Protein AF-A0A7J8JRJ3-F1 (afdb_monomer_lite)

pLDDT: mean 82.9, std 15.39, range [31.38, 98.25]

InterPro domains:
  IPR051235 Centrosomal Protein 152/SHC-Transforming Protein [PTHR10337] (21-459)

Secondary structure (DSSP, 8-state):
-HHHHHHHHHHHHHHHHHHHHHHHHHHHHHHHHHHHHHHHHHHHHHHHHHHHHHHHHHHHHHHHHHHHHHHHHHHHHHHHHHHHHHHHHHHHHHHHHHHHHHHHHHHHHHHHHHHHHHHHHHHHHHHHHHHHHHHTTS----------TTHHHHHHHHHHHHHHHHHHHHHHHHHHHHHHHHHHHHHHHHHHHHHHHHHHHHHHHHHHHHHHHHHHHTTT-HHHHHHHHHHHHHHHHHHHHHHHHHHHHHHHHHHHHHHHHHHHHTT----THHHHHHHHHHHHHHHHHHHHHHHHHHHHHHHHHHHHHHHHHHHHHHHHHHHHHHHHHHHHHHHHHHHHHHHHHHHHHHHHHHHHHHHHHHHHHHHHHHHHHHHHHHHHHHHHHHHHHHHHHHHHHHHHHHHHHTTTTS---HHHHHHHHHTT-SSTT--HHHHHHHHHHHHHHHHHHHHHHHHTS---------

Structure (mmCIF, N/CA/C/O backbone):
data_AF-A0A7J8JRJ3-F1
#
_entry.id   AF-A0A7J8JRJ3-F1
#
loop_
_atom_site.group_PDB
_atom_site.id
_atom_site.type_symbol
_atom_site.label_atom_id
_atom_site.label_alt_id
_atom_site.label_comp_id
_atom_site.label_asym_id
_atom_site.label_entity_id
_atom_site.label_seq_id
_atom_site.pdbx_PDB_ins_code
_atom_site.Cartn_x
_atom_site.Cartn_y
_atom_site.Cartn_z
_atom_site.occupancy
_atom_site.B_iso_or_equiv
_atom_site.auth_seq_id
_atom_site.auth_comp_id
_atom_site.auth_asym_id
_atom_site.auth_atom_id
_atom_site.pdbx_PDB_model_num
ATOM 1 N N . MET A 1 1 ? 6.588 14.542 -112.846 1.00 56.72 1 MET A N 1
ATOM 2 C CA . MET A 1 1 ? 7.350 14.899 -111.625 1.00 56.72 1 MET A CA 1
ATOM 3 C C . MET A 1 1 ? 6.435 15.334 -110.484 1.00 56.72 1 MET A C 1
ATOM 5 O O . MET A 1 1 ? 6.395 14.594 -109.514 1.00 56.72 1 MET A O 1
ATOM 9 N N . SER A 1 2 ? 5.680 16.439 -110.609 1.00 61.03 2 SER A N 1
ATOM 10 C CA . SER A 1 2 ? 4.815 17.036 -109.558 1.00 61.03 2 SER A CA 1
ATOM 11 C C . SER A 1 2 ? 4.214 16.058 -108.521 1.00 61.03 2 SER A C 1
ATOM 13 O O . SER A 1 2 ? 4.574 16.144 -107.351 1.00 61.03 2 SER A O 1
ATOM 15 N N . SER A 1 3 ? 3.410 15.069 -108.938 1.00 62.06 3 SER A N 1
ATOM 16 C CA . SER A 1 3 ? 2.745 14.119 -108.021 1.00 62.06 3 SER A CA 1
ATOM 17 C C . SER A 1 3 ? 3.678 13.383 -107.036 1.00 62.06 3 SER A C 1
ATOM 19 O O . SER A 1 3 ? 3.271 13.166 -105.898 1.00 62.06 3 SER A O 1
ATOM 21 N N . LY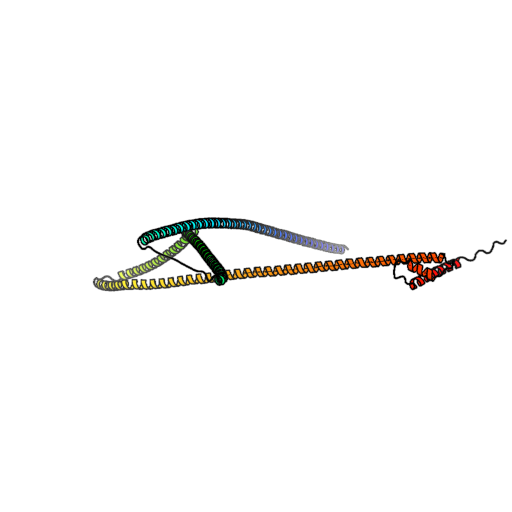S A 1 4 ? 4.933 13.056 -107.395 1.00 67.94 4 LYS A N 1
ATOM 22 C CA . LYS A 1 4 ? 5.864 12.408 -106.445 1.00 67.94 4 LYS A CA 1
ATOM 23 C C . LYS A 1 4 ? 6.300 13.345 -105.315 1.00 67.94 4 LYS A C 1
ATOM 25 O O . LYS A 1 4 ? 6.363 12.911 -104.173 1.00 67.94 4 LYS A O 1
ATOM 30 N N . TYR A 1 5 ? 6.556 14.619 -105.617 1.00 69.50 5 TYR A N 1
ATOM 31 C CA . TYR A 1 5 ? 6.859 15.622 -104.588 1.00 69.50 5 TYR A CA 1
ATOM 32 C C . TYR A 1 5 ? 5.651 15.868 -103.680 1.00 69.50 5 TYR A C 1
ATOM 34 O O . TYR A 1 5 ? 5.804 16.034 -102.477 1.00 69.50 5 TYR A O 1
ATOM 42 N N . GLN A 1 6 ? 4.442 15.830 -104.245 1.00 71.62 6 GLN A N 1
ATOM 43 C CA . GLN A 1 6 ? 3.209 16.018 -103.486 1.00 71.62 6 GLN A CA 1
ATOM 44 C C . GLN A 1 6 ? 2.948 14.871 -102.492 1.00 71.62 6 GLN A C 1
ATOM 46 O O . GLN A 1 6 ? 2.513 15.138 -101.378 1.00 71.62 6 GLN A O 1
ATOM 51 N N . ILE A 1 7 ? 3.278 13.623 -102.852 1.00 74.19 7 ILE A N 1
ATOM 52 C CA . ILE A 1 7 ? 3.220 12.470 -101.933 1.00 74.19 7 ILE A CA 1
ATOM 53 C C . ILE A 1 7 ? 4.260 12.607 -100.809 1.00 74.19 7 ILE A C 1
ATOM 55 O O . ILE A 1 7 ? 3.899 12.498 -99.644 1.00 74.19 7 ILE A O 1
ATOM 59 N N . ILE A 1 8 ? 5.520 12.922 -101.138 1.00 76.31 8 ILE A N 1
ATOM 60 C CA . ILE A 1 8 ? 6.601 13.066 -100.142 1.00 76.31 8 ILE A CA 1
ATOM 61 C C . ILE A 1 8 ? 6.292 14.184 -99.133 1.00 76.31 8 ILE A C 1
ATOM 63 O O . ILE A 1 8 ? 6.537 14.020 -97.937 1.00 76.31 8 ILE A O 1
ATOM 67 N N . ASN A 1 9 ? 5.711 15.300 -99.584 1.00 76.56 9 ASN A N 1
ATOM 68 C CA . ASN A 1 9 ? 5.263 16.362 -98.682 1.00 76.56 9 ASN A CA 1
ATOM 69 C C . ASN A 1 9 ? 4.148 15.866 -97.745 1.00 76.56 9 ASN A C 1
ATOM 71 O O . ASN A 1 9 ? 4.259 16.055 -96.541 1.00 76.56 9 ASN A O 1
ATOM 75 N N . LEU A 1 10 ? 3.130 15.165 -98.264 1.00 79.69 10 LEU A N 1
ATOM 76 C CA . LEU A 1 10 ? 2.037 14.618 -97.446 1.00 79.69 10 LEU A CA 1
ATOM 77 C C . LEU A 1 10 ? 2.517 13.578 -96.418 1.00 79.69 10 LEU A C 1
ATOM 79 O O . LEU A 1 10 ? 2.027 13.569 -95.292 1.00 79.69 10 LEU A O 1
ATOM 83 N N . GLU A 1 11 ? 3.489 12.732 -96.769 1.00 81.12 11 GLU A N 1
ATOM 84 C CA . GLU A 1 11 ? 4.135 11.809 -95.823 1.00 81.12 11 GLU A CA 1
ATOM 85 C C . GLU A 1 11 ? 4.915 12.573 -94.740 1.00 81.12 11 GLU A C 1
ATOM 87 O O . GLU A 1 11 ? 4.824 12.243 -93.558 1.00 81.12 11 GLU A O 1
ATOM 92 N N . THR A 1 12 ? 5.636 13.632 -95.122 1.00 83.06 12 THR A N 1
ATOM 93 C CA . THR A 1 12 ? 6.385 14.493 -94.190 1.00 83.06 12 THR A CA 1
ATOM 94 C C . THR A 1 12 ? 5.446 15.221 -93.223 1.00 83.06 12 THR A C 1
ATOM 96 O O . THR A 1 12 ? 5.677 15.221 -92.014 1.00 83.06 12 THR A O 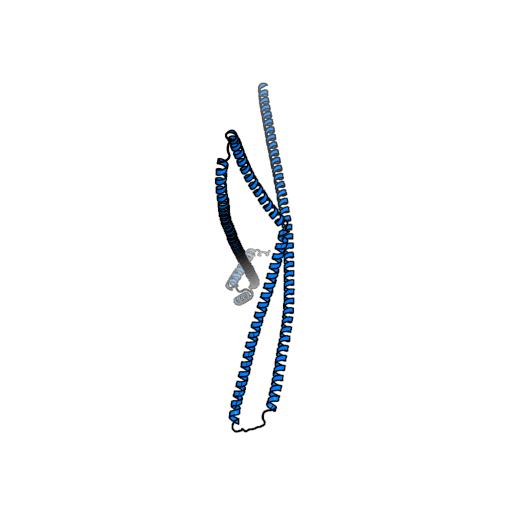1
ATOM 99 N N . ASP A 1 13 ? 4.351 15.787 -93.732 1.00 83.81 13 ASP A N 1
ATOM 100 C CA . ASP A 1 13 ? 3.326 16.466 -92.937 1.00 83.81 13 ASP A CA 1
ATOM 101 C C . ASP A 1 13 ? 2.603 15.490 -91.993 1.00 83.81 13 ASP A C 1
ATOM 103 O O . ASP A 1 13 ? 2.382 15.815 -90.826 1.00 83.81 13 ASP A O 1
ATOM 107 N N . PHE A 1 14 ? 2.311 14.264 -92.444 1.00 87.62 14 PHE A N 1
ATOM 108 C CA . PHE A 1 14 ? 1.741 13.206 -91.604 1.00 87.62 14 PHE A CA 1
ATOM 109 C C . PHE A 1 14 ? 2.662 12.831 -90.431 1.00 87.62 14 PHE A C 1
ATOM 111 O O . PHE A 1 14 ? 2.208 12.785 -89.282 1.00 87.62 14 PHE A O 1
ATOM 118 N N . TRP A 1 15 ? 3.957 12.607 -90.685 1.00 91.62 15 TRP A N 1
ATOM 119 C CA . TRP A 1 15 ? 4.929 12.319 -89.624 1.00 91.62 15 TRP A CA 1
ATOM 120 C C . TRP A 1 15 ? 5.100 13.498 -88.659 1.00 91.62 15 TRP A C 1
ATOM 122 O O . TRP A 1 15 ? 5.133 13.286 -87.447 1.00 91.62 15 TRP A O 1
ATOM 132 N N . ASN A 1 16 ? 5.123 14.737 -89.163 1.00 88.31 16 ASN A N 1
ATOM 133 C CA . ASN A 1 16 ? 5.172 15.944 -88.333 1.00 88.31 16 ASN A CA 1
ATOM 134 C C . ASN A 1 16 ? 3.942 16.065 -87.415 1.00 88.31 16 ASN A C 1
ATOM 136 O O . ASN A 1 16 ? 4.094 16.316 -86.220 1.00 88.31 16 ASN A O 1
ATOM 140 N N . ILE A 1 17 ? 2.731 15.851 -87.941 1.00 88.19 17 ILE A N 1
ATOM 141 C CA . ILE A 1 17 ? 1.483 15.889 -87.159 1.00 88.19 17 ILE A CA 1
ATOM 142 C C . ILE A 1 17 ? 1.467 14.774 -86.104 1.00 88.19 17 ILE A C 1
ATOM 144 O O . ILE A 1 17 ? 1.126 15.032 -84.949 1.00 88.19 17 ILE A O 1
ATOM 148 N N . THR A 1 18 ? 1.887 13.560 -86.470 1.00 89.75 18 THR A N 1
ATOM 149 C CA . THR A 1 18 ? 1.961 12.415 -85.547 1.00 89.75 18 THR A CA 1
ATOM 150 C C . THR A 1 18 ? 2.938 12.690 -84.402 1.00 89.75 18 THR A C 1
ATOM 152 O O . THR A 1 18 ? 2.565 12.561 -83.238 1.00 89.75 18 THR A O 1
ATOM 155 N N . TYR A 1 19 ? 4.148 13.168 -84.710 1.00 91.62 19 TYR A N 1
ATOM 156 C CA . TYR A 1 19 ? 5.162 13.528 -83.714 1.00 91.62 19 TYR A CA 1
ATOM 157 C C . TYR A 1 19 ? 4.714 14.677 -82.794 1.00 91.62 19 TYR A C 1
ATOM 159 O O . TYR A 1 19 ? 4.959 14.641 -81.588 1.00 91.62 19 TYR A O 1
ATOM 167 N N . LEU A 1 20 ? 4.017 15.687 -83.328 1.00 92.31 20 LEU A N 1
ATOM 168 C CA . LEU A 1 20 ? 3.440 16.764 -82.517 1.00 92.31 20 LEU A CA 1
ATOM 169 C C . LEU A 1 20 ? 2.338 16.249 -81.580 1.00 92.31 20 LEU A C 1
ATOM 171 O O . LEU A 1 20 ? 2.287 16.680 -80.429 1.00 92.31 20 LEU A O 1
ATOM 175 N N . CYS A 1 21 ? 1.497 15.318 -82.038 1.00 89.88 21 CYS A N 1
ATOM 176 C CA . CYS A 1 21 ? 0.449 14.693 -81.228 1.00 89.88 21 CYS A CA 1
ATOM 177 C C . CYS A 1 21 ? 1.026 13.797 -80.118 1.00 89.88 21 CYS A C 1
ATOM 179 O O . CYS A 1 21 ? 0.579 13.859 -78.974 1.00 89.88 21 CYS A O 1
ATOM 181 N N . GLU A 1 22 ? 2.039 12.987 -80.429 1.00 93.31 22 GLU A N 1
ATOM 182 C CA . GLU A 1 22 ? 2.737 12.145 -79.452 1.00 93.31 22 GLU A CA 1
ATOM 183 C C . GLU A 1 22 ? 3.460 13.000 -78.401 1.00 93.31 22 GLU A C 1
ATOM 185 O O . GLU A 1 22 ? 3.337 12.761 -77.198 1.00 93.31 22 GLU A O 1
ATOM 190 N N . ARG A 1 23 ? 4.149 14.064 -78.835 1.00 94.75 23 ARG A N 1
ATOM 191 C CA . ARG A 1 23 ? 4.847 14.989 -77.938 1.00 94.75 23 ARG A CA 1
ATOM 192 C C . ARG A 1 23 ? 3.895 15.725 -76.996 1.00 94.75 23 ARG A C 1
ATOM 194 O O . ARG A 1 23 ? 4.204 15.820 -75.809 1.00 94.75 23 ARG A O 1
ATOM 201 N N . THR A 1 24 ? 2.764 16.240 -77.483 1.00 92.12 24 THR A N 1
ATOM 202 C CA . THR A 1 24 ? 1.786 16.917 -76.613 1.00 92.12 24 THR A CA 1
ATOM 203 C C . THR A 1 24 ? 1.110 15.930 -75.666 1.00 92.12 24 THR A C 1
ATOM 205 O O . THR A 1 24 ? 0.996 16.232 -74.479 1.00 92.12 24 THR A O 1
ATOM 208 N N . TYR A 1 25 ? 0.763 14.721 -76.124 1.00 92.38 25 TYR A N 1
ATOM 209 C CA . TYR A 1 25 ? 0.266 13.653 -75.251 1.00 92.38 25 TYR A CA 1
ATOM 210 C C . TYR A 1 25 ? 1.260 13.323 -74.125 1.00 92.38 25 TYR A C 1
ATOM 212 O O . TYR A 1 25 ? 0.879 13.318 -72.954 1.00 92.38 25 TYR A O 1
ATOM 220 N N . GLN A 1 26 ? 2.543 13.128 -74.445 1.00 94.69 26 GLN A N 1
ATOM 221 C CA . GLN A 1 26 ? 3.572 12.822 -73.448 1.00 94.69 26 GLN A CA 1
ATOM 222 C C . GLN A 1 26 ? 3.801 13.987 -72.468 1.00 94.69 26 GLN A C 1
ATOM 224 O O . GLN A 1 26 ? 3.994 13.760 -71.272 1.00 94.69 26 GLN A O 1
ATOM 229 N N . GLN A 1 27 ? 3.730 15.237 -72.942 1.00 93.75 27 GLN A N 1
ATOM 230 C CA . GLN A 1 27 ? 3.784 16.425 -72.083 1.00 93.75 27 GLN A CA 1
ATOM 231 C C . GLN A 1 27 ? 2.581 16.500 -71.130 1.00 93.75 27 GLN A C 1
ATOM 233 O O . GLN A 1 27 ? 2.772 16.751 -69.941 1.00 93.75 27 GLN A O 1
ATOM 238 N N . HIS A 1 28 ? 1.362 16.227 -71.607 1.00 93.75 28 HIS A N 1
ATOM 239 C CA . HIS A 1 28 ? 0.176 16.148 -70.750 1.00 93.75 28 HIS A CA 1
ATOM 240 C C . HIS A 1 28 ? 0.268 14.993 -69.740 1.00 93.75 28 HIS A C 1
ATOM 242 O O . HIS A 1 28 ? -0.074 15.185 -68.573 1.00 93.75 28 HIS A O 1
ATOM 248 N N . HIS A 1 29 ? 0.777 13.825 -70.147 1.00 94.19 29 HIS A N 1
ATOM 249 C CA . HIS A 1 29 ? 0.962 12.678 -69.258 1.00 94.19 29 HIS A CA 1
ATOM 250 C C . HIS A 1 29 ? 1.927 12.992 -68.105 1.00 94.19 29 HIS A C 1
ATOM 252 O O . HIS A 1 29 ? 1.568 12.803 -66.942 1.00 94.19 29 HIS A O 1
ATOM 258 N N . GLU A 1 30 ? 3.126 13.514 -68.394 1.00 96.31 30 GLU A N 1
ATOM 259 C CA . GLU A 1 30 ? 4.084 13.873 -67.339 1.00 96.31 30 GLU A CA 1
ATOM 260 C C . GLU A 1 30 ? 3.598 15.053 -66.479 1.00 96.31 30 GLU A C 1
ATOM 262 O O . GLU A 1 30 ? 3.845 15.048 -65.275 1.00 96.31 30 GLU A O 1
ATOM 267 N N . ALA A 1 31 ? 2.851 16.015 -67.036 1.00 96.06 31 ALA A N 1
ATOM 268 C CA . ALA A 1 31 ? 2.263 17.113 -66.262 1.00 96.06 31 ALA A CA 1
ATOM 269 C C . ALA A 1 31 ? 1.206 16.622 -65.253 1.00 96.06 31 ALA A C 1
ATOM 271 O O . ALA A 1 31 ? 1.280 16.957 -64.072 1.00 96.06 31 ALA A O 1
ATOM 272 N N . VAL A 1 32 ? 0.267 15.767 -65.679 1.00 94.69 32 VAL A N 1
ATOM 273 C CA . VAL A 1 32 ? -0.737 15.155 -64.784 1.00 94.69 32 VAL A CA 1
ATOM 274 C C . VAL A 1 32 ? -0.060 14.283 -63.721 1.00 94.69 32 VAL A C 1
ATOM 276 O O . VAL A 1 32 ? -0.414 14.324 -62.545 1.00 94.69 32 VAL A O 1
ATOM 279 N N . LYS A 1 33 ? 0.968 13.526 -64.108 1.00 95.75 33 LYS A N 1
ATOM 280 C CA . LYS A 1 33 ? 1.775 12.682 -63.216 1.00 95.75 33 LYS A CA 1
ATOM 281 C C . LYS A 1 33 ? 2.590 13.492 -62.200 1.00 95.75 33 LYS A C 1
ATOM 283 O O . LYS A 1 33 ? 2.733 13.044 -61.063 1.00 95.75 33 LYS A O 1
ATOM 288 N N . ALA A 1 34 ? 3.087 14.675 -62.565 1.00 95.50 34 ALA A N 1
ATOM 289 C CA . ALA A 1 34 ? 3.698 15.624 -61.633 1.00 95.50 34 ALA A CA 1
ATOM 290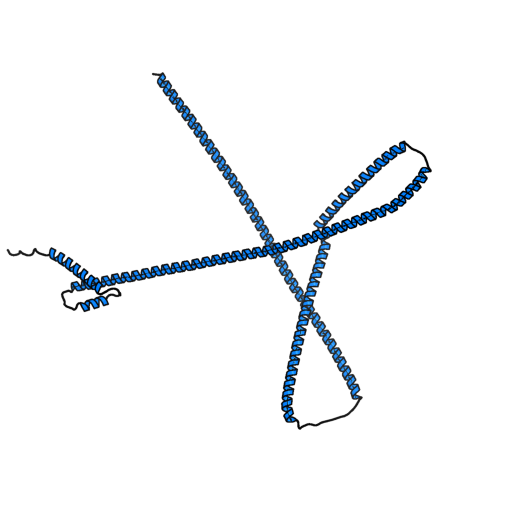 C C . ALA A 1 34 ? 2.656 16.181 -60.649 1.00 95.50 34 ALA A C 1
ATOM 292 O O . ALA A 1 34 ? 2.834 16.038 -59.442 1.00 95.50 34 ALA A O 1
ATOM 293 N N . GLN A 1 35 ? 1.518 16.674 -61.149 1.00 95.56 35 GLN A N 1
ATOM 294 C CA . GLN A 1 35 ? 0.423 17.201 -60.326 1.00 95.56 35 GLN A CA 1
ATOM 295 C C . GLN A 1 35 ? -0.103 16.171 -59.307 1.00 95.56 35 GLN A C 1
ATOM 297 O O . GLN A 1 35 ? -0.344 16.508 -58.147 1.00 95.56 35 GLN A O 1
ATO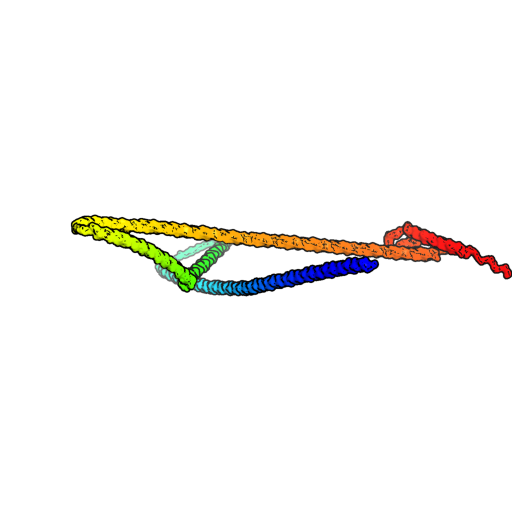M 302 N N . ILE A 1 36 ? -0.243 14.900 -59.703 1.00 94.50 36 ILE A N 1
ATOM 303 C CA . ILE A 1 36 ? -0.640 13.807 -58.798 1.00 94.50 36 ILE A CA 1
ATOM 304 C C . ILE A 1 36 ? 0.423 13.576 -57.713 1.00 94.50 36 ILE A C 1
ATOM 306 O O . ILE A 1 36 ? 0.074 13.420 -56.544 1.00 94.50 36 ILE A O 1
ATOM 310 N N . ARG A 1 37 ? 1.717 13.579 -58.066 1.00 95.69 37 ARG A N 1
ATOM 311 C CA . ARG A 1 37 ? 2.819 13.429 -57.096 1.00 95.69 37 ARG A CA 1
ATOM 312 C C . ARG A 1 37 ? 2.865 14.585 -56.099 1.00 95.69 37 ARG A C 1
ATOM 314 O O . ARG A 1 37 ? 3.005 14.335 -54.908 1.00 95.69 37 ARG A O 1
ATOM 321 N N . GLU A 1 38 ? 2.716 15.818 -56.571 1.00 96.06 38 GLU A N 1
ATOM 322 C CA . GLU A 1 38 ? 2.676 17.022 -55.733 1.00 96.06 38 GLU A CA 1
ATOM 323 C C . GLU A 1 38 ? 1.465 17.009 -54.794 1.00 96.06 38 GLU A C 1
ATOM 325 O O . GLU A 1 38 ? 1.618 17.231 -53.596 1.00 96.06 38 GLU A O 1
ATOM 330 N N . SER A 1 39 ? 0.279 16.656 -55.302 1.00 93.69 39 SER A N 1
ATOM 331 C CA . SER A 1 39 ? -0.944 16.536 -54.499 1.00 93.69 39 SER A CA 1
ATOM 332 C C . SER A 1 39 ? -0.833 15.452 -53.418 1.00 93.69 39 SER A C 1
ATOM 334 O O . SER A 1 39 ? -1.184 15.701 -52.263 1.00 93.69 39 SER A O 1
ATOM 336 N N . LEU A 1 40 ? -0.292 14.275 -53.756 1.00 93.25 40 LEU A N 1
ATOM 337 C CA . LEU A 1 40 ? -0.052 13.195 -52.793 1.00 93.25 40 LEU A CA 1
ATOM 338 C C . LEU A 1 40 ? 1.004 13.574 -51.748 1.00 93.25 40 LEU A C 1
ATOM 340 O O . LEU A 1 40 ? 0.814 13.286 -50.568 1.00 93.25 40 LEU A O 1
ATOM 344 N N . LEU A 1 41 ? 2.089 14.242 -52.155 1.00 95.56 41 LEU A N 1
ATOM 345 C CA . LEU A 1 41 ? 3.131 14.701 -51.237 1.00 95.56 41 LEU A CA 1
ATOM 346 C C . LEU A 1 41 ? 2.589 15.761 -50.271 1.00 95.56 41 LEU A C 1
ATOM 348 O O . LEU A 1 41 ? 2.780 15.619 -49.066 1.00 95.56 41 LEU A O 1
ATOM 352 N N . ALA A 1 42 ? 1.867 16.764 -50.782 1.00 95.94 42 ALA A N 1
ATOM 353 C CA . ALA A 1 42 ? 1.242 17.819 -49.986 1.00 95.94 42 ALA A CA 1
ATOM 354 C C . ALA A 1 42 ? 0.232 17.250 -48.977 1.00 95.94 42 ALA A C 1
ATOM 356 O O . ALA A 1 42 ? 0.250 17.618 -47.798 1.00 95.94 42 ALA A O 1
ATOM 357 N N . LYS A 1 43 ? -0.602 16.296 -49.416 1.00 93.81 43 LYS A N 1
ATOM 358 C CA . LYS A 1 43 ? -1.525 15.571 -48.538 1.00 93.81 43 LYS A CA 1
ATOM 359 C C . LYS A 1 43 ? -0.769 14.815 -47.439 1.00 93.81 43 LYS A C 1
ATOM 361 O O . LYS A 1 43 ? -1.075 15.004 -46.267 1.00 93.81 43 LYS A O 1
ATOM 366 N N . HIS A 1 44 ? 0.245 14.026 -47.795 1.00 92.25 44 HIS A N 1
ATOM 367 C CA . HIS A 1 44 ? 1.042 13.268 -46.827 1.00 92.25 44 HIS A CA 1
ATOM 368 C C . HIS A 1 44 ? 1.782 14.180 -45.831 1.00 92.25 44 HIS A C 1
ATOM 370 O O . HIS A 1 44 ? 1.875 13.848 -44.651 1.00 92.25 44 HIS A O 1
ATOM 376 N N . THR A 1 45 ? 2.281 15.349 -46.255 1.00 94.88 45 THR A N 1
ATOM 377 C CA . THR A 1 45 ? 2.873 16.325 -45.322 1.00 94.88 45 THR A CA 1
ATOM 378 C C . THR A 1 45 ? 1.848 16.916 -44.357 1.00 94.88 45 THR A C 1
ATOM 380 O O . THR A 1 45 ? 2.177 17.078 -43.184 1.00 94.88 45 THR A O 1
ATOM 383 N N . LEU A 1 46 ? 0.613 17.172 -44.806 1.00 96.56 46 LEU A N 1
ATOM 384 C CA . LEU A 1 46 ? -0.465 17.669 -43.948 1.00 96.56 46 LEU A CA 1
ATOM 385 C C . LEU A 1 46 ? -0.934 16.603 -42.948 1.00 96.56 46 LEU A C 1
ATOM 387 O O . LEU A 1 46 ? -1.004 16.885 -41.756 1.00 96.56 46 LEU A O 1
ATOM 391 N N . GLU A 1 47 ? -1.189 15.373 -43.406 1.00 90.31 47 GLU A N 1
ATOM 392 C CA . GLU A 1 47 ? -1.569 14.246 -42.538 1.00 90.31 47 GLU A CA 1
ATOM 393 C C . GLU A 1 47 ? -0.474 13.956 -41.500 1.00 90.31 47 GLU A C 1
ATOM 395 O O . GLU A 1 47 ? -0.766 13.774 -40.318 1.00 90.31 47 GLU A O 1
ATOM 400 N N . LYS A 1 48 ? 0.804 13.999 -41.909 1.00 91.19 48 LYS A N 1
ATOM 401 C CA . LYS A 1 48 ? 1.943 13.898 -40.990 1.00 91.19 48 LYS A CA 1
ATOM 402 C C . LYS A 1 48 ? 1.930 15.027 -39.955 1.00 91.19 48 LYS A C 1
ATOM 404 O O . LYS A 1 48 ? 2.060 14.737 -38.771 1.00 91.19 48 LYS A O 1
ATOM 409 N N . GLN A 1 49 ? 1.783 16.285 -40.372 1.00 94.75 49 GLN A N 1
ATOM 410 C CA . GLN A 1 49 ? 1.778 17.430 -39.455 1.00 94.75 49 GLN A CA 1
ATOM 411 C C . GLN A 1 49 ? 0.630 17.339 -38.437 1.00 94.75 49 GLN A C 1
ATOM 413 O O . GLN A 1 49 ? 0.879 17.454 -37.242 1.00 94.75 49 GLN A O 1
ATOM 418 N N . GLN A 1 50 ? -0.590 17.035 -38.888 1.00 93.19 50 GLN A N 1
ATOM 419 C CA . GLN A 1 50 ? -1.759 16.866 -38.017 1.00 93.19 50 GLN A CA 1
ATOM 420 C C . GLN A 1 50 ? -1.566 15.741 -36.989 1.00 93.19 50 GLN A C 1
ATOM 422 O O . GLN A 1 50 ? -1.965 15.882 -35.834 1.00 93.19 50 GLN A O 1
ATOM 427 N N . LEU A 1 51 ? -0.918 14.635 -37.376 1.00 90.25 51 LEU A N 1
ATOM 428 C CA . LEU A 1 51 ? -0.554 13.574 -36.435 1.00 90.25 51 LEU A CA 1
ATOM 429 C C . LEU A 1 51 ? 0.451 14.065 -35.384 1.00 90.25 51 LEU A C 1
ATOM 431 O O . LEU A 1 51 ? 0.239 13.802 -34.203 1.00 90.25 51 LEU A O 1
ATOM 435 N N . PHE A 1 52 ? 1.502 14.799 -35.771 1.00 90.06 52 PHE A N 1
ATOM 436 C CA . PHE A 1 52 ? 2.453 15.374 -34.807 1.00 90.06 52 PHE A CA 1
ATOM 437 C C . PHE A 1 52 ? 1.773 16.355 -33.843 1.00 90.06 52 PHE A C 1
ATOM 439 O O . PHE A 1 52 ? 1.950 16.218 -32.637 1.00 90.06 52 PHE A O 1
ATOM 446 N N . GLU A 1 53 ? 0.934 17.265 -34.339 1.00 94.44 53 GLU A N 1
ATOM 447 C CA . GLU A 1 53 ? 0.200 18.232 -33.509 1.00 94.44 53 GLU A CA 1
ATOM 448 C C . GLU A 1 53 ? -0.725 17.538 -32.487 1.00 94.44 53 GLU A C 1
ATOM 450 O O . GLU A 1 53 ? -0.758 17.924 -31.315 1.00 94.44 53 GLU A O 1
ATOM 455 N N . MET A 1 54 ? -1.420 16.459 -32.877 1.00 92.00 54 MET A N 1
ATOM 456 C CA . MET A 1 54 ? -2.229 15.661 -31.942 1.00 92.00 54 MET A CA 1
ATOM 457 C C . MET A 1 54 ? -1.382 14.865 -30.936 1.00 92.00 54 MET A C 1
ATOM 459 O O . MET A 1 54 ? -1.751 14.786 -29.760 1.00 92.00 54 MET A O 1
ATOM 463 N N . TYR A 1 55 ? -0.255 14.281 -31.356 1.00 90.50 55 TYR A N 1
ATOM 464 C CA . TYR A 1 55 ? 0.645 13.549 -30.454 1.00 90.50 55 TYR A CA 1
ATOM 465 C C . TYR A 1 55 ? 1.327 14.477 -29.439 1.00 90.50 55 TYR A C 1
ATOM 467 O O . TYR A 1 55 ? 1.381 14.148 -28.255 1.00 90.50 55 TYR A O 1
ATOM 475 N N . GLU A 1 56 ? 1.798 15.652 -29.858 1.00 93.75 56 GLU A N 1
ATOM 476 C CA . GLU A 1 56 ? 2.404 16.639 -28.957 1.00 93.75 56 GLU A CA 1
ATOM 477 C C . GLU A 1 56 ? 1.368 17.257 -28.010 1.00 93.75 56 GLU A C 1
ATOM 479 O O . GLU A 1 56 ? 1.654 17.427 -26.821 1.00 93.75 56 GLU A O 1
ATOM 484 N N . GLY A 1 57 ? 0.146 17.519 -28.488 1.00 92.81 57 GLY A N 1
ATOM 485 C CA . GLY A 1 57 ? -0.967 17.987 -27.659 1.00 92.81 57 GLY A CA 1
ATOM 486 C C . GLY A 1 57 ? -1.365 16.983 -26.573 1.00 92.81 57 GLY A C 1
ATOM 487 O O . GLY A 1 57 ? -1.387 17.328 -25.390 1.00 92.81 57 GLY A O 1
ATOM 488 N N . THR A 1 58 ? -1.607 15.722 -26.945 1.00 90.69 58 THR A N 1
ATOM 489 C CA . THR A 1 58 ? -1.972 14.655 -25.990 1.00 90.69 58 THR A CA 1
ATOM 490 C C . THR A 1 58 ? -0.843 14.336 -25.008 1.00 90.69 58 THR A C 1
ATOM 492 O O . THR A 1 58 ? -1.094 14.213 -23.810 1.00 90.69 58 THR A O 1
ATOM 495 N N . HIS A 1 59 ? 0.413 14.292 -25.463 1.00 89.50 59 HIS A N 1
ATOM 496 C CA . HIS A 1 59 ? 1.576 14.140 -24.583 1.00 89.50 59 HIS A CA 1
ATOM 497 C C . HIS A 1 59 ? 1.713 15.308 -23.588 1.00 89.50 59 HIS A C 1
ATOM 499 O O . HIS A 1 59 ? 2.001 15.093 -22.409 1.00 89.50 59 HIS A O 1
ATOM 505 N N . SER A 1 60 ? 1.463 16.545 -24.029 1.00 93.69 60 SER A N 1
ATOM 506 C CA . SER A 1 60 ? 1.503 17.732 -23.162 1.00 93.69 60 SER A CA 1
ATOM 507 C C . SER A 1 60 ? 0.371 17.741 -22.130 1.00 93.69 60 SER A C 1
ATOM 509 O O . SER A 1 60 ? 0.609 18.095 -20.973 1.00 93.69 60 SER A O 1
ATOM 511 N N . GLN A 1 61 ? -0.832 17.294 -22.508 1.00 95.31 61 GLN A N 1
ATOM 512 C CA . GLN A 1 61 ? -1.950 17.106 -21.581 1.00 95.31 61 GLN A CA 1
ATOM 513 C C . GLN A 1 61 ? -1.609 16.062 -20.508 1.00 95.31 61 GLN A C 1
ATOM 515 O O . GLN A 1 61 ? -1.649 16.384 -19.321 1.00 95.31 61 GLN A O 1
ATOM 520 N N . LEU A 1 62 ? -1.197 14.853 -20.909 1.00 93.06 62 LEU A N 1
ATOM 521 C CA . LEU A 1 62 ? -0.835 13.772 -19.981 1.00 93.06 62 LEU A CA 1
ATOM 522 C C . LEU A 1 62 ? 0.285 14.189 -19.016 1.00 93.06 62 LEU A C 1
ATOM 524 O O . LEU A 1 62 ? 0.252 13.849 -17.834 1.00 93.06 62 LEU A O 1
ATOM 528 N N . ARG A 1 63 ? 1.256 14.983 -19.489 1.00 94.19 63 ARG A N 1
ATOM 529 C CA . ARG A 1 63 ? 2.312 15.548 -18.639 1.00 94.19 63 ARG A CA 1
ATOM 530 C C . ARG A 1 63 ? 1.761 16.535 -17.608 1.00 94.19 63 ARG A C 1
ATOM 532 O O . ARG A 1 63 ? 2.154 16.471 -16.448 1.00 94.19 63 ARG A O 1
ATOM 539 N N . SER A 1 64 ? 0.831 17.406 -18.001 1.00 95.88 64 SER A N 1
ATOM 540 C CA . SER A 1 64 ? 0.174 18.341 -17.080 1.00 95.88 64 SER A CA 1
ATOM 541 C C . SER A 1 64 ? -0.720 17.633 -16.052 1.00 95.88 64 SER A C 1
ATOM 543 O O . SER A 1 64 ? -0.801 18.072 -14.905 1.00 95.88 64 SER A O 1
ATOM 545 N N . GLU A 1 65 ? -1.389 16.545 -16.436 1.00 95.31 65 GLU A N 1
ATOM 546 C CA . GLU A 1 65 ? -2.187 15.703 -15.535 1.00 95.31 65 GLU A CA 1
ATOM 547 C C . GLU A 1 65 ? -1.296 14.960 -14.528 1.00 95.31 65 GLU A C 1
ATOM 549 O O . GLU A 1 65 ? -1.583 14.970 -13.329 1.00 95.31 65 GLU A O 1
ATOM 554 N N . LEU A 1 66 ? -0.159 14.419 -14.978 1.00 93.62 66 LEU A N 1
ATOM 555 C CA . LEU A 1 66 ? 0.860 13.821 -14.112 1.00 93.62 66 LEU A CA 1
ATOM 556 C C . LEU A 1 66 ? 1.461 14.852 -13.137 1.00 93.62 66 LEU A C 1
ATOM 558 O O . LEU A 1 66 ? 1.541 14.593 -11.938 1.00 93.62 66 LEU A O 1
ATOM 562 N N . ASP A 1 67 ? 1.811 16.052 -13.613 1.00 94.69 67 ASP A N 1
ATOM 563 C CA . ASP A 1 67 ? 2.322 17.145 -12.773 1.00 94.69 67 ASP A CA 1
ATOM 564 C C . ASP A 1 67 ? 1.277 17.680 -11.777 1.00 94.69 67 ASP A C 1
ATOM 566 O O . ASP A 1 67 ? 1.649 18.229 -10.735 1.00 94.69 67 ASP A O 1
ATOM 570 N N . LYS A 1 68 ? -0.025 17.536 -12.062 1.00 97.44 68 LYS A N 1
ATOM 571 C CA . LYS A 1 68 ? -1.114 17.811 -11.110 1.00 97.44 68 LYS A CA 1
ATOM 572 C C . LYS A 1 68 ? -1.203 16.707 -10.054 1.00 97.44 68 LYS A C 1
ATOM 574 O O . LYS A 1 68 ? -1.133 17.014 -8.866 1.00 97.44 68 LYS A O 1
ATOM 579 N N . MET A 1 69 ? -1.269 15.442 -10.474 1.00 94.19 69 MET A N 1
ATOM 580 C CA . MET A 1 69 ? -1.351 14.292 -9.567 1.00 94.19 69 MET A CA 1
ATOM 581 C C . MET A 1 69 ? -0.141 14.217 -8.621 1.00 94.19 69 MET A C 1
ATOM 583 O O . MET A 1 69 ? -0.306 13.933 -7.438 1.00 94.19 69 MET A O 1
ATOM 587 N N . ASN A 1 70 ? 1.062 14.552 -9.096 1.00 92.06 70 ASN A N 1
ATOM 588 C CA . ASN A 1 70 ? 2.271 14.619 -8.268 1.00 92.06 70 ASN A CA 1
ATOM 589 C C . ASN A 1 70 ? 2.180 15.692 -7.164 1.00 92.06 70 ASN A C 1
ATOM 591 O O . ASN A 1 70 ? 2.641 15.462 -6.047 1.00 92.06 70 ASN A O 1
ATOM 595 N N . LYS A 1 71 ? 1.560 16.850 -7.439 1.00 97.19 71 LYS A N 1
ATOM 596 C CA . LYS A 1 71 ? 1.333 17.909 -6.433 1.00 97.19 71 LYS A CA 1
ATOM 597 C C . LYS A 1 71 ? 0.271 17.499 -5.416 1.00 97.19 71 LYS A C 1
ATOM 599 O O . LYS A 1 71 ? 0.443 17.736 -4.224 1.00 97.19 71 LYS A O 1
ATOM 604 N N . GLU A 1 72 ? -0.796 16.852 -5.878 1.00 95.62 72 GLU A N 1
ATOM 605 C CA . GLU A 1 72 ? -1.853 16.316 -5.015 1.00 95.62 72 GLU A CA 1
ATOM 606 C C . GLU A 1 72 ? -1.286 15.226 -4.089 1.00 95.62 72 GLU A C 1
ATOM 608 O O . GLU A 1 72 ? -1.433 15.324 -2.871 1.00 95.62 72 GLU A O 1
ATOM 613 N N . MET A 1 73 ? -0.509 14.281 -4.628 1.00 96.12 73 MET A N 1
ATOM 614 C CA . MET A 1 73 ? 0.223 13.265 -3.862 1.00 96.12 73 MET A CA 1
ATOM 615 C C . MET A 1 73 ? 1.162 13.881 -2.811 1.00 96.12 73 MET A C 1
ATOM 617 O O . MET A 1 73 ? 1.127 13.472 -1.653 1.00 96.12 73 MET A O 1
ATOM 621 N N . ALA A 1 74 ? 1.953 14.898 -3.171 1.00 93.50 74 ALA A N 1
ATOM 622 C CA . ALA A 1 74 ? 2.827 15.593 -2.223 1.00 93.50 74 ALA A CA 1
ATOM 623 C C . ALA A 1 74 ? 2.040 16.284 -1.088 1.00 93.50 74 ALA A C 1
ATOM 625 O O . ALA A 1 74 ? 2.460 16.246 0.067 1.00 93.50 74 ALA A O 1
ATOM 626 N N . SER A 1 75 ? 0.869 16.861 -1.387 1.00 94.31 75 SER A N 1
ATOM 627 C CA . SER A 1 75 ? 0.002 17.469 -0.365 1.00 94.31 75 SER A CA 1
ATOM 628 C C . SER A 1 75 ? -0.603 16.437 0.600 1.00 94.31 75 SER A C 1
ATOM 630 O O . SER A 1 75 ? -0.680 16.689 1.802 1.00 94.31 75 SER A O 1
ATOM 632 N N . VAL A 1 76 ? -0.951 15.243 0.103 1.00 97.00 76 VAL A N 1
ATOM 633 C CA . VAL A 1 76 ? -1.414 14.114 0.930 1.00 97.00 76 VAL A CA 1
ATOM 634 C C . VAL A 1 76 ? -0.278 13.569 1.801 1.00 97.00 76 VAL A C 1
ATOM 636 O O . VAL A 1 76 ? -0.505 13.258 2.968 1.00 97.00 76 VAL A O 1
ATOM 639 N N . GLN A 1 77 ? 0.948 13.499 1.275 1.00 94.50 77 GLN A N 1
ATOM 640 C CA . GLN A 1 77 ? 2.127 13.073 2.037 1.00 94.50 77 GLN A CA 1
ATOM 641 C C . GLN A 1 77 ? 2.435 14.023 3.202 1.00 94.50 77 GLN A C 1
ATOM 643 O O . GLN A 1 77 ? 2.618 13.551 4.322 1.00 94.50 77 GLN A O 1
ATOM 648 N N . GLU A 1 78 ? 2.428 15.343 2.986 1.00 94.81 78 GLU A N 1
ATOM 649 C CA . GLU A 1 78 ? 2.661 16.293 4.084 1.00 94.81 78 GLU A CA 1
ATOM 650 C C . GLU A 1 78 ? 1.513 16.272 5.107 1.00 94.81 78 GLU A C 1
ATOM 652 O O . GLU A 1 78 ? 1.770 16.266 6.307 1.00 94.81 78 GLU A O 1
ATOM 657 N N . CYS A 1 79 ? 0.255 16.145 4.664 1.00 95.56 79 CYS A N 1
ATOM 658 C CA . CYS A 1 79 ? -0.891 15.973 5.564 1.00 95.56 79 CYS A CA 1
ATOM 659 C C . CYS A 1 79 ? -0.769 14.704 6.433 1.00 95.56 79 CYS A C 1
ATOM 661 O O . CYS A 1 79 ? -1.021 14.749 7.637 1.00 95.56 79 CYS A O 1
ATOM 663 N N . TYR A 1 80 ? -0.314 13.586 5.859 1.00 94.25 80 TYR A N 1
ATOM 664 C CA . TYR A 1 80 ? -0.046 12.358 6.611 1.00 94.25 80 TYR A CA 1
ATOM 665 C C . TYR A 1 80 ? 1.088 12.536 7.637 1.00 94.25 80 TYR A C 1
ATOM 667 O O . TYR A 1 80 ? 0.980 12.053 8.767 1.00 94.25 80 TYR A O 1
ATOM 675 N N . LEU A 1 81 ? 2.157 13.260 7.279 1.00 96.94 81 LEU A N 1
ATOM 676 C CA . LEU A 1 81 ? 3.236 13.601 8.211 1.00 96.94 81 LEU A CA 1
ATOM 677 C C . LEU A 1 81 ? 2.740 14.506 9.350 1.00 96.94 81 LEU A C 1
ATOM 679 O O . LEU A 1 81 ? 3.106 14.267 10.499 1.00 96.94 81 LEU A O 1
ATOM 683 N N . GLU A 1 82 ? 1.879 15.484 9.062 1.00 96.12 82 GLU A N 1
ATOM 684 C CA . GLU A 1 82 ? 1.235 16.344 10.062 1.00 96.12 82 GLU A CA 1
ATOM 685 C C . GLU A 1 82 ? 0.426 15.514 11.073 1.00 96.12 82 GLU A C 1
ATOM 687 O O . GLU A 1 82 ? 0.665 15.592 12.278 1.00 96.12 82 GLU A O 1
ATOM 692 N N . VAL A 1 83 ? -0.447 14.623 10.587 1.00 96.38 83 VAL A N 1
ATOM 693 C CA . VAL A 1 83 ? -1.249 13.717 11.429 1.00 96.38 83 VAL A CA 1
ATOM 694 C C . VAL A 1 83 ? -0.363 12.799 12.282 1.00 96.38 83 VAL A C 1
ATOM 696 O O . VAL A 1 83 ? -0.677 12.550 13.448 1.00 96.38 83 VAL A O 1
ATOM 699 N N . CYS A 1 84 ? 0.777 12.333 11.759 1.00 94.00 84 CYS A N 1
ATOM 700 C CA . CYS A 1 84 ? 1.747 11.575 12.556 1.00 94.00 84 CYS A CA 1
ATOM 701 C C . CYS A 1 84 ? 2.357 12.424 13.687 1.00 94.00 84 CYS A C 1
ATOM 703 O O . CYS A 1 84 ? 2.390 11.965 14.832 1.00 94.00 84 CYS A O 1
ATOM 705 N N . ARG A 1 85 ? 2.774 13.670 13.400 1.00 96.88 85 ARG A N 1
ATOM 706 C CA . ARG A 1 85 ? 3.319 14.618 14.398 1.00 96.88 85 ARG A CA 1
ATOM 707 C C . ARG A 1 85 ? 2.298 14.940 15.492 1.00 96.88 85 ARG A C 1
ATOM 709 O O . ARG A 1 85 ? 2.655 14.966 16.672 1.00 96.88 85 ARG A O 1
ATOM 716 N N . GLU A 1 86 ? 1.034 15.163 15.126 1.00 96.12 86 GLU A N 1
ATOM 717 C CA . GLU A 1 86 ? -0.057 15.386 16.083 1.00 96.12 86 GLU A CA 1
ATOM 718 C C . GLU A 1 86 ? -0.295 14.154 16.960 1.00 96.12 86 GLU A C 1
ATOM 720 O O . GLU A 1 86 ? -0.338 14.268 18.187 1.00 96.12 86 GLU A O 1
ATOM 725 N N . LYS A 1 87 ? -0.380 12.963 16.356 1.00 94.50 87 LYS A N 1
ATOM 726 C CA . LYS A 1 87 ? -0.579 11.699 17.075 1.00 94.50 87 LYS A CA 1
ATOM 727 C C . LYS A 1 87 ? 0.558 11.429 18.069 1.00 94.50 87 LYS A C 1
ATOM 729 O O . LYS A 1 87 ? 0.284 11.096 19.220 1.00 94.50 87 LYS A O 1
ATOM 734 N N . ASP A 1 88 ? 1.819 11.622 17.673 1.00 94.25 88 ASP A N 1
ATOM 735 C CA . ASP A 1 88 ? 2.977 11.479 18.572 1.00 94.25 88 ASP A CA 1
ATOM 736 C C . ASP A 1 88 ? 2.948 12.511 19.716 1.00 94.25 88 ASP A C 1
ATOM 738 O O . ASP A 1 88 ? 3.247 12.189 20.870 1.00 94.25 88 ASP A O 1
ATOM 742 N N . SER A 1 89 ? 2.522 13.744 19.423 1.00 95.38 89 SER A N 1
ATOM 743 C CA . SER A 1 89 ? 2.375 14.812 20.422 1.00 95.38 89 SER A CA 1
ATOM 744 C C . SER A 1 89 ? 1.274 14.507 21.445 1.00 95.38 89 SER A C 1
ATOM 746 O O . SER A 1 89 ? 1.454 14.743 22.645 1.00 95.38 89 SER A O 1
ATOM 748 N N . LEU A 1 90 ? 0.149 13.939 20.996 1.00 95.88 90 LEU A N 1
ATOM 749 C CA . LEU A 1 90 ? -0.949 13.490 21.855 1.00 95.88 90 LEU A CA 1
ATOM 750 C C . LEU A 1 90 ? -0.547 12.279 22.708 1.00 95.88 90 LEU A C 1
ATOM 752 O O . LEU A 1 90 ? -0.816 12.276 23.909 1.00 95.88 90 LEU A O 1
ATOM 756 N N . GLU A 1 91 ? 0.160 11.294 22.145 1.00 93.56 91 GLU A N 1
ATOM 757 C CA . GLU A 1 91 ? 0.735 10.185 22.918 1.00 93.56 91 GLU A CA 1
ATOM 758 C C . GLU A 1 91 ? 1.688 10.685 24.015 1.00 93.56 91 GLU A C 1
ATOM 760 O O . GLU A 1 91 ? 1.592 10.253 25.166 1.00 93.56 91 GLU A O 1
ATOM 765 N N . ALA A 1 92 ? 2.589 11.617 23.693 1.00 95.44 92 ALA A N 1
ATOM 766 C CA . ALA A 1 92 ? 3.515 12.197 24.663 1.00 95.44 92 ALA A CA 1
ATOM 767 C C . ALA A 1 92 ? 2.781 12.970 25.777 1.00 95.44 92 ALA A C 1
ATOM 769 O O . ALA A 1 92 ? 3.148 12.871 26.953 1.00 95.44 92 ALA A O 1
ATOM 770 N N . ALA A 1 93 ? 1.713 13.699 25.434 1.00 95.88 93 ALA A N 1
ATOM 771 C CA . ALA A 1 93 ? 0.861 14.378 26.406 1.00 95.88 93 ALA A CA 1
ATOM 772 C C . ALA A 1 93 ? 0.128 13.385 27.329 1.00 95.88 93 ALA A C 1
ATOM 774 O O . ALA A 1 93 ? 0.137 13.578 28.546 1.00 95.88 93 ALA A O 1
ATOM 775 N N . LEU A 1 94 ? -0.441 12.306 26.777 1.00 92.25 94 LEU A N 1
ATOM 776 C CA . LEU A 1 94 ? -1.141 11.259 27.532 1.00 92.25 94 LEU A CA 1
ATOM 777 C C . LEU A 1 94 ? -0.203 10.493 28.477 1.00 92.25 94 LEU A C 1
ATOM 779 O O . LEU A 1 94 ? -0.523 10.319 29.652 1.00 92.25 94 LEU A O 1
ATOM 783 N N . ARG A 1 95 ? 0.992 10.098 28.018 1.00 94.50 95 ARG A N 1
ATOM 784 C CA . ARG A 1 95 ? 2.009 9.466 28.884 1.00 94.50 95 ARG A CA 1
ATOM 785 C C . ARG A 1 95 ? 2.363 10.377 30.068 1.00 94.50 95 ARG A C 1
ATOM 787 O O . ARG A 1 95 ? 2.392 9.928 31.212 1.00 94.50 95 ARG A O 1
ATOM 794 N N . LYS A 1 96 ? 2.534 11.680 29.812 1.00 95.69 96 LYS A N 1
ATOM 795 C CA . LYS A 1 96 ? 2.854 12.704 30.823 1.00 95.69 96 LYS A CA 1
ATOM 796 C C . LYS A 1 96 ? 1.704 13.012 31.792 1.00 95.69 96 LYS A C 1
ATOM 798 O O . LYS A 1 96 ? 1.971 13.456 32.910 1.00 95.69 96 LYS A O 1
ATOM 803 N N . THR A 1 97 ? 0.438 12.813 31.414 1.00 92.31 97 THR A N 1
ATOM 804 C CA . THR A 1 97 ? -0.689 12.900 32.364 1.00 92.31 97 THR A CA 1
ATOM 805 C C . THR A 1 97 ? -0.821 11.626 33.193 1.00 92.31 97 THR A C 1
ATOM 807 O O . THR A 1 97 ? -0.979 11.730 34.409 1.00 92.31 97 THR A O 1
ATOM 810 N N . PHE A 1 98 ? -0.664 10.448 32.581 1.00 87.94 98 PHE A N 1
ATOM 811 C CA . PHE A 1 98 ? -0.688 9.160 33.280 1.00 87.94 98 PHE A CA 1
ATOM 812 C C . PHE A 1 98 ? 0.417 9.053 34.341 1.00 87.94 98 PHE A C 1
ATOM 814 O O . PHE A 1 98 ? 0.132 8.711 35.486 1.00 87.94 98 PHE A O 1
ATOM 821 N N . GLU A 1 99 ? 1.656 9.430 34.007 1.00 93.38 99 GLU A N 1
ATOM 822 C CA . GLU A 1 99 ? 2.781 9.432 34.953 1.00 93.38 99 GLU A CA 1
ATOM 823 C C . GLU A 1 99 ? 2.500 10.327 36.175 1.00 93.38 99 GLU A C 1
ATOM 825 O O . GLU A 1 99 ? 2.687 9.912 37.320 1.00 93.38 99 GLU A O 1
ATOM 830 N N . LYS A 1 100 ? 1.979 11.542 35.951 1.00 93.12 100 LYS A N 1
ATOM 831 C CA . LYS A 1 100 ? 1.585 12.459 37.033 1.00 93.12 100 LYS A CA 1
ATOM 832 C C . LYS A 1 100 ? 0.488 11.875 37.919 1.00 93.12 100 LYS A C 1
ATOM 834 O O . LYS A 1 100 ? 0.546 12.039 39.137 1.00 93.12 100 LYS A O 1
ATOM 839 N N . GLU A 1 101 ? -0.514 11.224 37.329 1.00 91.00 101 GLU A N 1
ATOM 840 C CA . GLU A 1 101 ? -1.602 10.621 38.096 1.00 91.00 101 GLU A CA 1
ATOM 841 C C . GLU A 1 101 ? -1.109 9.416 38.911 1.00 91.00 101 GLU A C 1
ATOM 843 O O . GLU A 1 101 ? -1.433 9.302 40.093 1.00 91.00 101 GLU A O 1
ATOM 848 N N . GLN A 1 102 ? -0.259 8.569 38.327 1.00 89.75 102 GLN A N 1
ATOM 849 C CA . GLN A 1 102 ? 0.385 7.452 39.015 1.00 89.75 102 GLN A CA 1
ATOM 850 C C . GLN A 1 102 ? 1.229 7.939 40.206 1.00 89.75 102 GLN A C 1
ATOM 852 O O . GLN A 1 102 ? 1.026 7.478 41.330 1.00 89.75 102 GLN A O 1
ATOM 857 N N . GLN A 1 103 ? 2.084 8.950 40.009 1.00 92.31 103 GLN A N 1
ATOM 858 C CA . GLN A 1 103 ? 2.852 9.571 41.096 1.00 92.31 103 GLN A CA 1
ATOM 859 C C . GLN A 1 103 ? 1.951 10.170 42.195 1.00 92.31 103 GLN A C 1
ATOM 861 O O . GLN A 1 103 ? 2.318 10.147 43.372 1.00 92.31 103 GLN A O 1
ATOM 866 N N . ALA A 1 104 ? 0.775 10.706 41.848 1.00 93.00 104 ALA A N 1
ATOM 867 C CA . ALA A 1 104 ? -0.186 11.231 42.821 1.00 93.00 104 ALA A CA 1
ATOM 868 C C . ALA A 1 104 ? -0.904 10.116 43.608 1.00 93.00 104 ALA A C 1
ATOM 870 O O . ALA A 1 104 ? -1.065 10.236 44.824 1.00 93.00 104 ALA A O 1
ATOM 871 N N . ARG A 1 105 ? -1.291 9.018 42.943 1.00 90.81 105 ARG A N 1
ATOM 872 C CA . ARG A 1 105 ? -1.878 7.823 43.578 1.00 90.81 105 ARG A CA 1
ATOM 873 C C . ARG A 1 105 ? -0.887 7.159 44.537 1.00 90.81 105 ARG A C 1
ATOM 875 O O . ARG A 1 105 ? -1.250 6.836 45.663 1.00 90.81 105 ARG A O 1
ATOM 882 N N . GLU A 1 106 ? 0.376 7.031 44.136 1.00 89.88 106 GLU A N 1
ATOM 883 C CA . GLU A 1 106 ? 1.434 6.493 44.995 1.00 89.88 106 GLU A CA 1
ATOM 884 C C . GLU A 1 106 ? 1.705 7.340 46.239 1.00 89.88 106 GLU A C 1
ATOM 886 O O . GLU A 1 106 ? 1.942 6.780 47.307 1.00 89.88 106 GLU A O 1
ATOM 891 N N . LYS A 1 107 ? 1.686 8.675 46.122 1.00 92.56 107 LYS A N 1
ATOM 892 C CA . LYS A 1 107 ? 1.852 9.569 47.279 1.00 92.56 107 LYS A CA 1
ATOM 893 C C . LYS A 1 107 ? 0.725 9.368 48.290 1.00 92.56 107 LYS A C 1
ATOM 895 O O . LYS A 1 107 ? 1.021 9.106 49.451 1.00 92.56 107 LYS A O 1
ATOM 900 N N . LYS A 1 108 ? -0.532 9.345 47.830 1.00 94.19 108 LYS A N 1
ATOM 901 C CA . LYS A 1 108 ? -1.696 9.051 48.683 1.00 94.19 108 LYS A CA 1
ATOM 902 C C . LYS A 1 108 ? -1.592 7.688 49.368 1.00 94.19 108 LYS A C 1
ATOM 904 O O . LYS A 1 108 ? -1.747 7.613 50.578 1.00 94.19 108 LYS A O 1
ATOM 909 N N . MET A 1 109 ? -1.247 6.628 48.632 1.00 89.88 109 MET A N 1
ATOM 910 C CA . MET A 1 109 ? -1.065 5.290 49.216 1.00 89.88 109 MET A CA 1
ATOM 911 C C . MET A 1 109 ? 0.032 5.279 50.296 1.00 89.88 109 MET A C 1
ATOM 913 O O . MET A 1 109 ? -0.143 4.675 51.352 1.00 89.88 109 MET A O 1
ATOM 917 N N . LYS A 1 110 ? 1.159 5.967 50.061 1.00 91.12 110 LYS A N 1
ATOM 918 C CA . LYS A 1 110 ? 2.257 6.085 51.036 1.00 91.12 110 LYS A CA 1
ATOM 919 C C . LYS A 1 110 ? 1.808 6.857 52.288 1.00 91.12 110 LYS A C 1
ATOM 921 O O . LYS A 1 110 ? 2.127 6.437 53.396 1.00 91.12 110 LYS A O 1
ATOM 926 N N . GLU A 1 111 ? 1.021 7.921 52.134 1.00 92.38 111 GLU A N 1
ATOM 927 C CA . GLU A 1 111 ? 0.428 8.687 53.243 1.00 92.38 111 GLU A CA 1
ATOM 928 C C . GLU A 1 111 ? -0.608 7.868 54.042 1.00 92.38 111 GLU A C 1
ATOM 930 O O . GLU A 1 111 ? -0.578 7.867 55.273 1.00 92.38 111 GLU A O 1
ATOM 935 N N . GLU A 1 112 ? -1.481 7.116 53.368 1.00 92.50 112 GLU A N 1
ATOM 936 C CA . GLU A 1 112 ? -2.476 6.231 53.990 1.00 92.50 112 GLU A CA 1
ATOM 937 C C . GLU A 1 112 ? -1.819 5.092 54.790 1.00 92.50 112 GLU A C 1
ATOM 939 O O . GLU A 1 112 ? -2.210 4.833 55.931 1.00 92.50 112 GLU A O 1
ATOM 944 N N . LEU A 1 113 ? -0.780 4.454 54.238 1.00 91.12 113 LEU A N 1
ATOM 945 C CA . LEU A 1 113 ? -0.011 3.406 54.920 1.00 91.12 113 LEU A CA 1
ATOM 946 C C . LEU A 1 113 ? 0.739 3.940 56.149 1.00 91.12 113 LEU A C 1
ATOM 948 O O . LEU A 1 113 ? 0.749 3.280 57.188 1.00 91.12 113 LEU A O 1
ATOM 952 N N . LEU A 1 114 ? 1.317 5.145 56.073 1.00 90.25 114 LEU A N 1
ATOM 953 C CA . LEU A 1 114 ? 1.946 5.795 57.229 1.00 90.25 114 LEU A CA 1
ATOM 954 C C . LEU A 1 114 ? 0.924 6.066 58.344 1.00 90.25 114 LEU A C 1
ATOM 956 O O . LEU A 1 114 ? 1.188 5.745 59.502 1.00 90.25 114 LEU A O 1
ATOM 960 N N . GLN A 1 115 ? -0.273 6.560 58.006 1.00 91.88 115 GLN A N 1
ATOM 961 C CA . GLN A 1 115 ? -1.347 6.768 58.986 1.00 91.88 115 GLN A CA 1
ATOM 962 C C . GLN A 1 115 ? -1.863 5.462 59.609 1.00 91.88 115 GLN A C 1
ATOM 964 O O . GLN A 1 115 ? -2.266 5.463 60.774 1.00 91.88 115 GLN A O 1
ATOM 969 N N . GLN A 1 116 ? -1.902 4.356 58.860 1.00 90.94 116 GLN A N 1
ATOM 970 C CA . GLN A 1 116 ? -2.256 3.041 59.410 1.00 90.94 116 GLN A CA 1
ATOM 971 C C . GLN A 1 116 ? -1.178 2.542 60.379 1.00 90.94 116 GLN A C 1
ATOM 973 O O . GLN A 1 116 ? -1.499 2.156 61.505 1.00 90.94 116 GLN A O 1
ATOM 978 N N . LEU A 1 117 ? 0.095 2.620 59.976 1.00 89.81 117 LEU A N 1
ATOM 979 C CA . LEU A 1 117 ? 1.231 2.204 60.794 1.00 89.81 117 LEU A CA 1
ATOM 980 C C . LEU A 1 117 ? 1.312 3.001 62.103 1.00 89.81 117 LEU A C 1
ATOM 982 O O . LEU A 1 117 ? 1.524 2.412 63.161 1.00 89.81 117 LEU A O 1
ATOM 986 N N . GLU A 1 118 ? 1.088 4.316 62.058 1.00 88.00 118 GLU A N 1
ATOM 987 C CA . GLU A 1 118 ? 1.085 5.167 63.250 1.00 88.00 118 GLU A CA 1
ATOM 988 C C . GLU A 1 118 ? -0.062 4.813 64.215 1.00 88.00 118 GLU A C 1
ATOM 990 O O . GLU A 1 118 ? 0.172 4.678 65.418 1.00 88.00 118 GLU A O 1
ATOM 995 N N . LYS A 1 119 ? -1.278 4.559 63.708 1.00 91.25 119 LYS A N 1
ATOM 996 C CA . LYS A 1 119 ? -2.421 4.098 64.525 1.00 91.25 119 LYS A CA 1
ATOM 997 C C . LYS A 1 119 ? -2.152 2.737 65.175 1.00 91.25 119 LYS A C 1
ATOM 999 O O . LYS A 1 119 ? -2.486 2.536 66.345 1.00 91.25 119 LYS A O 1
ATOM 1004 N N . GLU A 1 120 ? -1.519 1.809 64.456 1.00 90.31 120 GLU A N 1
ATOM 1005 C CA . GLU A 1 120 ? -1.056 0.545 65.039 1.00 90.31 120 GLU A CA 1
ATOM 1006 C C . GLU A 1 120 ? -0.018 0.762 66.144 1.00 90.31 120 GLU A C 1
ATOM 1008 O O . GLU A 1 120 ? -0.096 0.118 67.191 1.00 90.31 120 GLU A O 1
ATOM 1013 N N . TRP A 1 121 ? 0.950 1.655 65.922 1.00 89.12 121 TRP A N 1
ATOM 1014 C CA . TRP A 1 121 ? 2.016 1.954 66.879 1.00 89.12 121 TRP A CA 1
ATOM 1015 C C . TRP A 1 121 ? 1.458 2.566 68.166 1.00 89.12 121 TRP A C 1
ATOM 1017 O O . TRP A 1 121 ? 1.781 2.103 69.260 1.00 89.12 121 TRP A O 1
ATOM 1027 N N . GLN A 1 122 ? 0.545 3.532 68.032 1.00 85.38 122 GLN A N 1
ATOM 1028 C CA . GLN A 1 122 ? -0.198 4.120 69.145 1.00 85.38 122 GLN A CA 1
ATOM 1029 C C . GLN A 1 122 ? -0.987 3.044 69.907 1.00 85.38 122 GLN A C 1
ATOM 1031 O O . GLN A 1 122 ? -0.851 2.948 71.122 1.00 85.38 122 GLN A O 1
ATOM 1036 N N . SER A 1 123 ? -1.726 2.164 69.217 1.00 88.56 123 SER A N 1
ATOM 1037 C CA . SER A 1 123 ? -2.475 1.070 69.860 1.00 88.56 123 SER A CA 1
ATOM 1038 C C . SER A 1 123 ? -1.569 0.074 70.597 1.00 88.56 123 SER A C 1
ATOM 1040 O O . SER A 1 123 ? -1.877 -0.328 71.720 1.00 88.56 123 SER A O 1
ATOM 1042 N N . LYS A 1 124 ? -0.421 -0.294 70.011 1.00 89.88 124 LYS A N 1
ATOM 1043 C CA . LYS A 1 124 ? 0.587 -1.165 70.642 1.00 89.88 124 LYS A CA 1
ATOM 1044 C C . LYS A 1 124 ? 1.179 -0.511 71.895 1.00 89.88 124 LYS A C 1
ATOM 1046 O O . LYS A 1 124 ? 1.245 -1.168 72.931 1.00 89.88 124 LYS A O 1
ATOM 1051 N N . LEU A 1 125 ? 1.511 0.780 71.843 1.00 81.12 125 LEU A N 1
ATOM 1052 C CA . LEU A 1 125 ? 1.992 1.551 72.994 1.00 81.12 125 LEU A CA 1
ATOM 1053 C C . LEU A 1 125 ? 0.949 1.593 74.125 1.00 81.12 125 LEU A C 1
ATOM 1055 O O . LEU A 1 125 ? 1.263 1.303 75.279 1.00 81.12 125 LEU A O 1
ATOM 1059 N N . ASP A 1 126 ? -0.309 1.873 73.787 1.00 82.25 126 ASP A N 1
ATOM 1060 C CA . ASP A 1 126 ? -1.432 1.952 74.724 1.00 82.25 126 ASP A CA 1
ATOM 1061 C C . ASP A 1 126 ? -1.716 0.600 75.409 1.00 82.25 126 ASP A C 1
ATOM 1063 O O . ASP A 1 126 ? -1.970 0.530 76.617 1.00 82.25 126 ASP A O 1
ATOM 1067 N N . GLN A 1 127 ? -1.624 -0.498 74.651 1.00 84.81 127 GLN A N 1
ATOM 1068 C CA . GLN A 1 127 ? -1.697 -1.868 75.167 1.00 84.81 127 GLN A CA 1
ATOM 1069 C C . GLN A 1 127 ? -0.520 -2.186 76.096 1.00 84.81 127 GLN A C 1
ATOM 1071 O O . GLN A 1 127 ? -0.738 -2.737 77.177 1.00 84.81 127 GLN A O 1
ATOM 1076 N N . THR A 1 128 ? 0.710 -1.801 75.736 1.00 80.88 128 THR A N 1
ATOM 1077 C CA . THR A 1 128 ? 1.890 -1.971 76.597 1.00 80.88 128 THR A CA 1
ATOM 1078 C C . THR A 1 128 ? 1.752 -1.187 77.902 1.00 80.88 128 THR A C 1
ATOM 1080 O O . THR A 1 128 ? 1.995 -1.752 78.965 1.00 80.88 128 THR A O 1
ATOM 1083 N N . ILE A 1 129 ? 1.281 0.064 77.866 1.00 79.31 129 ILE A N 1
ATOM 1084 C CA . ILE A 1 129 ? 1.048 0.886 79.067 1.00 79.31 129 ILE A CA 1
ATOM 1085 C C . ILE A 1 129 ? -0.022 0.252 79.973 1.00 79.31 129 ILE A C 1
ATOM 1087 O O . ILE A 1 129 ? 0.168 0.180 81.189 1.00 79.31 129 ILE A O 1
ATOM 1091 N N . LYS A 1 130 ? -1.124 -0.261 79.406 1.00 78.31 130 LYS A N 1
ATOM 1092 C CA . LYS A 1 130 ? -2.171 -0.980 80.161 1.00 78.31 130 LYS A CA 1
ATOM 1093 C C . LYS A 1 130 ? -1.636 -2.282 80.775 1.00 78.31 130 LYS A C 1
ATOM 1095 O O . LYS A 1 130 ? -1.868 -2.540 81.955 1.00 78.31 130 LYS A O 1
ATOM 1100 N N . ALA A 1 131 ? -0.873 -3.068 80.015 1.00 76.06 131 ALA A N 1
ATOM 1101 C CA . ALA A 1 131 ? -0.261 -4.309 80.490 1.00 76.06 131 ALA A CA 1
ATOM 1102 C C . ALA A 1 131 ? 0.802 -4.067 81.576 1.00 76.06 131 ALA A C 1
ATOM 1104 O O . ALA A 1 131 ? 0.875 -4.827 82.539 1.00 76.06 131 ALA A O 1
ATOM 1105 N N . MET A 1 132 ? 1.592 -2.995 81.458 1.00 71.62 132 MET A N 1
ATOM 1106 C CA . MET A 1 132 ? 2.592 -2.605 82.452 1.00 71.62 132 MET A CA 1
ATOM 1107 C C . MET A 1 132 ? 1.920 -2.151 83.752 1.00 71.62 132 MET A C 1
ATOM 1109 O O . MET A 1 132 ? 2.253 -2.677 84.808 1.00 71.62 132 MET A O 1
ATOM 1113 N N . LYS A 1 133 ? 0.889 -1.292 83.675 1.00 66.44 133 LYS A N 1
ATOM 1114 C CA . LYS A 1 133 ? 0.066 -0.910 84.839 1.00 66.44 133 LYS A CA 1
ATOM 1115 C C . LYS A 1 133 ? -0.560 -2.117 85.544 1.00 66.44 133 LYS A C 1
ATOM 1117 O O . LYS A 1 133 ? -0.623 -2.116 86.768 1.00 66.44 133 LYS A O 1
ATOM 1122 N N . LYS A 1 134 ? -0.981 -3.152 84.802 1.00 63.44 134 LYS A N 1
ATOM 1123 C CA . LYS A 1 134 ? -1.461 -4.403 85.407 1.00 63.44 134 LYS A CA 1
ATOM 1124 C C . LYS A 1 134 ? -0.326 -5.190 86.078 1.00 63.44 134 LYS A C 1
ATOM 1126 O O . LYS A 1 134 ? -0.462 -5.556 87.237 1.00 63.44 134 LYS A O 1
ATOM 1131 N N . LYS A 1 135 ? 0.811 -5.395 85.402 1.00 56.78 135 LYS A N 1
ATOM 1132 C CA . LYS A 1 135 ? 1.949 -6.154 85.960 1.00 56.78 135 LYS A CA 1
ATOM 1133 C C . LYS A 1 135 ? 2.580 -5.498 87.191 1.00 56.78 135 LYS A C 1
ATOM 1135 O O . LYS A 1 135 ? 2.948 -6.208 88.114 1.00 56.78 135 LYS A O 1
ATOM 1140 N N . THR A 1 136 ? 2.643 -4.169 87.272 1.00 48.81 136 THR A N 1
ATOM 1141 C CA . THR A 1 136 ? 3.106 -3.472 88.492 1.00 48.81 136 THR A CA 1
ATOM 1142 C C . THR A 1 136 ? 2.129 -3.622 89.673 1.00 48.81 136 THR A C 1
ATOM 1144 O O . THR A 1 136 ? 2.496 -3.328 90.805 1.00 48.81 136 THR A O 1
ATOM 1147 N N . SER A 1 137 ? 0.909 -4.124 89.441 1.00 42.97 137 SER A N 1
ATOM 1148 C CA . SER A 1 137 ? -0.038 -4.516 90.493 1.00 42.97 137 SER A CA 1
ATOM 1149 C C . SER A 1 137 ? 0.070 -5.996 90.905 1.00 42.97 137 SER A C 1
ATOM 1151 O O . SER A 1 137 ? -0.614 -6.397 91.845 1.00 42.97 137 SER A O 1
ATOM 1153 N N . GLU A 1 138 ? 0.874 -6.818 90.216 1.00 37.31 138 GLU A N 1
ATOM 1154 C CA . GLU A 1 138 ? 0.891 -8.283 90.360 1.00 37.31 138 GLU A CA 1
ATOM 1155 C C . GLU A 1 138 ? 2.340 -8.850 90.353 1.00 37.31 138 GLU A C 1
ATOM 1157 O O . GLU A 1 138 ? 2.866 -9.236 89.310 1.00 37.31 138 GLU A O 1
ATOM 1162 N N . SER A 1 139 ? 2.921 -8.996 91.560 1.00 35.66 139 SER A N 1
ATOM 1163 C CA . SER A 1 139 ? 4.122 -9.796 91.937 1.00 35.66 139 SER A CA 1
ATOM 1164 C C . SER A 1 139 ? 5.517 -9.123 92.050 1.00 35.66 139 SER A C 1
ATOM 1166 O O . SER A 1 139 ? 5.840 -8.150 91.377 1.00 35.66 139 SER A O 1
ATOM 1168 N N . TYR A 1 140 ? 6.349 -9.704 92.933 1.00 31.38 140 TYR A N 1
ATOM 1169 C CA . TYR A 1 140 ? 7.751 -9.383 93.302 1.00 31.38 140 TYR A CA 1
ATOM 1170 C C . TYR A 1 140 ? 8.656 -10.655 93.135 1.00 31.38 140 TYR A C 1
ATOM 1172 O O . TYR A 1 140 ? 8.100 -11.750 93.058 1.00 31.38 140 TYR A O 1
ATOM 1180 N N . SER A 1 141 ? 10.008 -10.528 93.168 1.00 39.22 141 SER A N 1
ATOM 1181 C CA . SER A 1 141 ? 11.060 -11.611 93.239 1.00 39.22 141 SER A CA 1
ATOM 1182 C C . SER A 1 141 ? 11.349 -12.471 91.963 1.00 39.22 141 SER A C 1
ATOM 1184 O O . SER A 1 141 ? 10.519 -12.466 91.062 1.00 39.22 141 SER A O 1
ATOM 1186 N N . GLN A 1 142 ? 12.418 -13.299 91.782 1.00 38.16 142 GLN A N 1
ATOM 1187 C CA . GLN A 1 142 ? 13.900 -13.369 92.088 1.00 38.16 142 GLN A CA 1
ATOM 1188 C C . GLN A 1 142 ? 14.431 -14.822 91.763 1.00 38.16 142 GLN A C 1
ATOM 1190 O O . GLN A 1 142 ? 13.590 -15.714 91.753 1.00 38.16 142 GLN A O 1
ATOM 1195 N N . THR A 1 143 ? 15.709 -15.251 91.572 1.00 33.97 143 THR A N 1
ATOM 1196 C CA . THR A 1 143 ? 17.045 -14.726 91.114 1.00 33.97 143 THR A CA 1
ATOM 1197 C C . THR A 1 143 ? 18.049 -15.909 90.887 1.00 33.97 143 THR A C 1
ATOM 1199 O O . THR A 1 143 ? 18.056 -16.795 91.733 1.00 33.97 143 THR A O 1
ATOM 1202 N N . ASP A 1 144 ? 18.933 -15.841 89.862 1.00 37.75 144 ASP A N 1
ATOM 1203 C CA . ASP A 1 144 ? 20.367 -16.308 89.798 1.00 37.75 144 ASP A CA 1
ATOM 1204 C C . ASP A 1 144 ? 20.768 -17.823 89.976 1.00 37.75 144 ASP A C 1
ATOM 1206 O O . ASP A 1 144 ? 20.023 -18.574 90.590 1.00 37.75 144 ASP A O 1
ATOM 1210 N N . GLN A 1 145 ? 21.916 -18.410 89.526 1.00 41.69 145 GLN A N 1
ATOM 1211 C CA . GLN A 1 145 ? 23.028 -18.105 88.562 1.00 41.69 145 GLN A CA 1
ATOM 1212 C C . GLN A 1 145 ? 23.918 -19.383 88.256 1.00 41.69 145 GLN A C 1
ATOM 1214 O O . GLN A 1 145 ? 23.561 -20.475 88.688 1.00 41.69 145 GLN A O 1
ATOM 1219 N N . VAL A 1 146 ? 25.119 -19.222 87.632 1.00 39.41 146 VAL A N 1
ATOM 1220 C CA . VAL A 1 146 ? 26.384 -20.052 87.711 1.00 39.41 146 VAL A CA 1
ATOM 1221 C C . VAL A 1 146 ? 26.800 -20.954 86.500 1.00 39.41 146 VAL A C 1
ATOM 1223 O O . VAL A 1 146 ? 25.974 -21.466 85.753 1.00 39.41 146 VAL A O 1
ATOM 1226 N N . THR A 1 147 ? 28.126 -21.095 86.253 1.00 42.50 147 THR A N 1
ATOM 1227 C CA . THR A 1 147 ? 28.813 -21.706 85.064 1.00 42.50 147 THR A CA 1
ATOM 1228 C C . THR A 1 147 ? 30.264 -22.156 85.413 1.00 42.50 147 THR A C 1
ATOM 1230 O O . THR A 1 147 ? 30.732 -21.729 86.465 1.00 42.50 147 THR A O 1
ATOM 1233 N N . THR A 1 148 ? 30.994 -22.947 84.575 1.00 44.03 148 THR A N 1
ATOM 1234 C CA . THR A 1 148 ? 32.436 -22.720 84.149 1.00 44.03 148 THR A CA 1
ATOM 1235 C C . THR A 1 148 ? 33.259 -23.874 83.494 1.00 44.03 148 THR A C 1
ATOM 1237 O O . THR A 1 148 ? 34.321 -23.574 82.956 1.00 44.03 148 THR A O 1
ATOM 1240 N N . VAL A 1 149 ? 32.859 -25.157 83.446 1.00 47.56 149 VAL A N 1
ATOM 1241 C CA . VAL A 1 149 ? 33.763 -26.253 82.945 1.00 47.56 149 VAL A CA 1
ATOM 1242 C C . VAL A 1 149 ? 33.849 -26.386 81.403 1.00 47.56 149 VAL A C 1
ATOM 1244 O O . VAL A 1 149 ? 34.729 -27.043 80.856 1.00 47.56 149 VAL A O 1
ATOM 1247 N N . GLU A 1 150 ? 32.962 -25.725 80.669 1.00 52.56 150 GLU A N 1
ATOM 1248 C CA . GLU A 1 150 ? 32.611 -26.034 79.269 1.00 52.56 150 GLU A CA 1
ATOM 1249 C C . GLU A 1 150 ? 33.571 -25.447 78.194 1.00 52.56 150 GLU A C 1
ATOM 1251 O O . GLU A 1 150 ? 33.413 -25.675 76.994 1.00 52.56 150 GLU A O 1
ATOM 1256 N N . VAL A 1 151 ? 34.580 -24.676 78.614 1.00 51.78 151 VAL A N 1
ATOM 1257 C CA . VAL A 1 151 ? 35.185 -23.563 77.844 1.00 51.78 151 VAL A CA 1
ATOM 1258 C C . VAL A 1 151 ? 35.953 -23.952 76.567 1.00 51.78 151 VAL A C 1
ATOM 1260 O O . VAL A 1 151 ? 36.033 -23.146 75.639 1.00 51.78 151 VAL A O 1
ATOM 1263 N N . ILE A 1 152 ? 36.531 -25.155 76.478 1.00 46.84 152 ILE A N 1
ATOM 1264 C CA . ILE A 1 152 ? 37.281 -25.572 75.272 1.00 46.84 152 ILE A CA 1
ATOM 1265 C C . ILE A 1 152 ? 36.316 -26.062 74.186 1.00 46.84 152 ILE A C 1
ATOM 1267 O O . ILE A 1 152 ? 36.356 -25.547 73.070 1.00 46.84 152 ILE A O 1
ATOM 1271 N N . SER A 1 153 ? 35.370 -26.942 74.539 1.00 57.22 153 SER A N 1
ATOM 1272 C CA . SER A 1 153 ? 34.277 -27.346 73.641 1.00 57.22 153 SER A CA 1
ATOM 1273 C C . SER A 1 153 ? 33.441 -26.137 73.207 1.00 57.22 153 SER A C 1
ATOM 1275 O O . SER A 1 153 ? 33.097 -26.017 72.034 1.00 57.22 153 SER A O 1
ATOM 1277 N N . GLN A 1 154 ? 33.175 -25.194 74.122 1.00 59.38 154 GLN A N 1
ATOM 1278 C CA . GLN A 1 154 ? 32.502 -23.931 73.804 1.00 59.38 154 GLN A CA 1
ATOM 1279 C C . GLN A 1 154 ? 33.198 -23.134 72.697 1.00 59.38 154 GLN A C 1
ATOM 1281 O O . GLN A 1 154 ? 32.500 -22.448 71.964 1.00 59.38 154 GLN A O 1
ATOM 1286 N N . LYS A 1 155 ? 34.530 -23.179 72.539 1.00 62.66 155 LYS A N 1
ATOM 1287 C CA . LYS A 1 155 ? 35.208 -22.391 71.492 1.00 62.66 155 LYS A CA 1
ATOM 1288 C C . LYS A 1 155 ? 34.947 -22.937 70.094 1.00 62.66 155 LYS A C 1
ATOM 1290 O O . LYS A 1 155 ? 34.568 -22.170 69.215 1.00 62.66 155 LYS A O 1
ATOM 1295 N N . GLU A 1 156 ? 35.107 -24.239 69.897 1.00 59.66 156 GLU A N 1
ATOM 1296 C CA . GLU A 1 156 ? 34.849 -24.889 68.605 1.00 59.66 156 GLU A CA 1
ATOM 1297 C C . GLU A 1 156 ? 33.348 -24.868 68.283 1.00 59.66 156 GLU A C 1
ATOM 1299 O O . GLU A 1 156 ? 32.942 -24.512 67.175 1.00 59.66 156 GLU A O 1
ATOM 1304 N N . MET A 1 157 ? 32.505 -25.110 69.292 1.00 63.34 157 MET A N 1
ATOM 1305 C CA . MET A 1 157 ? 31.053 -25.007 69.162 1.00 63.34 157 MET A CA 1
ATOM 1306 C C . MET A 1 157 ? 30.595 -23.565 68.885 1.00 63.34 157 MET A C 1
ATOM 1308 O O . MET A 1 157 ? 29.700 -23.368 68.070 1.00 63.34 157 MET A O 1
ATOM 1312 N N . ALA A 1 158 ? 31.225 -22.541 69.474 1.00 69.94 158 ALA A N 1
ATOM 1313 C CA . ALA A 1 158 ? 30.935 -21.136 69.172 1.00 69.94 158 ALA A CA 1
ATOM 1314 C C . ALA A 1 158 ? 31.405 -20.712 67.773 1.00 69.94 158 ALA A C 1
ATOM 1316 O O . ALA A 1 158 ? 30.777 -19.835 67.180 1.00 69.94 158 ALA A O 1
ATOM 1317 N N . ILE A 1 159 ? 32.462 -21.324 67.226 1.00 71.81 159 ILE A N 1
ATOM 1318 C CA . ILE A 1 159 ? 32.861 -21.125 65.824 1.00 71.81 159 ILE A CA 1
ATOM 1319 C C . ILE A 1 159 ? 31.781 -21.705 64.903 1.00 71.81 159 ILE A C 1
ATOM 1321 O O . ILE A 1 159 ? 31.219 -20.943 64.118 1.00 71.81 159 ILE A O 1
ATOM 1325 N N . MET A 1 160 ? 31.376 -22.970 65.085 1.00 71.19 160 MET A N 1
ATOM 1326 C CA . MET A 1 160 ? 30.272 -23.548 64.300 1.00 71.19 160 MET A CA 1
ATOM 1327 C C . MET A 1 160 ? 28.958 -22.771 64.460 1.00 71.19 160 MET A C 1
ATOM 1329 O O . MET A 1 160 ? 28.296 -22.492 63.468 1.00 71.19 160 MET A O 1
ATOM 1333 N N . ILE A 1 161 ? 28.581 -22.358 65.675 1.00 75.62 161 ILE A N 1
ATOM 1334 C CA . ILE A 1 161 ? 27.371 -21.548 65.910 1.00 75.62 161 ILE A CA 1
ATOM 1335 C C . ILE A 1 161 ? 27.473 -20.188 65.203 1.00 75.62 161 ILE A C 1
ATOM 1337 O O . ILE A 1 161 ? 26.476 -19.695 64.676 1.00 75.62 161 ILE A O 1
ATOM 1341 N N . LYS A 1 162 ? 28.661 -19.571 65.153 1.00 75.69 162 LYS A N 1
ATOM 1342 C CA . LYS A 1 162 ? 28.886 -18.307 64.438 1.00 75.69 162 LYS A CA 1
ATOM 1343 C C . LYS A 1 162 ? 28.790 -18.490 62.922 1.00 75.69 162 LYS A C 1
ATOM 1345 O O . LYS A 1 162 ? 28.137 -17.678 62.272 1.00 75.69 162 LYS A O 1
ATOM 1350 N N . GLU A 1 163 ? 29.385 -19.545 62.376 1.00 75.19 163 GLU A N 1
ATOM 1351 C CA . GLU A 1 163 ? 29.325 -19.891 60.950 1.00 75.19 163 GLU A CA 1
ATOM 1352 C C . GLU A 1 163 ? 27.899 -20.265 60.525 1.00 75.19 163 GLU A C 1
ATOM 1354 O O . GLU A 1 163 ? 27.380 -19.725 59.549 1.00 75.19 163 GLU A O 1
ATOM 1359 N N . GLN A 1 164 ? 27.208 -21.094 61.311 1.00 76.56 164 GLN A N 1
ATOM 1360 C CA . GLN A 1 164 ? 25.809 -21.462 61.098 1.00 76.56 164 GLN A CA 1
ATOM 1361 C C . GLN A 1 164 ? 24.883 -20.242 61.198 1.00 76.56 164 GLN A C 1
ATOM 1363 O O . GLN A 1 164 ? 24.003 -20.073 60.357 1.00 76.56 164 GLN A O 1
ATOM 1368 N N . LYS A 1 165 ? 25.103 -19.340 62.166 1.00 78.44 165 LYS A N 1
ATOM 1369 C CA . LYS A 1 165 ? 24.372 -18.067 62.264 1.00 78.44 165 LYS A CA 1
ATOM 1370 C C . LYS A 1 165 ? 24.631 -17.166 61.055 1.00 78.44 165 LYS A C 1
ATOM 1372 O O . LYS A 1 165 ? 23.689 -16.572 60.540 1.00 78.44 165 LYS A O 1
ATOM 1377 N N . GLN A 1 166 ? 25.878 -17.072 60.593 1.00 79.94 166 GLN A N 1
ATOM 1378 C CA . GLN A 1 166 ? 26.238 -16.304 59.401 1.00 79.94 166 GLN A CA 1
ATOM 1379 C C . GLN A 1 166 ? 25.584 -16.890 58.140 1.00 79.94 166 GLN A C 1
ATOM 1381 O O . GLN A 1 166 ? 25.068 -16.131 57.323 1.00 79.94 166 GLN A O 1
ATOM 1386 N N . LYS A 1 167 ? 25.524 -18.222 58.021 1.00 82.12 167 LYS A N 1
ATOM 1387 C CA . LYS A 1 167 ? 24.841 -18.926 56.930 1.00 82.12 167 LYS A CA 1
ATOM 1388 C C . LYS A 1 167 ? 23.326 -18.694 56.954 1.00 82.12 167 LYS A C 1
ATOM 1390 O O . LYS A 1 167 ? 22.785 -18.233 55.958 1.00 82.12 167 LYS A O 1
ATOM 1395 N N . ILE A 1 168 ? 22.666 -18.883 58.101 1.00 83.38 168 ILE A N 1
ATOM 1396 C CA . ILE A 1 168 ? 21.231 -18.583 58.278 1.00 83.38 168 ILE A CA 1
ATOM 1397 C C . ILE A 1 168 ? 20.926 -17.117 57.935 1.00 83.38 168 ILE A C 1
ATOM 1399 O O . ILE A 1 168 ? 19.929 -16.830 57.278 1.00 83.38 168 ILE A O 1
ATOM 1403 N N . GLN A 1 169 ? 21.787 -16.181 58.345 1.00 80.25 169 GLN A N 1
ATOM 1404 C CA . GLN A 1 169 ? 21.605 -14.761 58.042 1.00 80.25 169 GLN A CA 1
ATOM 1405 C C . GLN A 1 169 ? 21.821 -14.438 56.552 1.00 80.25 169 GLN A C 1
ATOM 1407 O O . GLN A 1 169 ? 21.131 -13.570 56.027 1.00 80.25 169 GLN A O 1
ATOM 1412 N N . GLN A 1 170 ? 22.726 -15.141 55.863 1.00 84.62 170 GLN A N 1
ATOM 1413 C CA . GLN A 1 170 ? 22.906 -15.026 54.413 1.00 84.62 170 GLN A CA 1
ATOM 1414 C C . GLN A 1 170 ? 21.704 -15.594 53.644 1.00 84.62 170 GLN A C 1
ATOM 1416 O O . GLN A 1 170 ? 21.216 -14.949 52.719 1.00 84.62 170 GLN A O 1
ATOM 1421 N N . ASP A 1 171 ? 21.208 -16.764 54.046 1.00 79.75 171 ASP A N 1
ATOM 1422 C CA . ASP A 1 171 ? 20.093 -17.449 53.382 1.00 79.75 171 ASP A CA 1
ATOM 1423 C C . ASP A 1 171 ? 18.779 -16.674 53.553 1.00 79.75 171 ASP A C 1
ATOM 1425 O O . ASP A 1 171 ? 18.042 -16.483 52.587 1.00 79.75 171 ASP A O 1
ATOM 1429 N N . LEU A 1 172 ? 18.540 -16.115 54.745 1.00 85.12 172 LEU A N 1
ATOM 1430 C CA . LEU A 1 172 ? 17.421 -15.207 55.008 1.00 85.12 172 LEU A CA 1
ATOM 1431 C C . LEU A 1 172 ? 17.485 -13.932 54.148 1.00 85.12 172 LEU A C 1
ATOM 1433 O O . LEU A 1 172 ? 16.448 -13.429 53.718 1.00 85.12 172 LEU A O 1
ATOM 1437 N N . GLU A 1 173 ? 18.676 -13.384 53.892 1.00 80.75 173 GLU A N 1
ATOM 1438 C CA . GLU A 1 173 ? 18.813 -12.193 53.044 1.00 80.75 173 GLU A CA 1
ATOM 1439 C C . GLU A 1 173 ? 18.604 -12.524 51.558 1.00 80.75 173 GLU A C 1
ATOM 1441 O O . GLU A 1 173 ? 17.963 -11.752 50.847 1.00 80.75 173 GLU A O 1
ATOM 1446 N N . GLN A 1 174 ? 19.043 -13.704 51.102 1.00 84.12 174 GLN A N 1
ATOM 1447 C CA . GLN A 1 174 ? 18.735 -14.210 49.760 1.00 84.12 174 GLN A CA 1
ATOM 1448 C C . GLN A 1 174 ? 17.232 -14.465 49.574 1.00 84.12 174 GLN A C 1
ATOM 1450 O O . GLN A 1 174 ? 16.674 -14.094 48.542 1.00 84.12 174 GLN A O 1
ATOM 1455 N N . GLU A 1 175 ? 16.549 -15.034 50.572 1.00 83.44 175 GLU A N 1
ATOM 1456 C CA . GLU A 1 175 ? 15.098 -15.247 50.525 1.00 83.44 175 GLU A CA 1
ATOM 1457 C C . GLU A 1 175 ? 14.330 -13.916 50.455 1.00 83.44 175 GLU A C 1
ATOM 1459 O O . GLU A 1 175 ? 13.437 -13.768 49.615 1.00 83.44 175 GLU A O 1
ATOM 1464 N N . LYS A 1 176 ? 14.728 -12.901 51.240 1.00 84.88 176 LYS A N 1
ATOM 1465 C CA . LYS A 1 176 ? 14.199 -11.530 51.098 1.00 84.88 176 LYS A CA 1
ATOM 1466 C C . LYS A 1 176 ? 14.455 -10.960 49.707 1.00 84.88 176 LYS A C 1
ATOM 1468 O O . LYS A 1 176 ? 13.546 -10.376 49.124 1.00 84.88 176 LYS A O 1
ATOM 1473 N N . GLU A 1 177 ? 15.666 -11.099 49.168 1.00 85.44 177 GLU A N 1
ATOM 1474 C CA . GLU A 1 177 ? 16.017 -10.557 47.852 1.00 85.44 177 GLU A CA 1
ATOM 1475 C C . GLU A 1 177 ? 15.166 -11.200 46.742 1.00 85.44 177 GLU A C 1
ATOM 1477 O O . GLU A 1 177 ? 14.660 -10.504 45.858 1.00 85.44 177 GLU A O 1
ATOM 1482 N N . ILE A 1 178 ? 14.934 -12.515 46.822 1.00 89.06 178 ILE A N 1
ATOM 1483 C CA . ILE A 1 178 ? 14.037 -13.259 45.928 1.00 89.06 178 ILE A CA 1
ATOM 1484 C C . ILE A 1 178 ? 12.585 -12.788 46.099 1.00 89.06 178 ILE A C 1
ATOM 1486 O O . ILE A 1 178 ? 11.914 -12.521 45.099 1.00 89.06 178 ILE A O 1
ATOM 1490 N N . ALA A 1 179 ? 12.103 -12.623 47.334 1.00 89.19 179 ALA A N 1
ATOM 1491 C CA . ALA A 1 179 ? 10.752 -12.141 47.617 1.00 89.19 179 ALA A CA 1
ATOM 1492 C C . ALA A 1 179 ? 10.520 -10.709 47.099 1.00 89.19 179 ALA A C 1
ATOM 1494 O O . ALA A 1 179 ? 9.496 -10.443 46.469 1.00 89.19 179 ALA A O 1
ATOM 1495 N N . ILE A 1 180 ? 11.489 -9.805 47.284 1.00 88.19 180 ILE A N 1
ATOM 1496 C CA . ILE A 1 180 ? 11.453 -8.424 46.781 1.00 88.19 180 ILE A CA 1
ATOM 1497 C C . ILE A 1 180 ? 11.462 -8.414 45.248 1.00 88.19 180 ILE A C 1
ATOM 1499 O O . ILE A 1 180 ? 10.604 -7.774 44.641 1.00 88.19 180 ILE A O 1
ATOM 1503 N N . LYS A 1 181 ? 12.356 -9.172 44.597 1.00 88.88 181 LYS A N 1
ATOM 1504 C CA . LYS A 1 181 ? 12.376 -9.311 43.127 1.00 88.88 181 LYS A CA 1
ATOM 1505 C C . LYS A 1 181 ? 11.067 -9.898 42.585 1.00 88.88 181 LYS A C 1
ATOM 1507 O O . LYS A 1 181 ? 10.595 -9.468 41.535 1.00 88.88 181 LYS A O 1
ATOM 1512 N N . GLY A 1 182 ? 10.461 -10.847 43.299 1.00 90.69 182 GLY A N 1
ATOM 1513 C CA . GLY A 1 182 ? 9.154 -11.414 42.965 1.00 90.69 182 GLY A CA 1
ATOM 1514 C C . GLY A 1 182 ? 7.998 -10.421 43.128 1.00 90.69 182 GLY A C 1
ATOM 1515 O O . GLY A 1 182 ? 7.095 -10.397 42.295 1.00 90.69 182 GLY A O 1
ATOM 1516 N N . ALA A 1 183 ? 8.028 -9.579 44.164 1.00 89.31 183 ALA A N 1
ATOM 1517 C CA . ALA A 1 183 ? 7.032 -8.533 44.390 1.00 89.31 183 ALA A CA 1
ATOM 1518 C C . ALA A 1 183 ? 7.130 -7.404 43.349 1.00 89.31 183 ALA A C 1
ATOM 1520 O O . ALA A 1 183 ? 6.108 -6.995 42.803 1.00 89.31 183 ALA A O 1
ATOM 1521 N N . LEU A 1 184 ? 8.348 -6.958 43.018 1.00 89.12 184 LEU A N 1
ATOM 1522 C CA . LEU A 1 184 ? 8.587 -5.933 41.996 1.00 89.12 184 LEU A CA 1
ATOM 1523 C C . LEU A 1 184 ? 8.055 -6.367 40.623 1.00 89.12 184 LEU A C 1
ATOM 1525 O O . LEU A 1 184 ? 7.281 -5.629 40.025 1.00 89.12 184 LEU A O 1
ATOM 1529 N N . LYS A 1 185 ? 8.362 -7.594 40.177 1.00 92.88 185 LYS A N 1
ATOM 1530 C CA . LYS A 1 185 ? 7.847 -8.139 38.905 1.00 92.88 185 LYS A CA 1
ATOM 1531 C C . LYS A 1 185 ? 6.321 -8.269 38.862 1.00 92.88 185 LYS A C 1
ATOM 1533 O O . LYS A 1 185 ? 5.723 -8.128 37.802 1.00 92.88 185 LYS A O 1
ATOM 1538 N N . LYS A 1 186 ? 5.671 -8.546 39.999 1.00 92.44 186 LYS A N 1
ATOM 1539 C CA . LYS A 1 186 ? 4.199 -8.561 40.077 1.00 92.44 186 LYS A CA 1
ATOM 1540 C C . LYS A 1 186 ? 3.615 -7.157 39.922 1.00 92.44 186 LYS A C 1
ATOM 1542 O O . LYS A 1 186 ? 2.655 -6.994 39.179 1.00 92.44 186 LYS A O 1
ATOM 1547 N N . LEU A 1 187 ? 4.208 -6.163 40.587 1.00 91.12 187 LEU A N 1
ATOM 1548 C CA . LEU A 1 187 ? 3.784 -4.764 40.489 1.00 91.12 187 LEU A CA 1
ATOM 1549 C C . LEU A 1 187 ? 4.003 -4.199 39.075 1.00 91.12 187 LEU A C 1
ATOM 1551 O O . LEU A 1 187 ? 3.144 -3.487 38.572 1.00 91.12 187 LEU A O 1
ATOM 1555 N N . GLU A 1 188 ? 5.118 -4.548 38.432 1.00 89.00 188 GLU A N 1
ATOM 1556 C CA . GLU A 1 188 ? 5.444 -4.209 37.040 1.00 89.00 188 GLU A CA 1
ATOM 1557 C C . GLU A 1 188 ? 4.327 -4.664 36.083 1.00 89.00 188 GLU A C 1
ATOM 1559 O O . GLU A 1 188 ? 3.678 -3.827 35.456 1.00 89.00 188 GLU A O 1
ATOM 1564 N N . VAL A 1 189 ? 3.988 -5.960 36.092 1.00 93.69 189 VAL A N 1
ATOM 1565 C CA . VAL A 1 189 ? 2.894 -6.528 35.279 1.00 93.69 189 VAL A CA 1
ATOM 1566 C C . VAL A 1 189 ? 1.522 -5.931 35.637 1.00 93.69 189 VAL A C 1
ATOM 1568 O O . VAL A 1 189 ? 0.690 -5.711 34.757 1.00 93.69 189 VAL A O 1
ATOM 1571 N N . GLU A 1 190 ? 1.259 -5.629 36.913 1.00 92.69 190 GLU A N 1
ATOM 1572 C CA . GLU A 1 190 ? -0.000 -4.996 37.334 1.00 92.69 190 GLU A CA 1
ATOM 1573 C C . GLU A 1 190 ? -0.134 -3.552 36.806 1.00 92.69 190 GLU A C 1
ATOM 1575 O O . GLU A 1 190 ? -1.234 -3.115 36.457 1.00 92.69 190 GLU A O 1
ATOM 1580 N N . LEU A 1 191 ? 0.975 -2.810 36.714 1.00 92.06 191 LEU A N 1
ATOM 1581 C CA . LEU A 1 191 ? 1.012 -1.462 36.142 1.00 92.06 191 LEU A CA 1
ATOM 1582 C C . LEU A 1 191 ? 0.895 -1.486 34.612 1.00 92.06 191 LEU A C 1
ATOM 1584 O O . LEU A 1 191 ? 0.145 -0.677 34.062 1.00 92.06 191 LEU A O 1
ATOM 1588 N N . GLU A 1 192 ? 1.551 -2.430 33.931 1.00 90.62 192 GLU A N 1
ATOM 1589 C CA . GLU A 1 192 ? 1.393 -2.652 32.485 1.00 90.62 192 GLU A CA 1
ATOM 1590 C C . GLU A 1 192 ? -0.056 -2.999 32.118 1.00 90.62 192 GLU A C 1
ATOM 1592 O O . GLU A 1 192 ? -0.631 -2.395 31.207 1.00 90.62 192 GLU A O 1
ATOM 1597 N N . LEU A 1 193 ? -0.686 -3.912 32.866 1.00 93.69 193 LEU A N 1
ATOM 1598 C CA . LEU A 1 193 ? -2.082 -4.301 32.660 1.00 93.69 193 LEU A CA 1
ATOM 1599 C C . LEU A 1 193 ? -3.031 -3.109 32.857 1.00 93.69 193 LEU A C 1
ATOM 1601 O O . LEU A 1 193 ? -3.883 -2.850 32.006 1.00 93.69 193 LEU A O 1
ATOM 1605 N N . LYS A 1 194 ? -2.831 -2.310 33.914 1.00 94.75 194 LYS A N 1
ATOM 1606 C CA . LYS A 1 194 ? -3.593 -1.069 34.144 1.00 94.75 194 LYS A CA 1
ATOM 1607 C C . LYS A 1 194 ? -3.372 -0.028 33.045 1.00 94.75 194 LYS A C 1
ATOM 1609 O O . LYS A 1 194 ? -4.311 0.684 32.695 1.00 94.75 194 LYS A O 1
ATOM 1614 N N . TYR A 1 195 ? -2.166 0.088 32.493 1.00 89.88 195 TYR A N 1
ATOM 1615 C CA . TYR A 1 195 ? -1.883 0.986 31.371 1.00 89.88 195 TYR A CA 1
ATOM 1616 C C . TYR A 1 195 ? -2.629 0.541 30.102 1.00 89.88 195 TYR A C 1
ATOM 1618 O O . TYR A 1 195 ? -3.336 1.349 29.496 1.00 89.88 195 TYR A O 1
ATOM 1626 N N . CYS A 1 196 ? -2.577 -0.753 29.771 1.00 89.50 196 CYS A N 1
ATOM 1627 C CA . CYS A 1 196 ? -3.311 -1.335 28.644 1.00 89.50 196 CYS A CA 1
ATOM 1628 C C . CYS A 1 196 ? -4.833 -1.176 28.798 1.00 89.50 196 CYS A C 1
ATOM 1630 O O . CYS A 1 196 ? -5.500 -0.743 27.860 1.00 89.50 196 CYS A O 1
ATOM 1632 N N . GLU A 1 197 ? -5.384 -1.437 29.989 1.00 95.31 197 GLU A N 1
ATOM 1633 C CA . GLU A 1 197 ? -6.799 -1.189 30.295 1.00 95.31 197 GLU A CA 1
ATOM 1634 C C . GLU A 1 197 ? -7.203 0.279 30.094 1.00 95.31 197 GLU A C 1
ATOM 1636 O O . GLU A 1 197 ? -8.292 0.558 29.591 1.00 95.31 197 GLU A O 1
ATOM 1641 N N . ASN A 1 198 ? -6.362 1.229 30.512 1.00 95.31 198 ASN A N 1
ATOM 1642 C CA . ASN A 1 198 ? -6.671 2.653 30.388 1.00 95.31 198 ASN A CA 1
ATOM 1643 C C . ASN A 1 198 ? -6.620 3.122 28.929 1.00 95.31 198 ASN A C 1
ATOM 1645 O O . ASN A 1 198 ? -7.486 3.898 28.527 1.00 95.31 198 ASN A O 1
ATOM 1649 N N . ILE A 1 199 ? -5.680 2.614 28.123 1.00 92.62 199 ILE A N 1
ATOM 1650 C CA . ILE A 1 199 ? -5.676 2.841 26.670 1.00 92.62 199 ILE A CA 1
ATOM 1651 C C . ILE A 1 199 ? -6.929 2.237 26.033 1.00 92.62 199 ILE A C 1
ATOM 1653 O O . ILE A 1 199 ? -7.614 2.937 25.293 1.00 92.62 199 ILE A O 1
ATOM 1657 N N . ALA A 1 200 ? -7.284 0.989 26.358 1.00 90.88 200 ALA A N 1
ATOM 1658 C CA . ALA A 1 200 ? -8.483 0.345 25.823 1.00 90.88 200 ALA A CA 1
ATOM 1659 C C . ALA A 1 200 ? -9.751 1.168 26.119 1.00 90.88 200 ALA A C 1
ATOM 1661 O O . ALA A 1 200 ? -10.513 1.466 25.203 1.00 90.88 200 ALA A O 1
ATOM 1662 N N . LYS A 1 201 ? -9.921 1.639 27.363 1.00 95.62 201 LYS A N 1
ATOM 1663 C CA . LYS A 1 201 ? -11.043 2.506 27.774 1.00 95.62 201 LYS A CA 1
ATOM 1664 C C . LYS A 1 201 ? -11.039 3.861 27.054 1.00 95.62 201 LYS A C 1
ATOM 1666 O O . LYS A 1 201 ? -12.107 4.358 26.696 1.00 95.62 201 LYS A O 1
ATOM 1671 N N . GLN A 1 202 ? -9.871 4.466 26.817 1.00 92.62 202 GLN A N 1
ATOM 1672 C CA . GLN A 1 202 ? -9.757 5.719 26.056 1.00 92.62 202 GLN A CA 1
ATOM 1673 C C . GLN A 1 202 ? -10.103 5.528 24.574 1.00 92.62 202 GLN A C 1
ATOM 1675 O O . GLN A 1 202 ? -10.882 6.313 24.034 1.00 92.62 202 GLN A O 1
ATOM 1680 N N . VAL A 1 203 ? -9.584 4.475 23.934 1.00 94.50 203 VAL A N 1
ATOM 1681 C CA . VAL A 1 203 ? -9.876 4.132 22.533 1.00 94.50 203 VAL A CA 1
ATOM 1682 C C . VAL A 1 203 ? -11.352 3.786 22.361 1.00 94.50 203 VAL A C 1
ATOM 1684 O O . VAL A 1 203 ? -11.998 4.330 21.470 1.00 94.50 203 VAL A O 1
ATOM 1687 N N . GLU A 1 204 ? -11.924 2.966 23.245 1.00 94.56 204 GLU A N 1
ATOM 1688 C CA . GLU A 1 204 ? -13.353 2.648 23.229 1.00 94.56 204 GLU A CA 1
ATOM 1689 C C . GLU A 1 204 ? -14.203 3.919 23.376 1.00 94.56 204 GLU A C 1
ATOM 1691 O O . GLU A 1 204 ? -15.099 4.158 22.568 1.00 94.56 204 GLU A O 1
ATOM 1696 N N . THR A 1 205 ? -13.881 4.790 24.338 1.00 94.56 205 THR A N 1
ATOM 1697 C CA . THR A 1 205 ? -14.579 6.074 24.526 1.00 94.56 205 THR A CA 1
ATOM 1698 C C . THR A 1 205 ? -14.460 6.973 23.289 1.00 94.56 205 THR A C 1
ATOM 1700 O O . THR A 1 205 ? -15.434 7.618 22.893 1.00 94.56 205 THR A O 1
ATOM 1703 N N . ALA A 1 206 ? -13.292 7.016 22.642 1.00 92.88 206 ALA A N 1
ATOM 1704 C CA . ALA A 1 206 ? -13.078 7.778 21.414 1.00 92.88 206 ALA A CA 1
ATOM 1705 C C . ALA A 1 206 ? -13.907 7.222 20.243 1.00 92.88 206 ALA A C 1
ATOM 1707 O O . ALA A 1 206 ? -14.583 7.995 19.566 1.00 92.88 206 ALA A O 1
ATOM 1708 N N . VAL A 1 207 ? -13.935 5.899 20.053 1.00 93.75 207 VAL A N 1
ATOM 1709 C CA . VAL A 1 207 ? -14.732 5.218 19.016 1.00 93.75 207 VAL A CA 1
ATOM 1710 C C . VAL A 1 207 ? -16.233 5.389 19.264 1.00 93.75 207 VAL A C 1
ATOM 1712 O O . VAL A 1 207 ? -16.969 5.722 18.336 1.00 93.75 207 VAL A O 1
ATOM 1715 N N . GLN A 1 208 ? -16.702 5.246 20.507 1.00 93.12 208 GLN A N 1
ATOM 1716 C CA . GLN A 1 208 ? -18.100 5.499 20.871 1.00 93.12 208 GLN A CA 1
ATOM 1717 C C . GLN A 1 208 ? -18.502 6.960 20.595 1.00 93.12 208 GLN A C 1
ATOM 1719 O O . GLN A 1 208 ? -19.589 7.210 20.072 1.00 93.12 208 GLN A O 1
ATOM 1724 N N . ASN A 1 209 ? -17.625 7.929 20.880 1.00 94.56 209 ASN A N 1
ATOM 1725 C CA . ASN A 1 209 ? -17.877 9.344 20.595 1.00 94.56 209 ASN A CA 1
ATOM 1726 C C . ASN A 1 209 ? -17.796 9.688 19.099 1.00 94.56 209 ASN A C 1
ATOM 1728 O O . ASN A 1 209 ? -18.593 10.496 18.630 1.00 94.56 209 ASN A O 1
ATOM 1732 N N . ALA A 1 210 ? -16.892 9.067 18.336 1.00 92.69 210 ALA A N 1
ATOM 1733 C CA . ALA A 1 210 ? -16.835 9.209 16.881 1.00 92.69 210 ALA A CA 1
ATOM 1734 C C . ALA A 1 210 ? -18.099 8.636 16.220 1.00 92.69 210 ALA A C 1
ATOM 1736 O O . ALA A 1 210 ? -18.737 9.315 15.419 1.00 92.69 210 ALA A O 1
ATOM 1737 N N . ARG A 1 211 ? -18.534 7.437 16.636 1.00 91.00 211 ARG A N 1
ATOM 1738 C CA . ARG A 1 211 ? -19.799 6.831 16.195 1.00 91.00 211 ARG A CA 1
ATOM 1739 C C . ARG A 1 211 ? -21.007 7.698 16.556 1.00 91.00 211 ARG A C 1
ATOM 1741 O O . ARG A 1 211 ? -21.926 7.797 15.751 1.00 91.00 211 ARG A O 1
ATOM 1748 N N . ARG A 1 212 ? -21.014 8.327 17.739 1.00 94.06 212 ARG A N 1
ATOM 1749 C CA . ARG A 1 212 ? -22.071 9.267 18.141 1.00 94.06 212 ARG A CA 1
ATOM 1750 C C . ARG A 1 212 ? -22.135 10.465 17.192 1.00 94.06 212 ARG A C 1
ATOM 1752 O O . ARG A 1 212 ? -23.192 10.686 16.617 1.00 94.06 212 ARG A O 1
ATOM 1759 N N . ARG A 1 213 ? -21.012 11.162 16.969 1.00 93.50 213 ARG A N 1
ATOM 1760 C CA . ARG A 1 213 ? -20.950 12.299 16.033 1.00 93.50 213 ARG A CA 1
ATOM 1761 C C . ARG A 1 213 ? -21.382 11.906 14.629 1.00 93.50 213 ARG A C 1
ATOM 1763 O O . ARG A 1 213 ? -22.218 12.577 14.051 1.00 93.50 213 ARG A O 1
ATOM 1770 N N . TRP A 1 214 ? -20.913 10.766 14.123 1.00 92.38 214 TRP A N 1
ATOM 1771 C CA . TRP A 1 214 ? -21.337 10.273 12.813 1.00 92.38 214 TRP A CA 1
ATOM 1772 C C . TRP A 1 214 ? -22.854 10.025 12.737 1.00 92.38 214 TRP A C 1
ATOM 1774 O O . TRP A 1 214 ? -23.466 10.355 11.731 1.00 92.38 214 TRP A O 1
ATOM 1784 N N . LEU A 1 215 ? -23.491 9.521 13.800 1.00 90.56 215 LEU A N 1
ATOM 1785 C CA . LEU A 1 215 ? -24.955 9.372 13.867 1.00 90.56 215 LEU A CA 1
ATOM 1786 C C . LEU A 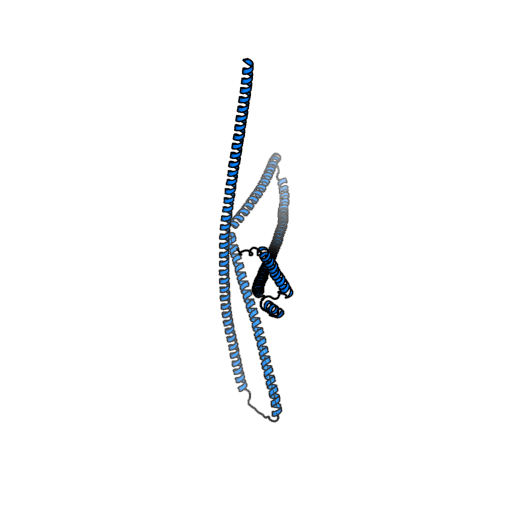1 215 ? -25.710 10.705 14.049 1.00 90.56 215 LEU A C 1
ATOM 1788 O O . LEU A 1 215 ? -26.884 10.779 13.692 1.00 90.56 215 LEU A O 1
ATOM 1792 N N . GLU A 1 216 ? -25.063 11.737 14.593 1.00 92.06 216 GLU A N 1
ATOM 1793 C CA . GLU A 1 216 ? -25.593 13.106 14.716 1.00 92.06 216 GLU A CA 1
ATOM 1794 C C . GLU A 1 216 ? -25.436 13.898 13.396 1.00 92.06 216 GLU A C 1
ATOM 1796 O O . GLU A 1 216 ? -26.309 14.686 13.041 1.00 92.06 216 GLU A O 1
ATOM 1801 N N . GLU A 1 217 ? -24.367 13.644 12.635 1.00 92.38 217 GLU A N 1
ATOM 1802 C CA . GLU A 1 217 ? -24.029 14.297 11.361 1.00 92.38 217 GLU A CA 1
ATOM 1803 C C . GLU A 1 217 ? -24.675 13.613 10.140 1.00 92.38 217 GLU A C 1
ATOM 1805 O O . GLU A 1 217 ? -25.063 14.294 9.191 1.00 92.38 217 GLU A O 1
ATOM 1810 N N . LEU A 1 218 ? -24.849 12.284 10.155 1.00 89.69 218 LEU A N 1
ATOM 1811 C CA . LEU A 1 218 ? -25.440 11.504 9.056 1.00 89.69 218 LEU A CA 1
ATOM 1812 C C . LEU A 1 218 ? -26.821 12.028 8.601 1.00 89.69 218 LEU A C 1
ATOM 1814 O O . LEU A 1 218 ? -27.008 12.165 7.391 1.00 89.69 218 LEU A O 1
ATOM 1818 N N . PRO A 1 219 ? -27.770 12.392 9.493 1.00 88.25 219 PRO A N 1
ATOM 1819 C CA . PRO A 1 219 ? -29.030 13.022 9.095 1.00 88.25 219 PRO A CA 1
ATOM 1820 C C . PRO A 1 219 ? -28.855 14.374 8.395 1.00 88.25 219 PRO A C 1
ATOM 1822 O O . PRO A 1 219 ? -29.720 14.763 7.609 1.00 88.25 219 PRO A O 1
ATOM 1825 N N . GLU A 1 220 ? -27.759 15.090 8.666 1.00 89.38 220 GLU A N 1
ATOM 1826 C CA . GLU A 1 220 ? -27.482 16.411 8.105 1.00 89.38 220 GLU A CA 1
ATOM 1827 C C . GLU A 1 220 ? -26.787 16.369 6.733 1.00 89.38 220 GLU A C 1
ATOM 1829 O O . GLU A 1 220 ? -26.939 17.322 5.958 1.00 89.38 220 GLU A O 1
ATOM 1834 N N . LEU A 1 221 ? -26.108 15.268 6.389 1.00 92.00 221 LEU A N 1
ATOM 1835 C CA . LEU A 1 221 ? -25.437 15.089 5.097 1.00 92.00 221 LEU A CA 1
ATOM 1836 C C . LEU A 1 221 ? -26.402 15.256 3.910 1.00 92.00 221 LEU A C 1
ATOM 1838 O O . LEU A 1 221 ? -27.492 14.679 3.859 1.00 92.00 221 LEU A O 1
ATOM 1842 N N . SER A 1 222 ? -25.971 16.028 2.910 1.00 86.94 222 SER A N 1
ATOM 1843 C CA . SER A 1 222 ? -26.722 16.302 1.676 1.00 86.94 222 SER A CA 1
ATOM 1844 C C . SER A 1 222 ? -27.062 15.028 0.899 1.00 86.94 222 SER A C 1
ATOM 1846 O O . SER A 1 222 ? -28.177 14.899 0.396 1.00 86.94 222 SER A O 1
ATOM 1848 N N . GLU A 1 223 ? -26.128 14.080 0.842 1.00 87.94 223 GLU A N 1
ATOM 1849 C CA . GLU A 1 223 ? -26.275 12.787 0.170 1.00 87.94 223 GLU A CA 1
ATOM 1850 C C . GLU A 1 223 ? -27.314 11.907 0.869 1.00 87.94 223 GLU A C 1
ATOM 1852 O O . GLU A 1 223 ? -28.250 11.432 0.226 1.00 87.94 223 GLU A O 1
ATOM 1857 N N . TYR A 1 224 ? -27.239 11.768 2.197 1.00 88.31 224 TYR A N 1
ATOM 1858 C CA . TYR A 1 224 ? -28.234 11.025 2.975 1.00 88.31 224 TYR A CA 1
ATOM 1859 C C . TYR A 1 224 ? -29.634 11.644 2.831 1.00 88.31 224 TYR A C 1
ATOM 1861 O O . TYR A 1 224 ? -30.600 10.945 2.513 1.00 88.31 224 TYR A O 1
ATOM 1869 N N . LYS A 1 225 ? -29.743 12.978 2.934 1.00 92.19 225 LYS A N 1
ATOM 1870 C CA . LYS A 1 225 ? -30.983 13.722 2.646 1.00 92.19 225 LYS A CA 1
ATOM 1871 C C . LYS A 1 225 ? -31.495 13.480 1.219 1.00 92.19 225 LYS A C 1
ATOM 1873 O O . LYS A 1 225 ? -32.709 13.413 1.021 1.00 92.19 225 LYS A O 1
ATOM 1878 N N . ALA A 1 226 ? -30.616 13.348 0.225 1.00 91.44 226 ALA A N 1
ATOM 1879 C CA . ALA A 1 226 ? -30.997 13.053 -1.156 1.00 91.44 226 ALA A CA 1
ATOM 1880 C C . ALA A 1 226 ? -31.492 11.606 -1.331 1.00 91.44 226 ALA A C 1
ATOM 1882 O O . ALA A 1 226 ? -32.527 11.404 -1.968 1.00 91.44 226 ALA A O 1
ATOM 1883 N N . HIS A 1 227 ? -30.823 10.624 -0.717 1.00 91.00 227 HIS A N 1
ATOM 1884 C CA . HIS A 1 227 ? -31.239 9.219 -0.722 1.00 91.00 227 HIS A CA 1
ATOM 1885 C C . HIS A 1 227 ? -32.596 9.015 -0.036 1.00 91.00 227 HIS A C 1
ATOM 1887 O O . HIS A 1 227 ? -33.491 8.420 -0.635 1.00 91.00 227 HIS A O 1
ATOM 1893 N N . VAL A 1 228 ? -32.808 9.585 1.156 1.00 92.81 228 VAL A N 1
ATOM 1894 C CA . VAL A 1 228 ? -34.105 9.516 1.857 1.00 92.81 228 VAL A CA 1
ATOM 1895 C C . VAL A 1 228 ? -35.229 10.125 1.005 1.00 92.81 228 VAL A C 1
ATOM 1897 O O . VAL A 1 228 ? -36.294 9.527 0.873 1.00 92.81 228 VAL A O 1
ATOM 1900 N N . ARG A 1 229 ? -34.983 11.259 0.332 1.00 92.88 229 ARG A N 1
ATOM 1901 C CA . ARG A 1 229 ? -35.940 11.875 -0.612 1.00 92.88 229 ARG A CA 1
ATOM 1902 C C . ARG A 1 229 ? -36.124 11.098 -1.921 1.00 92.88 229 ARG A C 1
ATOM 1904 O O . ARG A 1 229 ? -37.077 11.370 -2.650 1.00 92.88 229 ARG A O 1
ATOM 1911 N N . ALA A 1 230 ? -35.209 10.204 -2.289 1.00 93.62 230 ALA A N 1
ATOM 1912 C CA . ALA A 1 230 ? -35.365 9.327 -3.448 1.00 93.62 230 ALA A CA 1
ATOM 1913 C C . ALA A 1 230 ? -36.243 8.119 -3.094 1.00 93.62 230 ALA A C 1
ATOM 1915 O O . ALA A 1 230 ? -37.203 7.844 -3.810 1.00 93.62 230 ALA A O 1
ATOM 1916 N N . GLU A 1 231 ? -35.983 7.473 -1.955 1.00 91.75 231 GLU A N 1
ATOM 1917 C CA . GLU A 1 231 ? -36.805 6.362 -1.460 1.00 91.75 231 GLU A CA 1
ATOM 1918 C C . GLU A 1 231 ? -38.214 6.804 -1.052 1.00 91.75 231 GLU A C 1
ATOM 1920 O O . GLU A 1 231 ? -39.179 6.113 -1.371 1.00 91.75 231 GLU A O 1
ATOM 1925 N N . GLN A 1 232 ? -38.372 7.989 -0.446 1.00 92.94 232 GLN A N 1
ATOM 1926 C CA . GLN A 1 232 ? -39.699 8.542 -0.161 1.00 92.94 232 GLN A CA 1
ATOM 1927 C C . GLN A 1 232 ? -40.535 8.686 -1.444 1.00 92.94 232 GLN A C 1
ATOM 1929 O O . GLN A 1 232 ? -41.663 8.204 -1.480 1.00 92.94 232 GLN A O 1
ATOM 1934 N N . ARG A 1 233 ? -39.974 9.268 -2.515 1.00 93.25 233 ARG A N 1
ATOM 1935 C CA . ARG A 1 233 ? -40.686 9.408 -3.799 1.00 93.25 233 ARG A CA 1
ATOM 1936 C C . ARG A 1 233 ? -41.011 8.058 -4.434 1.00 93.25 233 ARG A C 1
ATOM 1938 O O . ARG A 1 233 ? -42.138 7.859 -4.864 1.00 93.25 233 ARG A O 1
ATOM 1945 N N . ARG A 1 234 ? -40.076 7.099 -4.411 1.00 95.06 234 ARG A N 1
ATOM 1946 C CA . ARG A 1 234 ? -40.325 5.717 -4.869 1.00 95.06 234 ARG A CA 1
ATOM 1947 C C . ARG A 1 234 ? -41.483 5.062 -4.113 1.00 95.06 234 ARG A C 1
ATOM 1949 O O . ARG A 1 234 ? -42.285 4.355 -4.719 1.00 95.06 234 ARG A O 1
ATOM 1956 N N . TRP A 1 235 ? -41.585 5.290 -2.804 1.00 95.19 235 TRP A N 1
ATOM 1957 C CA . TRP A 1 235 ? -42.696 4.795 -1.994 1.00 95.19 235 TRP A CA 1
ATOM 1958 C C . TRP A 1 235 ? -44.010 5.515 -2.327 1.00 95.19 235 TRP A C 1
ATOM 1960 O O . TRP A 1 235 ? -45.028 4.852 -2.511 1.00 95.19 235 TRP A O 1
ATOM 1970 N N . GLU A 1 236 ? -43.994 6.842 -2.473 1.00 92.31 236 GLU A N 1
ATOM 1971 C CA . GLU A 1 236 ? -45.158 7.651 -2.867 1.00 92.31 236 GLU A CA 1
ATOM 1972 C C . GLU A 1 236 ? -45.703 7.228 -4.246 1.00 92.31 236 GLU A C 1
ATOM 1974 O O . GLU A 1 236 ? -46.890 6.927 -4.361 1.00 92.31 236 GLU A O 1
ATOM 1979 N N . GLU A 1 237 ? -44.838 7.074 -5.254 1.00 93.69 237 GLU A N 1
ATOM 1980 C CA . GLU A 1 237 ? -45.165 6.571 -6.601 1.00 93.69 237 GLU A CA 1
ATOM 1981 C C . GLU A 1 237 ? -45.795 5.162 -6.561 1.00 93.69 237 GLU A C 1
ATOM 1983 O O . GLU A 1 237 ? -46.766 4.870 -7.273 1.00 93.69 237 GLU A O 1
ATOM 1988 N N . GLN A 1 238 ? -45.280 4.273 -5.703 1.00 91.12 238 GLN A N 1
ATOM 1989 C CA . GLN A 1 238 ? -45.832 2.928 -5.504 1.00 91.12 238 GLN A CA 1
ATOM 1990 C C . GLN A 1 238 ? -47.195 2.953 -4.798 1.00 91.12 238 GLN A C 1
ATOM 1992 O O . GLN A 1 238 ? -48.096 2.202 -5.191 1.00 91.12 238 GLN A O 1
ATOM 1997 N N . GLN A 1 239 ? -47.379 3.812 -3.789 1.00 89.19 239 GLN A N 1
ATOM 1998 C CA . GLN A 1 239 ? -48.668 3.974 -3.112 1.00 89.19 239 GLN A CA 1
ATOM 1999 C C . GLN A 1 239 ? -49.713 4.591 -4.041 1.00 89.19 239 GLN A C 1
ATOM 2001 O O . GLN A 1 239 ? -50.817 4.058 -4.123 1.00 89.19 239 GLN A O 1
ATOM 2006 N N . GLU A 1 240 ? -49.376 5.638 -4.797 1.00 89.81 240 GLU A N 1
ATOM 2007 C CA . GLU A 1 240 ? -50.272 6.232 -5.793 1.00 89.81 240 GLU A CA 1
ATOM 2008 C C . GLU A 1 240 ? -50.675 5.194 -6.848 1.00 89.81 240 GLU A C 1
ATOM 2010 O O . GLU A 1 240 ? -51.863 4.997 -7.102 1.00 89.81 240 GLU A O 1
ATOM 2015 N N . THR A 1 241 ? -49.716 4.421 -7.369 1.00 91.38 241 THR A N 1
ATOM 2016 C CA . THR A 1 241 ? -49.985 3.312 -8.300 1.00 91.38 241 THR A CA 1
ATOM 2017 C C . THR A 1 241 ? -50.908 2.244 -7.692 1.00 91.38 241 THR A C 1
ATOM 2019 O O . THR A 1 241 ? -51.783 1.706 -8.379 1.00 91.38 241 THR A O 1
ATOM 2022 N N . SER A 1 242 ? -50.736 1.913 -6.410 1.00 91.25 242 SER A N 1
ATOM 2023 C CA . SER A 1 242 ? -51.566 0.940 -5.685 1.00 91.25 242 SER A CA 1
ATOM 2024 C C . SER A 1 242 ? -52.992 1.460 -5.456 1.00 91.25 242 SER A C 1
ATOM 2026 O O . SER A 1 242 ? -53.973 0.770 -5.749 1.00 91.25 242 SER A O 1
ATOM 2028 N N . VAL A 1 243 ? -53.123 2.710 -5.008 1.00 90.88 243 VAL A N 1
ATOM 2029 C CA . VAL A 1 243 ? -54.403 3.393 -4.789 1.00 90.88 243 VAL A CA 1
ATOM 2030 C C . VAL A 1 243 ? -55.150 3.576 -6.110 1.00 90.88 243 VAL A C 1
ATOM 2032 O O . VAL A 1 243 ? -56.327 3.232 -6.177 1.00 90.88 243 VAL A O 1
ATOM 2035 N N . ALA A 1 244 ? -54.480 3.999 -7.184 1.00 88.94 244 ALA A N 1
ATOM 2036 C CA . ALA A 1 244 ? -55.070 4.126 -8.515 1.00 88.94 244 ALA A CA 1
ATOM 2037 C C . ALA A 1 244 ? -55.622 2.786 -9.034 1.00 88.94 244 ALA A C 1
ATOM 2039 O O . ALA A 1 244 ? -56.748 2.740 -9.529 1.00 88.94 244 ALA A O 1
ATOM 2040 N N . LYS A 1 245 ? -54.892 1.674 -8.851 1.00 92.19 245 LYS A N 1
ATOM 2041 C CA . LYS A 1 245 ? -55.379 0.320 -9.185 1.00 92.19 245 LYS A CA 1
ATOM 2042 C C . LYS A 1 245 ? -56.611 -0.071 -8.361 1.00 92.19 245 LYS A C 1
ATOM 2044 O O . LYS A 1 245 ? -57.573 -0.596 -8.921 1.00 92.19 245 LYS A O 1
ATOM 2049 N N . ARG A 1 246 ? -56.618 0.211 -7.052 1.00 91.25 246 ARG A N 1
ATOM 2050 C CA . ARG A 1 246 ? -57.769 -0.064 -6.169 1.00 91.25 246 ARG A CA 1
ATOM 2051 C C . ARG A 1 246 ? -58.992 0.786 -6.518 1.00 91.25 246 ARG A C 1
ATOM 2053 O O . ARG A 1 246 ? -60.097 0.255 -6.522 1.00 91.25 246 ARG A O 1
ATOM 2060 N N . ILE A 1 247 ? -58.804 2.063 -6.853 1.00 88.50 247 ILE A N 1
ATOM 2061 C CA . ILE A 1 247 ? -59.877 2.956 -7.314 1.00 88.50 247 ILE A CA 1
ATOM 2062 C C . ILE A 1 247 ? -60.417 2.479 -8.664 1.00 88.50 247 ILE A C 1
ATOM 2064 O O . ILE A 1 247 ? -61.628 2.363 -8.809 1.00 88.50 247 ILE A O 1
ATOM 2068 N N . LEU A 1 248 ? -59.555 2.132 -9.626 1.00 88.62 248 LEU A N 1
ATOM 2069 C CA . LEU A 1 248 ? -59.973 1.608 -10.930 1.00 88.62 248 LEU A CA 1
ATOM 2070 C C . LEU A 1 248 ? -60.839 0.346 -10.786 1.00 88.62 248 LEU A C 1
ATOM 2072 O O . LEU A 1 248 ? -61.875 0.239 -11.442 1.00 88.62 248 LEU A O 1
ATOM 2076 N N . PHE A 1 249 ? -60.443 -0.575 -9.903 1.00 86.69 249 PHE A N 1
ATOM 2077 C CA . PHE A 1 249 ? -61.206 -1.787 -9.600 1.00 86.69 249 PHE A CA 1
ATOM 2078 C C . PHE A 1 249 ? -62.534 -1.482 -8.884 1.00 86.69 249 PHE A C 1
ATOM 2080 O O . PHE A 1 249 ? -63.586 -1.952 -9.302 1.00 86.69 249 PHE A O 1
ATOM 2087 N N . ALA A 1 250 ? -62.528 -0.637 -7.850 1.00 89.38 250 ALA A N 1
ATOM 2088 C CA . ALA A 1 250 ? -63.753 -0.259 -7.141 1.00 89.38 250 ALA A CA 1
ATOM 2089 C C . ALA A 1 250 ? -64.747 0.505 -8.039 1.00 89.38 250 ALA A C 1
ATOM 2091 O O . ALA A 1 250 ? -65.955 0.298 -7.940 1.00 89.38 250 ALA A O 1
ATOM 2092 N N . VAL A 1 251 ? -64.254 1.352 -8.949 1.00 83.00 251 VAL A N 1
ATOM 2093 C CA . VAL A 1 251 ? -65.072 2.062 -9.944 1.00 83.00 251 VAL A CA 1
ATOM 2094 C C . VAL A 1 251 ? -65.612 1.104 -11.006 1.00 83.00 251 VAL A C 1
ATOM 2096 O O . VAL A 1 251 ? -66.756 1.276 -11.429 1.00 83.00 251 VAL A O 1
ATOM 2099 N N . SER A 1 252 ? -64.856 0.082 -11.429 1.00 77.12 252 SER A N 1
ATOM 2100 C CA . SER A 1 252 ? -65.383 -0.930 -12.354 1.00 77.12 252 SER A CA 1
ATOM 2101 C C . SER A 1 252 ? -66.452 -1.798 -11.685 1.00 77.12 252 SER A C 1
ATOM 2103 O O . SER A 1 252 ? -67.529 -1.956 -12.258 1.00 77.12 252 SER A O 1
ATOM 2105 N N . GLU A 1 253 ? -66.241 -2.251 -10.444 1.00 85.38 253 GLU A N 1
ATOM 2106 C CA . GLU A 1 253 ? -67.282 -2.934 -9.671 1.00 85.38 253 GLU A CA 1
ATOM 2107 C C . GLU A 1 253 ? -68.527 -2.064 -9.483 1.00 85.38 253 GLU A C 1
ATOM 2109 O O . GLU A 1 253 ? -69.632 -2.528 -9.747 1.00 85.38 253 GLU A O 1
ATOM 2114 N N . ALA A 1 254 ? -68.375 -0.809 -9.049 1.00 81.75 254 ALA A N 1
ATOM 2115 C CA . ALA A 1 254 ? -69.498 0.104 -8.847 1.00 81.75 254 ALA A CA 1
ATOM 2116 C C . ALA A 1 254 ? -70.270 0.360 -10.152 1.00 81.75 254 ALA A C 1
ATOM 2118 O O . ALA A 1 254 ? -71.494 0.463 -10.134 1.00 81.75 254 ALA A O 1
ATOM 2119 N N . LYS A 1 255 ? -69.579 0.399 -11.297 1.00 75.06 255 LYS A N 1
ATOM 2120 C CA . LYS A 1 255 ? -70.185 0.554 -12.625 1.00 75.06 255 LYS A CA 1
ATOM 2121 C C . LYS A 1 255 ? -70.979 -0.679 -13.061 1.00 75.06 255 LYS A C 1
ATOM 2123 O O . LYS A 1 255 ? -72.071 -0.517 -13.602 1.00 75.06 255 LYS A O 1
ATOM 2128 N N . GLU A 1 256 ? -70.480 -1.892 -12.822 1.00 77.50 256 GLU A N 1
ATOM 2129 C CA . GLU A 1 256 ? -71.221 -3.123 -13.144 1.00 77.50 256 GLU A CA 1
ATOM 2130 C C . GLU A 1 256 ? -72.338 -3.425 -12.122 1.00 77.50 256 GLU A C 1
ATOM 2132 O O . GLU A 1 256 ? -73.407 -3.909 -12.505 1.00 77.50 256 GLU A O 1
ATOM 2137 N N . LYS A 1 257 ? -72.159 -3.044 -10.848 1.00 83.81 257 LYS A N 1
ATOM 2138 C CA . LYS A 1 257 ? -73.220 -3.033 -9.824 1.00 83.81 257 LYS A CA 1
ATOM 2139 C C . LYS A 1 257 ? -74.333 -2.061 -10.220 1.00 83.81 257 LYS A C 1
ATOM 2141 O O . LYS A 1 257 ? -75.462 -2.495 -10.402 1.00 83.81 257 LYS A O 1
ATOM 2146 N N . TRP A 1 258 ? -74.015 -0.802 -10.532 1.00 75.00 258 TRP A N 1
ATOM 2147 C CA . TRP A 1 258 ? -75.010 0.179 -10.985 1.00 75.00 258 TRP A CA 1
ATOM 2148 C C . TRP A 1 258 ? -75.722 -0.231 -12.285 1.00 75.00 258 TRP A C 1
ATOM 2150 O O . TRP A 1 258 ? -76.933 -0.065 -12.399 1.00 75.00 258 TRP A O 1
ATOM 2160 N N . LYS A 1 259 ? -75.017 -0.831 -13.258 1.00 71.81 259 LYS A N 1
ATOM 2161 C CA . LYS A 1 259 ? -75.649 -1.428 -14.453 1.00 71.81 259 LYS A CA 1
ATOM 2162 C C . LYS A 1 259 ? -76.649 -2.530 -14.094 1.00 71.81 259 LYS A C 1
ATOM 2164 O O . LYS A 1 259 ? -77.759 -2.526 -14.614 1.00 71.81 259 LYS A O 1
ATOM 2169 N N . SER A 1 260 ? -76.258 -3.484 -13.249 1.00 70.50 260 SER A N 1
ATOM 2170 C CA . SER A 1 260 ? -77.121 -4.615 -12.880 1.00 70.50 260 SER A CA 1
ATOM 2171 C C . SER A 1 260 ? -78.275 -4.193 -11.965 1.00 70.50 260 SER A C 1
ATOM 2173 O O . SER A 1 260 ? -79.381 -4.705 -12.113 1.00 70.50 260 SER A O 1
ATOM 2175 N N . GLU A 1 261 ? -78.087 -3.185 -11.116 1.00 74.19 261 GLU A N 1
ATOM 2176 C CA . GLU A 1 261 ? -79.158 -2.514 -10.372 1.00 74.19 261 GLU A CA 1
ATOM 2177 C C . GLU A 1 261 ? -80.120 -1.762 -11.302 1.00 74.19 261 GLU A C 1
ATOM 2179 O O . GLU A 1 261 ? -81.330 -1.914 -11.160 1.00 74.19 261 GLU A O 1
ATOM 2184 N N . LEU A 1 262 ? -79.625 -1.037 -12.312 1.00 59.38 262 LEU A N 1
ATOM 2185 C CA . LEU A 1 262 ? -80.453 -0.378 -13.333 1.00 59.38 262 LEU A CA 1
ATOM 2186 C C . LEU A 1 262 ? -81.259 -1.395 -14.167 1.00 59.38 262 LEU A C 1
ATOM 2188 O O . LEU A 1 262 ? -82.409 -1.142 -14.530 1.00 59.38 262 LEU A O 1
ATOM 2192 N N . GLU A 1 263 ? -80.676 -2.563 -14.439 1.00 58.19 263 GLU A N 1
ATOM 2193 C CA . GLU A 1 263 ? -81.299 -3.686 -15.147 1.00 58.19 263 GLU A CA 1
ATOM 2194 C C . GLU A 1 263 ? -82.339 -4.434 -14.277 1.00 58.19 263 GLU A C 1
ATOM 2196 O O . GLU A 1 263 ? -83.317 -4.965 -14.813 1.00 58.19 263 GLU A O 1
ATOM 2201 N N . ASN A 1 264 ? -82.162 -4.437 -12.947 1.00 55.44 264 ASN A N 1
ATOM 2202 C CA . ASN A 1 264 ? -83.046 -5.073 -11.959 1.00 55.44 264 ASN A CA 1
ATOM 2203 C C . ASN A 1 264 ? -84.187 -4.156 -11.475 1.00 55.44 264 ASN A C 1
ATOM 2205 O O . ASN A 1 264 ? -85.330 -4.608 -11.383 1.00 55.44 264 ASN A O 1
ATOM 2209 N N . MET A 1 265 ? -83.935 -2.859 -11.249 1.00 49.03 265 MET A N 1
ATOM 2210 C CA . MET A 1 265 ? -84.982 -1.850 -10.994 1.00 49.03 265 MET A CA 1
ATOM 2211 C C . MET A 1 265 ? -85.993 -1.777 -12.144 1.00 49.03 265 MET A C 1
ATOM 2213 O O . MET A 1 265 ? -87.159 -1.452 -11.938 1.00 49.03 265 MET A O 1
ATOM 2217 N N . LYS A 1 266 ? -85.562 -2.134 -13.358 1.00 50.22 266 LYS A N 1
ATOM 2218 C CA . LYS A 1 266 ? -86.409 -2.272 -14.548 1.00 50.22 266 LYS A CA 1
ATOM 2219 C C . LYS A 1 266 ? -87.400 -3.444 -14.497 1.00 50.22 266 LYS A C 1
ATOM 2221 O O . LYS A 1 266 ? -88.237 -3.534 -15.392 1.00 50.22 266 LYS A O 1
ATOM 2226 N N . LYS A 1 267 ? -87.264 -4.373 -13.539 1.00 55.84 267 LYS A N 1
ATOM 2227 C CA . LYS A 1 267 ? -87.933 -5.690 -13.560 1.00 55.84 267 LYS A CA 1
ATOM 2228 C C . LYS A 1 267 ? -88.777 -6.017 -12.329 1.00 55.84 267 LYS A C 1
ATOM 2230 O O . LYS A 1 267 ? -89.735 -6.768 -12.486 1.00 55.84 267 LYS A O 1
ATOM 2235 N N . THR A 1 268 ? -88.490 -5.467 -11.145 1.00 42.69 268 THR A N 1
ATOM 2236 C CA . THR A 1 268 ? -89.235 -5.835 -9.921 1.00 42.69 268 THR A CA 1
ATOM 2237 C C . THR A 1 268 ? -89.398 -4.705 -8.906 1.00 42.69 268 THR A C 1
ATOM 2239 O O . THR A 1 268 ? -88.445 -4.024 -8.540 1.00 42.69 268 THR A O 1
ATOM 2242 N N . VAL A 1 269 ? -90.625 -4.597 -8.395 1.00 48.94 269 VAL A N 1
ATOM 2243 C CA . VAL A 1 269 ? -91.047 -3.875 -7.183 1.00 48.94 269 VAL A CA 1
ATOM 2244 C C . VAL A 1 269 ? -91.749 -4.911 -6.279 1.00 48.94 269 VAL A C 1
ATOM 2246 O O . VAL A 1 269 ? -92.158 -5.952 -6.792 1.00 48.94 269 VAL A O 1
ATOM 2249 N N . MET A 1 270 ? -91.961 -4.601 -4.989 1.00 48.03 270 MET A N 1
ATOM 2250 C CA . MET A 1 270 ? -92.640 -5.422 -3.953 1.00 48.03 270 MET A CA 1
ATOM 2251 C C . MET A 1 270 ? -91.718 -6.437 -3.212 1.00 48.03 270 MET A C 1
ATOM 2253 O O . MET A 1 270 ? -90.614 -6.700 -3.677 1.00 48.03 270 MET A O 1
ATOM 2257 N N . PRO A 1 271 ? -92.114 -6.977 -2.031 1.00 53.78 271 PRO A N 1
ATOM 2258 C CA . PRO A 1 271 ? -92.473 -6.177 -0.850 1.00 53.78 271 PRO A CA 1
ATOM 2259 C C . PRO A 1 271 ? -91.976 -6.739 0.511 1.00 53.78 271 PRO A C 1
ATOM 2261 O O . PRO A 1 271 ? -92.115 -7.923 0.810 1.00 53.78 271 PRO A O 1
ATOM 2264 N N . GLY A 1 272 ? -91.585 -5.851 1.433 1.00 52.97 272 GLY A N 1
ATOM 2265 C CA . GLY A 1 272 ? -91.710 -6.069 2.887 1.00 52.97 272 GLY A CA 1
ATOM 2266 C C . GLY A 1 272 ? -91.023 -7.311 3.479 1.00 52.97 272 GLY A C 1
ATOM 2267 O O . GLY A 1 272 ? -89.847 -7.263 3.816 1.00 52.97 272 GLY A O 1
ATOM 2268 N N . LYS A 1 273 ? -91.766 -8.406 3.678 1.00 56.28 273 LYS A N 1
ATOM 2269 C CA . LYS A 1 273 ? -91.362 -9.520 4.562 1.00 56.28 273 LYS A CA 1
ATOM 2270 C C . LYS A 1 273 ? -90.219 -10.385 4.031 1.00 56.28 273 LYS A C 1
ATOM 2272 O O . LYS A 1 273 ? -89.384 -10.828 4.811 1.00 56.28 273 LYS A O 1
ATOM 2277 N N . GLU A 1 274 ? -90.113 -10.560 2.714 1.00 56.22 274 GLU A N 1
ATOM 2278 C CA . GLU A 1 274 ? -88.934 -11.217 2.124 1.00 56.22 274 GLU A CA 1
ATOM 2279 C C . GLU A 1 274 ? -87.649 -10.401 2.340 1.00 56.22 274 GLU A C 1
ATOM 2281 O O . GLU A 1 274 ? -86.552 -10.960 2.327 1.00 56.22 274 GLU A O 1
ATOM 2286 N N . LEU A 1 275 ? -87.769 -9.082 2.549 1.00 60.09 275 LEU A N 1
ATOM 2287 C CA . LEU A 1 275 ? -86.639 -8.234 2.928 1.00 60.09 275 LEU A CA 1
ATOM 2288 C C . LEU A 1 275 ? -86.261 -8.475 4.391 1.00 60.09 275 LEU A C 1
ATOM 2290 O O . LEU A 1 275 ? -85.075 -8.554 4.680 1.00 60.09 275 LEU A O 1
ATOM 2294 N N . GLU A 1 276 ? -87.227 -8.652 5.297 1.00 62.41 276 GLU A N 1
ATOM 2295 C CA . GLU A 1 276 ? -86.961 -8.948 6.714 1.00 62.41 276 GLU A CA 1
ATOM 2296 C C . GLU A 1 276 ? -86.200 -10.275 6.880 1.00 62.41 276 GLU A C 1
ATOM 2298 O O . GLU A 1 276 ? -85.174 -10.307 7.560 1.00 62.41 276 GLU A O 1
ATOM 2303 N N . GLU A 1 277 ? -86.619 -11.354 6.210 1.00 70.44 277 GLU A N 1
ATOM 2304 C CA . GLU A 1 277 ? -85.891 -12.634 6.256 1.00 70.44 277 GLU A CA 1
ATOM 2305 C C . GLU A 1 277 ? -84.513 -12.551 5.575 1.00 70.44 277 GLU A C 1
ATOM 2307 O O . GLU A 1 277 ? -83.532 -13.078 6.109 1.00 70.44 277 GLU A O 1
ATOM 2312 N N . LYS A 1 278 ? -84.389 -11.821 4.454 1.00 77.44 278 LYS A N 1
ATOM 2313 C CA . LYS A 1 278 ? -83.079 -11.544 3.836 1.00 77.44 278 LYS A CA 1
ATOM 2314 C C . LYS A 1 278 ? -82.169 -10.729 4.748 1.00 77.44 278 LYS A C 1
ATOM 2316 O O . LYS A 1 278 ? -80.994 -11.062 4.833 1.00 77.44 278 LYS A O 1
ATOM 2321 N N . ILE A 1 279 ? -82.682 -9.734 5.472 1.00 72.00 279 ILE A N 1
ATOM 2322 C CA . ILE A 1 279 ? -81.914 -8.955 6.455 1.00 72.00 279 ILE A CA 1
ATOM 2323 C C . ILE A 1 279 ? -81.368 -9.884 7.549 1.00 72.00 279 ILE A C 1
ATOM 2325 O O . ILE A 1 279 ? -80.164 -9.880 7.782 1.00 72.00 279 ILE A O 1
ATOM 2329 N N . HIS A 1 280 ? -82.186 -10.772 8.125 1.00 73.12 280 HIS A N 1
ATOM 2330 C CA . HIS A 1 280 ? -81.732 -11.732 9.147 1.00 73.12 280 HIS A CA 1
ATOM 2331 C C . HIS A 1 280 ? -80.811 -12.847 8.606 1.00 73.12 280 HIS A C 1
ATOM 2333 O O . HIS A 1 280 ? -80.120 -13.520 9.378 1.00 73.12 280 HIS A O 1
ATOM 2339 N N . SER A 1 281 ? -80.805 -13.096 7.293 1.00 81.94 281 SER A N 1
ATOM 2340 C CA . SER A 1 281 ? -79.823 -13.975 6.642 1.00 81.94 281 SER A CA 1
ATOM 2341 C C . SER A 1 281 ? -78.496 -13.245 6.422 1.00 81.94 281 SER A C 1
ATOM 2343 O O . SER A 1 281 ? -77.451 -13.734 6.844 1.00 81.94 281 SER A O 1
ATOM 2345 N N . LEU A 1 282 ? -78.551 -12.049 5.833 1.00 82.75 282 LEU A N 1
ATOM 2346 C CA . LEU A 1 282 ? -77.392 -11.210 5.526 1.00 82.75 282 LEU A CA 1
ATOM 2347 C C . LEU A 1 282 ? -76.689 -10.703 6.791 1.00 82.75 282 LEU A C 1
ATOM 2349 O O . LEU A 1 282 ? -75.473 -10.582 6.782 1.00 82.75 282 LEU A O 1
ATOM 2353 N N . GLN A 1 283 ? -77.411 -10.465 7.891 1.00 79.44 283 GLN A N 1
ATOM 2354 C CA . GLN A 1 283 ? -76.809 -10.136 9.188 1.00 79.44 283 GLN A CA 1
ATOM 2355 C C . GLN A 1 283 ? -75.951 -11.285 9.727 1.00 79.44 283 GLN A C 1
ATOM 2357 O O . GLN A 1 283 ? -74.816 -11.045 10.114 1.00 79.44 283 GLN A O 1
ATOM 2362 N N . ARG A 1 284 ? -76.433 -12.536 9.687 1.00 77.94 284 ARG A N 1
ATOM 2363 C CA . ARG A 1 284 ? -75.631 -13.698 10.116 1.00 77.94 284 ARG A CA 1
ATOM 2364 C C . ARG A 1 284 ? -74.463 -13.982 9.175 1.00 77.94 284 ARG A C 1
ATOM 2366 O O . ARG A 1 284 ? -73.400 -14.387 9.631 1.00 77.94 284 ARG A O 1
ATOM 2373 N N . GLU A 1 285 ? -74.640 -13.765 7.874 1.00 79.81 285 GLU A N 1
ATOM 2374 C CA . GLU A 1 285 ? -73.539 -13.866 6.912 1.00 79.81 285 GLU A CA 1
ATOM 2375 C C . GLU A 1 285 ? -72.480 -12.776 7.161 1.00 79.81 285 GLU A C 1
ATOM 2377 O O . GLU A 1 285 ? -71.289 -13.078 7.167 1.00 79.81 285 GLU A O 1
ATOM 2382 N N . LEU A 1 286 ? -72.899 -11.544 7.469 1.00 76.94 286 LEU A N 1
ATOM 2383 C CA . LEU A 1 286 ? -72.015 -10.443 7.853 1.00 76.94 286 LEU A CA 1
ATOM 2384 C C . LEU A 1 286 ? -71.279 -10.732 9.171 1.00 76.94 286 LEU A C 1
ATOM 2386 O O . LEU A 1 286 ? -70.061 -10.619 9.202 1.00 76.94 286 LEU A O 1
ATOM 2390 N N . GLU A 1 287 ? -71.971 -11.191 10.218 1.00 77.69 287 GLU A N 1
ATOM 2391 C CA . GLU A 1 287 ? -71.364 -11.576 11.506 1.00 77.69 287 GLU A CA 1
ATOM 2392 C C . GLU A 1 287 ? -70.326 -12.701 11.363 1.00 77.69 287 GLU A C 1
ATOM 2394 O O . GLU A 1 287 ? -69.316 -12.708 12.073 1.00 77.69 287 GLU A O 1
ATOM 2399 N N . LEU A 1 288 ? -70.548 -13.647 10.442 1.00 78.12 288 LEU A N 1
ATOM 2400 C CA . LEU A 1 288 ? -69.567 -14.677 10.100 1.00 78.12 288 LEU A CA 1
ATOM 2401 C C . LEU A 1 288 ? -68.373 -14.082 9.341 1.00 78.12 288 LEU A C 1
ATOM 2403 O O . LEU A 1 288 ? -67.230 -14.395 9.676 1.00 78.12 288 LEU A O 1
ATOM 2407 N N . LYS A 1 289 ? -68.593 -13.186 8.369 1.00 81.19 289 LYS A N 1
ATOM 2408 C CA . LYS A 1 289 ? -67.496 -12.530 7.631 1.00 81.19 289 LYS A CA 1
ATOM 2409 C C . LYS A 1 289 ? -66.673 -11.584 8.508 1.00 81.19 289 LYS A C 1
ATOM 2411 O O . LYS A 1 289 ? -65.450 -11.589 8.386 1.00 81.19 289 LYS A O 1
ATOM 2416 N N . ASP A 1 290 ? -67.294 -10.877 9.446 1.00 74.25 290 ASP A N 1
ATOM 2417 C CA . ASP A 1 290 ? -66.614 -10.044 10.446 1.00 74.25 290 ASP A CA 1
ATOM 2418 C C . ASP A 1 290 ? -65.757 -10.870 11.425 1.00 74.25 290 ASP A C 1
ATOM 2420 O O . ASP A 1 290 ? -64.823 -10.338 12.024 1.00 74.25 290 ASP A O 1
ATOM 2424 N N . GLN A 1 291 ? -66.005 -12.179 11.558 1.00 77.88 291 GLN A N 1
ATOM 2425 C CA . GLN A 1 291 ? -65.147 -13.099 12.316 1.00 77.88 291 GLN A CA 1
ATOM 2426 C C . GLN A 1 291 ? -64.074 -13.764 11.437 1.00 77.88 291 GLN A C 1
ATOM 2428 O O . GLN A 1 291 ? -62.909 -13.841 11.837 1.00 77.88 291 GLN A O 1
ATOM 2433 N N . GLU A 1 292 ? -64.428 -14.206 10.228 1.00 80.62 292 GLU A N 1
ATOM 2434 C CA . GLU A 1 292 ? -63.510 -14.855 9.284 1.00 80.62 292 GLU A CA 1
ATOM 2435 C C . GLU A 1 292 ? -62.426 -13.901 8.761 1.00 80.62 292 GLU A C 1
ATOM 2437 O O . GLU A 1 292 ? -61.241 -14.247 8.765 1.00 80.62 292 GLU A O 1
ATOM 2442 N N . VAL A 1 293 ? -62.798 -12.691 8.325 1.00 82.50 293 VAL A N 1
ATOM 2443 C CA . VAL A 1 293 ? -61.876 -11.754 7.660 1.00 82.50 293 VAL A CA 1
ATOM 2444 C C . VAL A 1 293 ? -60.717 -11.344 8.581 1.00 82.50 293 VAL A C 1
ATOM 2446 O O . VAL A 1 293 ? -59.569 -11.451 8.144 1.00 82.50 293 VAL A O 1
ATOM 2449 N N . PRO A 1 294 ? -60.918 -10.978 9.864 1.00 86.62 294 PRO A N 1
ATOM 2450 C CA . PRO A 1 294 ? -59.803 -10.706 10.770 1.00 86.62 294 PRO A CA 1
ATOM 2451 C C . PRO A 1 294 ? -58.925 -11.925 11.069 1.00 86.62 294 PRO A C 1
ATOM 2453 O O . PRO A 1 294 ? -57.778 -11.746 11.477 1.00 86.62 294 PRO A O 1
ATOM 2456 N N . VAL A 1 295 ? -59.417 -13.160 10.922 1.00 84.00 295 VAL A N 1
ATOM 2457 C CA . VAL A 1 295 ? -58.587 -14.374 11.054 1.00 84.00 295 VAL A CA 1
ATOM 2458 C C . VAL A 1 295 ? -57.747 -14.583 9.792 1.00 84.00 295 VAL A C 1
ATOM 2460 O O . VAL A 1 295 ? -56.531 -14.726 9.905 1.00 84.00 295 VAL A O 1
ATOM 2463 N N . ALA A 1 296 ? -58.351 -14.496 8.603 1.00 87.12 296 ALA A N 1
ATOM 2464 C CA . ALA A 1 296 ? -57.644 -14.598 7.325 1.00 87.12 296 ALA A CA 1
ATOM 2465 C C . ALA A 1 296 ? -56.566 -13.508 7.166 1.00 87.12 296 ALA A C 1
ATOM 2467 O O . ALA A 1 296 ? -55.420 -13.808 6.835 1.00 87.12 296 ALA A O 1
ATOM 2468 N N . VAL A 1 297 ? -56.889 -12.252 7.501 1.00 88.88 297 VAL A N 1
ATOM 2469 C CA . VAL A 1 297 ? -55.930 -11.134 7.483 1.00 88.88 297 VAL A CA 1
ATOM 2470 C C . VAL A 1 297 ? -54.789 -11.357 8.479 1.00 88.88 297 VAL A C 1
ATOM 2472 O O . VAL A 1 297 ? -53.641 -11.071 8.149 1.00 88.88 297 VAL A O 1
ATOM 2475 N N . ARG A 1 298 ? -55.051 -11.912 9.673 1.00 89.25 298 ARG A N 1
ATOM 2476 C CA . ARG A 1 298 ? -53.981 -12.272 10.624 1.00 89.25 298 ARG A CA 1
ATOM 2477 C C . ARG A 1 298 ? -53.099 -13.413 10.109 1.00 89.25 298 ARG A C 1
ATOM 2479 O O . ARG A 1 298 ? -51.896 -13.371 10.354 1.00 89.25 298 ARG A O 1
ATOM 2486 N N . ALA A 1 299 ? -53.660 -14.388 9.393 1.00 89.69 299 ALA A N 1
ATOM 2487 C CA . ALA A 1 299 ? -52.906 -15.493 8.804 1.00 89.69 299 ALA A CA 1
ATOM 2488 C C . ALA A 1 299 ? -51.978 -15.020 7.670 1.00 89.69 299 ALA A C 1
ATOM 2490 O O . ALA A 1 299 ? -50.774 -15.264 7.735 1.00 89.69 299 ALA A O 1
ATOM 2491 N N . GLU A 1 300 ? -52.492 -14.270 6.688 1.00 89.06 300 GLU A N 1
ATOM 2492 C CA . GLU A 1 300 ? -51.661 -13.731 5.598 1.00 89.06 300 GLU A CA 1
ATOM 2493 C C . GLU A 1 300 ? -50.633 -12.704 6.107 1.00 89.06 300 GLU A C 1
ATOM 2495 O O . GLU A 1 300 ? -49.497 -12.692 5.644 1.00 89.06 300 GLU A O 1
ATOM 2500 N N . LEU A 1 301 ? -50.964 -11.898 7.124 1.00 90.75 301 LEU A N 1
ATOM 2501 C CA . LEU A 1 301 ? -50.008 -10.975 7.749 1.00 90.75 301 LEU A CA 1
ATOM 2502 C C . LEU A 1 301 ? -48.905 -11.716 8.530 1.00 90.75 301 LEU A C 1
ATOM 2504 O O . LEU A 1 301 ? -47.754 -11.277 8.529 1.00 90.75 301 LEU A O 1
ATOM 2508 N N . ALA A 1 302 ? -49.217 -12.846 9.174 1.00 91.94 302 ALA A N 1
ATOM 2509 C CA . ALA A 1 302 ? -48.211 -13.705 9.801 1.00 91.94 302 ALA A CA 1
ATOM 2510 C C . ALA A 1 302 ? -47.306 -14.381 8.757 1.00 91.94 302 ALA A C 1
ATOM 2512 O O . ALA A 1 302 ? -46.086 -14.400 8.926 1.00 91.94 302 ALA A O 1
ATOM 2513 N N . LYS A 1 303 ? -47.887 -14.862 7.652 1.00 93.56 303 LYS A N 1
ATOM 2514 C CA . LYS A 1 303 ? -47.160 -15.436 6.515 1.00 93.56 303 LYS A CA 1
ATOM 2515 C C . LYS A 1 303 ? -46.216 -14.417 5.872 1.00 93.56 303 LYS A C 1
ATOM 2517 O O . LYS A 1 303 ? -45.015 -14.671 5.842 1.00 93.56 303 LYS A O 1
ATOM 2522 N N . ALA A 1 304 ? -46.706 -13.232 5.504 1.00 92.69 304 ALA A N 1
ATOM 2523 C CA . ALA A 1 304 ? -45.887 -12.159 4.937 1.00 92.69 304 ALA A CA 1
ATOM 2524 C C . ALA A 1 304 ? -44.740 -11.726 5.873 1.00 92.69 304 ALA A C 1
ATOM 2526 O O . ALA A 1 304 ? -43.627 -11.476 5.417 1.00 92.69 304 ALA A O 1
ATOM 2527 N N . ARG A 1 305 ? -44.964 -11.703 7.199 1.00 89.94 305 ARG A N 1
ATOM 2528 C CA . ARG A 1 305 ? -43.886 -11.489 8.186 1.00 89.94 305 ARG A CA 1
ATOM 2529 C C . ARG A 1 305 ? -42.850 -12.613 8.188 1.00 89.94 305 ARG A C 1
ATOM 2531 O O . ARG A 1 305 ? -41.667 -12.329 8.340 1.00 89.94 305 ARG A O 1
ATOM 2538 N N . SER A 1 306 ? -43.269 -13.871 8.041 1.00 92.06 306 SER A N 1
ATOM 2539 C CA . SER A 1 306 ? -42.343 -15.010 7.979 1.00 92.06 306 SER A CA 1
ATOM 2540 C C . SER A 1 306 ? -41.525 -15.033 6.681 1.00 92.06 306 SER A C 1
ATOM 2542 O O . SER A 1 306 ? -40.327 -15.301 6.725 1.00 92.06 306 SER A O 1
ATOM 2544 N N . GLU A 1 307 ? -42.141 -14.665 5.555 1.00 93.38 307 GLU A N 1
ATOM 2545 C CA . GLU A 1 307 ? -41.494 -14.539 4.246 1.00 93.38 307 GLU A CA 1
ATOM 2546 C C . GLU A 1 307 ? -40.481 -13.381 4.247 1.00 93.38 307 GLU A C 1
ATOM 2548 O O . GLU A 1 307 ? -39.326 -13.590 3.884 1.00 93.38 307 GLU A O 1
ATOM 2553 N N . TRP A 1 308 ? -40.852 -12.205 4.770 1.00 95.75 308 TRP A N 1
ATOM 2554 C CA . TRP A 1 308 ? -39.945 -11.057 4.918 1.00 95.75 308 TRP A CA 1
ATOM 2555 C C . TRP A 1 308 ? -38.783 -11.326 5.888 1.00 95.75 308 TRP A C 1
ATOM 2557 O O . TRP A 1 308 ? -37.636 -11.018 5.570 1.00 95.75 308 TRP A O 1
ATOM 2567 N N . ASN A 1 309 ? -39.041 -11.951 7.046 1.00 90.44 309 ASN A N 1
ATOM 2568 C CA . ASN A 1 309 ? -37.975 -12.354 7.972 1.00 90.44 309 ASN A CA 1
ATOM 2569 C C . ASN A 1 309 ? -36.981 -13.310 7.294 1.00 90.44 309 ASN A C 1
ATOM 2571 O O . ASN A 1 309 ? -35.775 -13.178 7.489 1.00 90.44 309 ASN A O 1
ATOM 2575 N N . LYS A 1 310 ? -37.479 -14.261 6.492 1.00 96.25 310 LYS A N 1
ATOM 2576 C CA . LYS A 1 310 ? -36.639 -15.189 5.732 1.00 96.25 310 LYS A CA 1
ATOM 2577 C C . LYS A 1 310 ? -35.812 -14.451 4.673 1.00 96.25 310 LYS A C 1
ATOM 2579 O O . LYS A 1 310 ? -34.602 -14.638 4.632 1.00 96.25 310 LYS A O 1
ATOM 2584 N N . GLU A 1 311 ? -36.432 -13.595 3.862 1.00 93.50 311 GLU A N 1
ATOM 2585 C CA . GLU A 1 311 ? -35.743 -12.807 2.829 1.00 93.50 311 GLU A CA 1
ATOM 2586 C C . GLU A 1 311 ? -34.627 -11.934 3.424 1.00 93.50 311 GLU A C 1
ATOM 2588 O O . GLU A 1 311 ? -33.512 -11.919 2.902 1.00 93.50 311 GLU A O 1
ATOM 2593 N N . LYS A 1 312 ? -34.895 -11.255 4.549 1.00 93.62 312 LYS A N 1
ATOM 2594 C CA . LYS A 1 312 ? -33.894 -10.438 5.251 1.00 93.62 312 LYS A CA 1
ATOM 2595 C C . LYS A 1 312 ? -32.772 -11.281 5.857 1.00 93.62 312 LYS A C 1
ATOM 2597 O O . LYS A 1 312 ? -31.622 -10.856 5.824 1.00 93.62 312 LYS A O 1
ATOM 2602 N N . GLN A 1 313 ? -33.067 -12.483 6.354 1.00 90.19 313 GLN A N 1
ATOM 2603 C CA . GLN A 1 313 ? -32.035 -13.405 6.836 1.00 90.19 313 GLN A CA 1
ATOM 2604 C C . GLN A 1 313 ? -31.146 -13.918 5.688 1.00 90.19 313 GLN A C 1
ATOM 2606 O O . GLN A 1 313 ? -29.928 -13.974 5.837 1.00 90.19 313 GLN A O 1
ATOM 2611 N N . GLU A 1 314 ? -31.724 -14.235 4.526 1.00 93.62 314 GLU A N 1
ATOM 2612 C CA . GLU A 1 314 ? -30.960 -14.603 3.326 1.00 93.62 314 GLU A CA 1
ATOM 2613 C C . GLU A 1 314 ? -30.135 -13.430 2.769 1.00 93.62 314 GLU A C 1
ATOM 2615 O O . GLU A 1 314 ? -29.029 -13.635 2.282 1.00 93.62 314 GLU A O 1
ATOM 2620 N N . GLU A 1 315 ? -30.635 -12.195 2.846 1.00 94.12 315 GLU A N 1
ATOM 2621 C CA . GLU A 1 315 ? -29.882 -10.992 2.468 1.00 94.12 315 GLU A CA 1
ATOM 2622 C C . GLU A 1 315 ? -28.687 -10.749 3.399 1.00 94.12 315 GLU A C 1
ATOM 2624 O O . GLU A 1 315 ? -27.586 -10.493 2.915 1.00 94.12 315 GLU A O 1
ATOM 2629 N N . ILE A 1 316 ? -28.869 -10.915 4.715 1.00 89.81 316 ILE A N 1
ATOM 2630 C CA . ILE A 1 316 ? -27.775 -10.866 5.697 1.00 89.81 316 ILE A CA 1
ATOM 2631 C C . ILE A 1 316 ? -26.722 -11.936 5.384 1.00 89.81 316 ILE A C 1
ATOM 2633 O O . ILE A 1 316 ? -25.534 -11.618 5.378 1.00 89.81 316 ILE A O 1
ATOM 2637 N N . HIS A 1 317 ? -27.131 -13.171 5.077 1.00 92.88 317 HIS A N 1
ATOM 2638 C CA . HIS A 1 317 ? -26.190 -14.237 4.725 1.00 92.88 317 HIS A CA 1
ATOM 2639 C C . HIS A 1 317 ? -25.446 -13.964 3.412 1.00 92.88 317 HIS A C 1
ATOM 2641 O O . HIS A 1 317 ? -24.226 -14.069 3.402 1.00 92.88 317 HIS A O 1
ATOM 2647 N N . ARG A 1 318 ? -26.117 -13.488 2.352 1.00 97.19 318 ARG A N 1
ATOM 2648 C CA . ARG A 1 318 ? -25.441 -13.075 1.104 1.00 97.19 318 ARG A CA 1
ATOM 2649 C C . ARG A 1 318 ? -24.406 -11.966 1.335 1.00 97.19 318 ARG A C 1
ATOM 2651 O O . ARG A 1 318 ? -23.338 -11.988 0.733 1.00 97.19 318 ARG A O 1
ATOM 2658 N N . ILE A 1 319 ? -24.700 -11.007 2.218 1.00 92.88 319 ILE A N 1
ATOM 2659 C CA . ILE A 1 319 ? -23.755 -9.940 2.590 1.00 92.88 319 ILE A CA 1
ATOM 2660 C C . ILE A 1 319 ? -22.583 -10.502 3.414 1.00 92.88 319 ILE A C 1
ATOM 2662 O O . ILE A 1 319 ? -21.449 -10.069 3.229 1.00 92.88 319 ILE A O 1
ATOM 2666 N N . GLN A 1 320 ? -22.820 -11.468 4.306 1.00 89.38 320 GLN A N 1
ATOM 2667 C CA . GLN A 1 320 ? -21.756 -12.153 5.053 1.00 89.38 320 GLN A CA 1
ATOM 2668 C C . GLN A 1 320 ? -20.833 -12.948 4.119 1.00 89.38 320 GLN A C 1
ATOM 2670 O O . GLN A 1 320 ? -19.623 -12.747 4.164 1.00 89.38 320 GLN A O 1
ATOM 2675 N N . GLU A 1 321 ? -21.399 -13.767 3.231 1.00 94.94 321 GLU A N 1
ATOM 2676 C CA . GLU A 1 321 ? -20.670 -14.560 2.234 1.00 94.94 321 GLU A CA 1
ATOM 2677 C C . GLU A 1 321 ? -19.816 -13.672 1.314 1.00 94.94 321 GLU A C 1
ATOM 2679 O O . GLU A 1 321 ? -18.631 -13.951 1.129 1.00 94.94 321 GLU A O 1
ATOM 2684 N N . GLN A 1 322 ? -20.376 -12.565 0.803 1.00 95.69 322 GLN A N 1
ATOM 2685 C CA . GLN A 1 322 ? -19.631 -11.614 -0.028 1.00 95.69 322 GLN A CA 1
ATOM 2686 C C . GLN A 1 322 ? -18.482 -10.955 0.746 1.00 95.69 322 GLN A C 1
ATOM 2688 O O . GLN A 1 322 ? -17.359 -10.945 0.254 1.00 95.69 322 GLN A O 1
ATOM 2693 N N . ASN A 1 323 ? -18.722 -10.468 1.970 1.00 89.56 323 ASN A N 1
ATOM 2694 C CA . ASN A 1 323 ? -17.660 -9.883 2.797 1.00 89.56 323 ASN A CA 1
ATOM 2695 C C . ASN A 1 323 ? -16.543 -10.902 3.089 1.00 89.56 323 ASN A C 1
ATOM 2697 O O . ASN A 1 323 ? -15.365 -10.559 3.044 1.00 89.56 323 ASN A O 1
ATOM 2701 N N . GLU A 1 324 ? -16.889 -12.158 3.391 1.00 93.94 324 GLU A N 1
ATOM 2702 C CA . GLU A 1 324 ? -15.905 -13.219 3.630 1.00 93.94 324 GLU A CA 1
ATOM 2703 C C . GLU A 1 324 ? -15.100 -13.578 2.374 1.00 93.94 324 GLU A C 1
ATOM 2705 O O . GLU A 1 324 ? -13.937 -13.962 2.502 1.00 93.94 324 GLU A O 1
ATOM 2710 N N . GLU A 1 325 ? -15.683 -13.475 1.177 1.00 95.38 325 GLU A N 1
ATOM 2711 C CA . GLU A 1 325 ? -14.964 -13.641 -0.093 1.00 95.38 325 GLU A CA 1
ATOM 2712 C C . GLU A 1 325 ? -14.066 -12.428 -0.385 1.00 95.38 325 GLU A C 1
ATOM 2714 O O . GLU A 1 325 ? -12.880 -12.610 -0.643 1.00 95.38 325 GLU A O 1
ATOM 2719 N N . ASP A 1 326 ? -14.572 -11.201 -0.230 1.00 95.00 326 ASP A N 1
ATOM 2720 C CA . ASP A 1 326 ? -13.818 -9.957 -0.437 1.00 95.00 326 ASP A CA 1
ATOM 2721 C C . ASP A 1 326 ? -12.599 -9.869 0.502 1.00 95.00 326 ASP A C 1
ATOM 2723 O O . ASP A 1 326 ? -11.495 -9.524 0.071 1.00 95.00 326 ASP A O 1
ATOM 2727 N N . TYR A 1 327 ? -12.751 -10.252 1.779 1.00 88.56 327 TYR A N 1
ATOM 2728 C CA . TYR A 1 327 ? -11.630 -10.339 2.723 1.00 88.56 327 TYR A CA 1
ATOM 2729 C C . TYR A 1 327 ? -10.612 -11.422 2.339 1.00 88.56 327 TYR A C 1
ATOM 2731 O O . TYR A 1 327 ? -9.410 -11.214 2.521 1.00 88.56 327 TYR A O 1
ATOM 2739 N N . ARG A 1 328 ? -11.054 -12.570 1.804 1.00 95.75 328 ARG A N 1
ATOM 2740 C CA . ARG A 1 328 ? -10.147 -13.628 1.327 1.00 95.75 328 ARG A CA 1
ATOM 2741 C C . ARG A 1 328 ? -9.392 -13.186 0.075 1.00 95.75 328 ARG A C 1
ATOM 2743 O O . ARG A 1 328 ? -8.171 -13.308 0.054 1.00 95.75 328 ARG A O 1
ATOM 2750 N N . GLN A 1 329 ? -10.081 -12.594 -0.898 1.00 95.81 329 GLN A N 1
ATOM 2751 C CA . GLN A 1 329 ? -9.484 -12.039 -2.113 1.00 95.81 329 GLN A CA 1
ATOM 2752 C C . GLN A 1 329 ? -8.450 -10.952 -1.780 1.00 95.81 329 GLN A C 1
ATOM 2754 O O . GLN A 1 329 ? -7.325 -11.017 -2.265 1.00 95.81 329 GLN A O 1
ATOM 2759 N N . PHE A 1 330 ? -8.771 -10.020 -0.876 1.00 96.38 330 PHE A N 1
ATOM 2760 C CA . PHE A 1 330 ? -7.839 -8.988 -0.405 1.00 96.38 330 PHE A CA 1
ATOM 2761 C C . PHE A 1 330 ? -6.554 -9.576 0.210 1.00 96.38 330 PHE A C 1
ATOM 2763 O O . PHE A 1 330 ? -5.449 -9.120 -0.094 1.00 96.38 330 PHE A O 1
ATOM 2770 N N . LEU A 1 331 ? -6.676 -10.599 1.064 1.00 95.81 331 LEU A N 1
ATOM 2771 C CA . LEU A 1 331 ? -5.521 -11.268 1.675 1.00 95.81 331 LEU A CA 1
ATOM 2772 C C . LEU A 1 331 ? -4.687 -12.042 0.644 1.00 95.81 331 LEU A C 1
ATOM 2774 O O . LEU A 1 331 ? -3.453 -12.011 0.705 1.00 95.81 331 LEU A O 1
ATOM 2778 N N . ASP A 1 332 ? -5.341 -12.703 -0.309 1.00 95.06 332 ASP A N 1
ATOM 2779 C CA . ASP A 1 332 ? -4.684 -13.432 -1.389 1.00 95.06 332 ASP A CA 1
ATOM 2780 C C . ASP A 1 332 ? -3.958 -12.483 -2.352 1.00 95.06 332 ASP A C 1
ATOM 2782 O O . ASP A 1 332 ? -2.794 -12.735 -2.666 1.00 95.06 332 ASP A O 1
ATOM 2786 N N . ASP A 1 333 ? -4.558 -11.354 -2.734 1.00 97.25 333 ASP A N 1
ATOM 2787 C CA . ASP A 1 333 ? -3.918 -10.324 -3.560 1.00 97.25 333 ASP A CA 1
ATOM 2788 C C . ASP A 1 333 ? -2.720 -9.683 -2.854 1.00 97.25 333 ASP A C 1
ATOM 2790 O O . ASP A 1 333 ? -1.652 -9.542 -3.456 1.00 97.25 333 ASP A O 1
ATOM 2794 N N . HIS A 1 334 ? -2.823 -9.375 -1.556 1.00 95.38 334 HIS A N 1
ATOM 2795 C CA . HIS A 1 334 ? -1.676 -8.894 -0.781 1.00 95.38 334 HIS A CA 1
ATOM 2796 C C . HIS A 1 334 ? -0.554 -9.940 -0.687 1.00 95.38 334 HIS A C 1
ATOM 2798 O O . HIS A 1 334 ? 0.620 -9.599 -0.866 1.00 95.38 334 HIS A O 1
ATOM 2804 N N . ARG A 1 335 ? -0.882 -11.221 -0.465 1.00 95.75 335 ARG A N 1
ATOM 2805 C CA . ARG A 1 335 ? 0.097 -12.323 -0.466 1.00 95.75 335 ARG A CA 1
ATOM 2806 C C . ARG A 1 335 ? 0.763 -12.472 -1.835 1.00 95.75 335 ARG A C 1
ATOM 2808 O O . ARG A 1 335 ? 1.985 -12.601 -1.913 1.00 95.75 335 ARG A O 1
ATOM 2815 N N . ASN A 1 336 ? -0.023 -12.435 -2.906 1.00 96.69 336 ASN A N 1
ATOM 2816 C CA . ASN A 1 336 ? 0.458 -12.532 -4.279 1.00 96.69 336 ASN A CA 1
ATOM 2817 C C . ASN A 1 336 ? 1.368 -11.341 -4.610 1.00 96.69 336 ASN A C 1
ATOM 2819 O O . ASN A 1 336 ? 2.468 -11.549 -5.120 1.00 96.69 336 ASN A O 1
ATOM 2823 N N . LYS A 1 337 ? 1.002 -10.116 -4.208 1.00 98.25 337 LYS A N 1
ATOM 2824 C CA . LYS A 1 337 ? 1.820 -8.925 -4.462 1.00 98.25 337 LYS A CA 1
ATOM 2825 C C . LYS A 1 337 ? 3.148 -8.929 -3.707 1.00 98.25 337 LYS A C 1
ATOM 2827 O O . LYS A 1 337 ? 4.171 -8.534 -4.265 1.00 98.25 337 LYS A O 1
ATOM 2832 N N . ILE A 1 338 ? 3.164 -9.428 -2.470 1.00 93.81 338 ILE A N 1
ATOM 2833 C CA . ILE A 1 338 ? 4.407 -9.656 -1.719 1.00 93.81 338 ILE A CA 1
ATOM 2834 C C . ILE A 1 338 ? 5.278 -10.700 -2.436 1.00 93.81 338 ILE A C 1
ATOM 2836 O O . ILE A 1 338 ? 6.479 -10.485 -2.598 1.00 93.81 338 ILE A O 1
ATOM 2840 N N . ASN A 1 339 ? 4.688 -11.795 -2.926 1.00 94.50 339 ASN A N 1
ATOM 2841 C CA . ASN A 1 339 ? 5.414 -12.822 -3.677 1.00 94.50 339 ASN A CA 1
ATOM 2842 C C . ASN A 1 339 ? 5.991 -12.297 -5.005 1.00 94.50 339 ASN A C 1
ATOM 2844 O O . ASN A 1 339 ? 7.137 -12.617 -5.315 1.00 94.50 339 ASN A O 1
ATOM 2848 N N . GLU A 1 340 ? 5.259 -11.464 -5.754 1.00 96.81 340 GLU A N 1
ATOM 2849 C CA . GLU A 1 340 ? 5.760 -10.784 -6.961 1.00 96.81 340 GLU A CA 1
ATOM 2850 C C . GLU A 1 340 ? 6.980 -9.908 -6.658 1.00 96.81 340 GLU A C 1
ATOM 2852 O O . GLU A 1 340 ? 8.019 -10.045 -7.304 1.00 96.81 340 GLU A O 1
ATOM 2857 N N . VAL A 1 341 ? 6.883 -9.031 -5.652 1.00 96.75 341 VAL A N 1
ATOM 2858 C CA . VAL A 1 341 ? 7.977 -8.119 -5.275 1.00 96.75 341 VAL A CA 1
ATOM 2859 C C . VAL A 1 341 ? 9.199 -8.906 -4.790 1.00 96.75 341 VAL A C 1
ATOM 2861 O O . VAL A 1 341 ? 10.328 -8.584 -5.159 1.00 96.75 341 VAL A O 1
ATOM 2864 N N . LEU A 1 342 ? 8.993 -9.987 -4.030 1.00 94.12 342 LEU A N 1
ATOM 2865 C CA . LEU A 1 342 ? 10.066 -10.894 -3.614 1.00 94.12 342 LEU A CA 1
ATOM 2866 C C . LEU A 1 342 ? 10.657 -11.711 -4.773 1.00 94.12 342 LEU A C 1
ATOM 2868 O O . LEU A 1 342 ? 11.815 -12.116 -4.679 1.00 94.12 342 LEU A O 1
ATOM 2872 N N . ALA A 1 343 ? 9.902 -11.988 -5.839 1.00 95.06 343 ALA A N 1
ATOM 2873 C CA . ALA A 1 343 ? 10.412 -12.647 -7.039 1.00 95.06 343 ALA A CA 1
ATOM 2874 C C . ALA A 1 343 ? 11.259 -11.680 -7.879 1.00 95.06 343 ALA A C 1
ATOM 2876 O O . ALA A 1 343 ? 12.411 -11.996 -8.175 1.00 95.06 343 ALA A O 1
ATOM 2877 N N . ALA A 1 344 ? 10.744 -10.478 -8.158 1.00 96.56 344 ALA A N 1
ATOM 2878 C CA . ALA A 1 344 ? 11.462 -9.431 -8.884 1.00 96.56 344 ALA A CA 1
ATOM 2879 C C . ALA A 1 344 ? 12.777 -9.048 -8.182 1.00 96.56 344 ALA A C 1
ATOM 2881 O O . ALA A 1 344 ? 13.839 -9.079 -8.798 1.00 96.56 344 ALA A O 1
ATOM 2882 N N . ALA A 1 345 ? 12.748 -8.817 -6.863 1.00 92.56 345 ALA A N 1
ATOM 2883 C CA . ALA A 1 345 ? 13.950 -8.497 -6.089 1.00 92.56 345 ALA A CA 1
ATOM 2884 C C . ALA A 1 345 ? 15.009 -9.621 -6.108 1.00 92.56 345 ALA A C 1
ATOM 2886 O O . ALA A 1 345 ? 16.208 -9.340 -6.081 1.00 92.56 345 ALA A O 1
ATOM 2887 N N . LYS A 1 346 ? 14.595 -10.897 -6.181 1.00 94.56 346 LYS A N 1
ATOM 2888 C CA . LYS A 1 346 ? 15.522 -12.030 -6.365 1.00 94.56 346 LYS A CA 1
ATOM 2889 C C . LYS A 1 346 ? 16.100 -12.062 -7.776 1.00 94.56 346 LYS A C 1
ATOM 2891 O O . LYS A 1 346 ? 17.290 -12.325 -7.925 1.00 94.56 346 LYS A O 1
ATOM 2896 N N . GLU A 1 347 ? 15.281 -11.811 -8.794 1.00 97.19 347 GLU A N 1
ATOM 2897 C CA . GLU A 1 347 ? 15.723 -11.774 -10.188 1.00 97.19 347 GLU A CA 1
ATOM 2898 C C . GLU A 1 347 ? 16.735 -10.643 -10.417 1.00 97.19 347 GLU A C 1
ATOM 2900 O O . GLU A 1 347 ? 17.800 -10.876 -10.983 1.00 97.19 347 GLU A O 1
ATOM 2905 N N . ASP A 1 348 ? 16.466 -9.445 -9.896 1.00 95.50 348 ASP A N 1
ATOM 2906 C CA . ASP A 1 348 ? 17.353 -8.289 -10.035 1.00 95.50 348 ASP A CA 1
ATOM 2907 C C . ASP A 1 348 ? 18.653 -8.447 -9.235 1.00 95.50 348 ASP A C 1
ATOM 2909 O O . ASP A 1 348 ? 19.726 -8.118 -9.743 1.00 95.50 348 ASP A O 1
ATOM 2913 N N . PHE A 1 349 ? 18.609 -9.055 -8.044 1.00 93.75 349 PHE A N 1
ATOM 2914 C CA . PHE A 1 349 ? 19.825 -9.453 -7.326 1.00 93.75 349 PHE A CA 1
ATOM 2915 C C . PHE A 1 349 ? 20.659 -10.477 -8.119 1.00 93.75 349 PHE A C 1
ATOM 2917 O O . PHE A 1 349 ? 21.889 -10.398 -8.143 1.00 93.75 349 PHE A O 1
ATOM 2924 N N . LEU A 1 350 ? 20.014 -11.428 -8.807 1.00 95.00 350 LEU A N 1
ATOM 2925 C CA . LEU A 1 350 ? 20.709 -12.385 -9.673 1.00 95.00 350 LEU A CA 1
ATOM 2926 C C . LEU A 1 350 ? 21.305 -11.707 -10.918 1.00 95.00 350 LEU A C 1
ATOM 2928 O O . LEU A 1 350 ? 22.443 -12.024 -11.262 1.00 95.00 350 LEU A O 1
ATOM 2932 N N . LYS A 1 351 ? 20.609 -10.743 -11.542 1.00 96.25 351 LYS A N 1
ATOM 2933 C CA . LYS A 1 351 ? 21.155 -9.914 -12.636 1.00 96.25 351 LYS A CA 1
ATOM 2934 C C . LYS A 1 351 ? 22.403 -9.159 -12.183 1.00 96.25 351 LYS A C 1
ATOM 2936 O O . LYS A 1 351 ? 23.462 -9.356 -12.771 1.00 96.25 351 LYS A O 1
ATOM 2941 N N . GLN A 1 352 ? 22.309 -8.397 -11.089 1.00 94.50 352 GLN A N 1
ATOM 2942 C CA . GLN A 1 352 ? 23.432 -7.644 -10.512 1.00 94.50 352 GLN A CA 1
ATOM 2943 C C . GLN A 1 352 ? 24.622 -8.553 -10.176 1.00 94.50 352 GLN A C 1
ATOM 2945 O O . GLN A 1 352 ? 25.772 -8.207 -10.444 1.00 94.50 352 GLN A O 1
ATOM 2950 N N . LYS A 1 353 ? 24.365 -9.752 -9.634 1.00 93.50 353 LYS A N 1
ATOM 2951 C CA . LYS A 1 353 ? 25.413 -10.743 -9.362 1.00 93.50 353 LYS A CA 1
ATOM 2952 C C . LYS A 1 353 ? 26.086 -11.246 -10.645 1.00 93.50 353 LYS A C 1
ATOM 2954 O O . LYS A 1 353 ? 27.306 -11.385 -10.655 1.00 93.50 353 LYS A O 1
ATOM 2959 N N . MET A 1 354 ? 25.327 -11.546 -11.701 1.00 94.81 354 MET A N 1
ATOM 2960 C CA . MET A 1 354 ? 25.888 -11.992 -12.985 1.00 94.81 354 MET A CA 1
ATOM 2961 C C . MET A 1 354 ? 26.681 -10.880 -13.679 1.00 94.81 354 MET A C 1
ATOM 2963 O O . MET A 1 354 ? 27.769 -11.140 -14.183 1.00 94.81 354 MET A O 1
ATOM 2967 N N . GLU A 1 355 ? 26.175 -9.648 -13.656 1.00 96.50 355 GLU A N 1
ATOM 2968 C CA . GLU A 1 355 ? 26.840 -8.470 -14.218 1.00 96.50 355 GLU A CA 1
ATOM 2969 C C . GLU A 1 355 ? 28.163 -8.173 -13.497 1.00 96.50 355 GLU A C 1
ATOM 2971 O O . GLU A 1 355 ? 29.197 -8.032 -14.147 1.00 96.50 355 GLU A O 1
ATOM 2976 N N . LEU A 1 356 ? 28.175 -8.199 -12.159 1.00 96.06 356 LEU A N 1
ATOM 2977 C CA . LEU A 1 356 ? 29.399 -8.030 -11.370 1.00 96.06 356 LEU A CA 1
ATOM 2978 C C . LEU A 1 356 ? 30.414 -9.161 -11.611 1.00 96.06 356 LEU A C 1
ATOM 2980 O O . LEU A 1 356 ? 31.615 -8.900 -11.669 1.00 96.06 356 LEU A O 1
ATOM 2984 N N . LEU A 1 357 ? 29.958 -10.410 -11.770 1.00 94.19 357 LEU A N 1
ATOM 2985 C CA . LEU A 1 357 ? 30.839 -11.529 -12.123 1.00 94.19 357 LEU A CA 1
ATOM 2986 C C . LEU A 1 357 ? 31.458 -11.334 -13.513 1.00 94.19 357 LEU A C 1
ATOM 2988 O O . LEU A 1 357 ? 32.671 -11.457 -13.645 1.00 94.19 357 LEU A O 1
ATOM 2992 N N . LEU A 1 358 ? 30.666 -10.950 -14.518 1.00 96.56 358 LEU A N 1
ATOM 2993 C CA . LEU A 1 358 ? 31.155 -10.646 -15.867 1.00 96.56 358 LEU A CA 1
ATOM 2994 C C . LEU A 1 358 ? 32.128 -9.453 -15.872 1.00 96.56 358 LEU A C 1
ATOM 2996 O O . LEU A 1 358 ? 33.151 -9.485 -16.559 1.00 96.56 358 LEU A O 1
ATOM 3000 N N . GLN A 1 359 ? 31.861 -8.423 -15.066 1.00 95.31 359 GLN A N 1
ATOM 3001 C CA . GLN A 1 359 ? 32.788 -7.311 -14.870 1.00 95.31 359 GLN A CA 1
ATOM 3002 C C . GLN A 1 359 ? 34.125 -7.805 -14.293 1.00 95.31 359 GLN A C 1
ATOM 3004 O O . GLN A 1 359 ? 35.180 -7.425 -14.792 1.00 95.31 359 GLN A O 1
ATOM 3009 N N . LYS A 1 360 ? 34.120 -8.680 -13.278 1.00 93.56 360 LYS A N 1
ATOM 3010 C CA . LYS A 1 360 ? 35.375 -9.194 -12.700 1.00 93.56 360 LYS A CA 1
ATOM 3011 C C . LYS A 1 360 ? 36.106 -10.185 -13.604 1.00 93.56 360 LYS A C 1
ATOM 3013 O O . LYS A 1 360 ? 37.331 -10.141 -13.643 1.00 93.56 360 LYS A O 1
ATOM 3018 N N . GLU A 1 361 ? 35.393 -10.986 -14.390 1.00 95.44 361 GLU A N 1
ATOM 3019 C CA . GLU A 1 361 ? 35.977 -11.822 -15.447 1.00 95.44 361 GLU A CA 1
ATOM 3020 C C . GLU A 1 361 ? 36.718 -10.954 -16.484 1.00 95.44 361 GLU A C 1
ATOM 3022 O O . GLU A 1 361 ? 37.884 -11.194 -16.795 1.00 95.44 361 GLU A O 1
ATOM 3027 N N . THR A 1 362 ? 36.077 -9.882 -16.966 1.00 94.56 362 THR A N 1
ATOM 3028 C CA . THR A 1 362 ? 36.666 -8.972 -17.967 1.00 94.56 362 THR A CA 1
ATOM 3029 C C . THR A 1 362 ? 37.802 -8.104 -17.414 1.00 94.56 362 THR A C 1
ATOM 3031 O O . THR A 1 362 ? 38.797 -7.916 -18.114 1.00 94.56 362 THR A O 1
ATOM 3034 N N . GLU A 1 363 ? 37.724 -7.638 -16.162 1.00 96.19 363 GLU A N 1
ATOM 3035 C CA . GLU A 1 363 ? 38.845 -6.976 -15.473 1.00 96.19 363 GLU A CA 1
ATOM 3036 C C . GLU A 1 363 ? 40.064 -7.907 -15.354 1.00 96.19 363 GLU A C 1
ATOM 3038 O O . GLU A 1 363 ? 41.180 -7.512 -15.694 1.00 96.19 363 GLU A O 1
ATOM 3043 N N . LEU A 1 364 ? 39.865 -9.157 -14.914 1.00 95.94 364 LEU A N 1
ATOM 3044 C CA . LEU A 1 364 ? 40.945 -10.140 -14.780 1.00 95.94 364 LEU A CA 1
ATOM 3045 C C . LEU A 1 364 ? 41.561 -10.499 -16.138 1.00 95.94 364 LEU A C 1
ATOM 3047 O O . LEU A 1 364 ? 42.787 -10.513 -16.262 1.00 95.94 364 LEU A O 1
ATOM 3051 N N . GLN A 1 365 ? 40.737 -10.722 -17.164 1.00 96.06 365 GLN A N 1
ATOM 3052 C CA . GLN A 1 365 ? 41.207 -10.998 -18.521 1.00 96.06 365 GLN A CA 1
ATOM 3053 C C . GLN A 1 365 ? 42.019 -9.822 -19.091 1.00 96.06 365 GLN A C 1
ATOM 3055 O O . GLN A 1 365 ? 43.095 -10.034 -19.650 1.00 96.06 365 GLN A O 1
ATOM 3060 N N . ALA A 1 366 ? 41.565 -8.579 -18.892 1.00 95.62 366 ALA A N 1
ATOM 3061 C CA . ALA A 1 366 ? 42.294 -7.388 -19.326 1.00 95.62 366 ALA A CA 1
ATOM 3062 C C . ALA A 1 366 ? 43.661 -7.257 -18.631 1.00 95.62 366 ALA A C 1
ATOM 3064 O O . ALA A 1 366 ? 44.658 -6.977 -19.303 1.00 95.62 366 ALA A O 1
ATOM 3065 N N . CYS A 1 367 ? 43.730 -7.523 -17.322 1.00 95.81 367 CYS A N 1
ATOM 3066 C CA . CYS A 1 367 ? 44.985 -7.558 -16.569 1.00 95.81 367 CYS A CA 1
ATOM 3067 C C . CYS A 1 367 ? 45.940 -8.653 -17.075 1.00 95.81 367 CYS A C 1
ATOM 3069 O O . CYS A 1 367 ? 47.118 -8.378 -17.298 1.00 95.81 367 CYS A O 1
ATOM 3071 N N . LEU A 1 368 ? 45.447 -9.874 -17.320 1.00 96.44 368 LEU A N 1
ATOM 3072 C CA . LEU A 1 368 ? 46.251 -10.976 -17.866 1.00 96.44 368 LEU A CA 1
ATOM 3073 C C . LEU A 1 368 ? 46.798 -10.645 -19.262 1.00 96.44 368 LEU A C 1
ATOM 3075 O O . LEU A 1 368 ? 47.987 -10.842 -19.523 1.00 96.44 368 LEU A O 1
ATOM 3079 N N . ASP A 1 369 ? 45.971 -10.082 -20.146 1.00 97.44 369 ASP A N 1
ATOM 3080 C CA . ASP A 1 369 ? 46.409 -9.666 -21.479 1.00 97.44 369 ASP A CA 1
ATOM 3081 C C . ASP A 1 369 ? 47.372 -8.472 -21.438 1.00 97.44 369 ASP A C 1
ATOM 3083 O O . ASP A 1 369 ? 48.222 -8.356 -22.326 1.00 97.44 369 ASP A O 1
ATOM 3087 N N . GLN A 1 370 ? 47.265 -7.584 -20.443 1.00 97.25 370 GLN A N 1
ATOM 3088 C CA . GLN A 1 370 ? 48.241 -6.519 -20.202 1.00 97.25 370 GLN A CA 1
ATOM 3089 C C . GLN A 1 370 ? 49.584 -7.104 -19.755 1.00 97.25 370 GLN A C 1
ATOM 3091 O O . GLN A 1 370 ? 50.578 -6.895 -20.447 1.00 97.25 370 GLN A O 1
ATOM 3096 N N . SER A 1 371 ? 49.623 -7.897 -18.679 1.00 92.44 371 SER A N 1
ATOM 3097 C CA . SER A 1 371 ? 50.871 -8.495 -18.185 1.00 92.44 371 SER A CA 1
ATOM 3098 C C . SER A 1 371 ? 51.536 -9.399 -19.228 1.00 92.44 371 SER A C 1
ATOM 3100 O O . SER A 1 371 ? 52.761 -9.431 -19.328 1.00 92.44 371 SER A O 1
ATOM 3102 N N . ARG A 1 372 ? 50.751 -10.082 -20.073 1.00 96.50 372 ARG A N 1
ATOM 3103 C CA . ARG A 1 372 ? 51.271 -10.841 -21.220 1.00 96.50 372 ARG A CA 1
ATOM 3104 C C . ARG A 1 372 ? 51.931 -9.932 -22.263 1.00 96.50 372 ARG A C 1
ATOM 3106 O O . ARG A 1 372 ? 53.028 -10.247 -22.717 1.00 96.50 372 ARG A O 1
ATOM 3113 N N . ARG A 1 373 ? 51.303 -8.806 -22.626 1.00 97.44 373 ARG A N 1
ATOM 3114 C CA . ARG A 1 373 ? 51.875 -7.801 -23.548 1.00 97.44 373 ARG A CA 1
ATOM 3115 C C . ARG A 1 373 ? 53.144 -7.160 -22.981 1.00 97.44 373 ARG A C 1
ATOM 3117 O O . ARG A 1 373 ? 54.121 -7.008 -23.712 1.00 97.44 373 ARG A O 1
ATOM 3124 N N . GLU A 1 374 ? 53.146 -6.822 -21.695 1.00 96.94 374 GLU A N 1
ATOM 3125 C CA . GLU A 1 374 ? 54.298 -6.261 -20.982 1.00 96.94 374 GLU A CA 1
ATOM 3126 C C . GLU A 1 374 ? 55.464 -7.253 -20.939 1.00 96.94 374 GLU A C 1
ATOM 3128 O O . GLU A 1 374 ? 56.572 -6.897 -21.339 1.00 96.94 374 GLU A O 1
ATOM 3133 N N . TRP A 1 375 ? 55.208 -8.513 -20.567 1.00 97.56 375 TRP A N 1
ATOM 3134 C CA . TRP A 1 375 ? 56.219 -9.571 -20.572 1.00 97.56 375 TRP A CA 1
ATOM 3135 C C . TRP A 1 375 ? 56.793 -9.808 -21.974 1.00 97.56 375 TRP A C 1
ATOM 3137 O O . TRP A 1 375 ? 58.010 -9.830 -22.137 1.00 97.56 375 TRP A O 1
ATOM 3147 N N . THR A 1 376 ? 55.950 -9.899 -23.011 1.00 97.50 376 THR A N 1
ATOM 3148 C CA . THR A 1 376 ? 56.422 -10.032 -24.400 1.00 97.50 376 THR A CA 1
ATOM 3149 C C . THR A 1 376 ? 57.257 -8.827 -24.842 1.00 97.50 376 THR A C 1
ATOM 3151 O O . THR A 1 376 ? 58.265 -9.010 -25.521 1.00 97.50 376 THR A O 1
ATOM 3154 N N . MET A 1 377 ? 56.905 -7.601 -24.437 1.00 97.38 377 MET A N 1
ATOM 3155 C CA . MET A 1 377 ? 57.716 -6.416 -24.739 1.00 97.38 377 MET A CA 1
ATOM 3156 C C . MET A 1 377 ? 59.049 -6.418 -23.976 1.00 97.38 377 MET A C 1
ATOM 3158 O O . MET A 1 377 ? 60.075 -6.049 -24.545 1.00 97.38 377 MET A O 1
ATOM 3162 N N . GLN A 1 378 ? 59.057 -6.817 -22.703 1.00 96.31 378 GLN A N 1
ATOM 3163 C CA . GLN A 1 378 ? 60.270 -6.887 -21.889 1.00 96.31 378 GLN A CA 1
ATOM 3164 C C . GLN A 1 378 ? 61.228 -7.970 -22.401 1.00 96.31 378 GLN A C 1
ATOM 3166 O O . GLN A 1 378 ? 62.425 -7.719 -22.510 1.00 96.31 378 GLN A O 1
ATOM 3171 N N . GLU A 1 379 ? 60.704 -9.135 -22.780 1.00 95.81 379 GLU A N 1
ATOM 3172 C CA . GLU A 1 379 ? 61.484 -10.230 -23.359 1.00 95.81 379 GLU A CA 1
ATOM 3173 C C . GLU A 1 379 ? 62.030 -9.861 -24.747 1.00 95.81 379 GLU A C 1
ATOM 3175 O O . GLU A 1 379 ? 63.208 -10.082 -25.022 1.00 95.81 379 GLU A O 1
ATOM 3180 N N . ALA A 1 380 ? 61.237 -9.190 -25.594 1.00 96.81 380 ALA A N 1
ATOM 3181 C CA . ALA A 1 380 ? 61.723 -8.652 -26.866 1.00 96.81 380 ALA A CA 1
ATOM 3182 C C . ALA A 1 380 ? 62.852 -7.621 -26.667 1.00 96.81 380 ALA A C 1
ATOM 3184 O O . ALA A 1 380 ? 63.858 -7.677 -27.371 1.00 96.81 380 ALA A O 1
ATOM 3185 N N . ARG A 1 381 ? 62.736 -6.725 -25.673 1.00 97.19 381 ARG A N 1
ATOM 3186 C CA . ARG A 1 381 ? 63.812 -5.785 -25.299 1.00 97.19 381 ARG A CA 1
ATOM 3187 C C . ARG A 1 381 ? 65.055 -6.505 -24.768 1.00 97.19 381 ARG A C 1
ATOM 3189 O O . ARG A 1 381 ? 66.159 -6.078 -25.087 1.00 97.19 381 ARG A O 1
ATOM 3196 N N . ARG A 1 382 ? 64.896 -7.581 -23.985 1.00 95.94 382 ARG A N 1
ATOM 3197 C CA . ARG A 1 382 ? 66.013 -8.402 -23.484 1.00 95.94 382 ARG A CA 1
ATOM 3198 C C . ARG A 1 382 ? 66.769 -9.053 -24.640 1.00 95.94 382 ARG A C 1
ATOM 3200 O O . ARG A 1 382 ? 67.980 -8.893 -24.730 1.00 95.94 382 ARG A O 1
ATOM 3207 N N . ILE A 1 383 ? 66.049 -9.713 -25.547 1.00 92.81 383 ILE A N 1
ATOM 3208 C CA . ILE A 1 383 ? 66.623 -10.352 -26.737 1.00 92.81 383 ILE A CA 1
ATOM 3209 C C . ILE A 1 383 ? 67.285 -9.308 -27.648 1.00 92.81 383 ILE A C 1
ATOM 3211 O O . ILE A 1 383 ? 68.379 -9.550 -28.143 1.00 92.81 383 ILE A O 1
ATOM 3215 N N . GLN A 1 384 ? 66.680 -8.129 -27.830 1.00 94.50 384 GLN A N 1
ATOM 3216 C CA . GLN A 1 384 ? 67.285 -7.043 -28.609 1.00 94.50 384 GLN A CA 1
ATOM 3217 C C . GLN A 1 384 ? 68.581 -6.516 -27.969 1.00 94.50 384 GLN A C 1
ATOM 3219 O O . GLN A 1 384 ? 69.559 -6.309 -28.679 1.00 94.50 384 GLN A O 1
ATOM 3224 N N . LEU A 1 385 ? 68.616 -6.330 -26.644 1.00 92.44 385 LEU A N 1
ATOM 3225 C CA . LEU A 1 385 ? 69.827 -5.912 -25.930 1.00 92.44 385 LEU A CA 1
ATOM 3226 C C . LEU A 1 385 ? 70.932 -6.976 -26.023 1.00 92.44 385 LEU A C 1
ATOM 3228 O O . LEU A 1 385 ? 72.093 -6.638 -26.235 1.00 92.44 385 LEU A O 1
ATOM 3232 N N . GLU A 1 386 ? 70.566 -8.254 -25.891 1.00 89.44 386 GLU A N 1
ATOM 3233 C CA . GLU A 1 386 ? 71.483 -9.379 -26.080 1.00 89.44 386 GLU A CA 1
ATOM 3234 C C . GLU A 1 386 ? 72.045 -9.386 -27.509 1.00 89.44 386 GLU A C 1
ATOM 3236 O O . GLU A 1 386 ? 73.261 -9.409 -27.661 1.00 89.44 386 GLU A O 1
ATOM 3241 N N . LEU A 1 387 ? 71.208 -9.242 -28.542 1.00 87.50 387 LEU A N 1
ATOM 3242 C CA . LEU A 1 387 ? 71.660 -9.143 -29.935 1.00 87.50 387 LEU A CA 1
ATOM 3243 C C . LEU A 1 387 ? 72.615 -7.963 -30.169 1.00 87.50 387 LEU A C 1
ATOM 3245 O O . LEU A 1 387 ? 73.679 -8.175 -30.742 1.00 87.50 387 LEU A O 1
ATOM 3249 N N . CYS A 1 388 ? 72.308 -6.759 -29.676 1.00 88.88 388 CYS A N 1
ATOM 3250 C CA . CYS A 1 388 ? 73.212 -5.614 -29.832 1.00 88.88 388 CYS A CA 1
ATOM 3251 C C . CYS A 1 388 ? 74.546 -5.812 -29.087 1.00 88.88 388 CYS A C 1
ATOM 3253 O O . CYS A 1 388 ? 75.595 -5.454 -29.614 1.00 88.88 388 CYS A O 1
ATOM 3255 N N . GLN A 1 389 ? 74.551 -6.445 -27.906 1.00 86.06 389 GLN A N 1
ATOM 3256 C CA . GLN A 1 389 ? 75.805 -6.825 -27.241 1.00 86.06 389 GLN A CA 1
ATOM 3257 C C . GLN A 1 389 ? 76.587 -7.870 -28.053 1.00 86.06 389 GLN A C 1
ATOM 3259 O O . GLN A 1 389 ? 77.814 -7.864 -28.035 1.00 86.06 389 GLN A O 1
ATOM 3264 N N . TYR A 1 390 ? 75.904 -8.773 -28.764 1.00 84.00 390 TYR A N 1
ATOM 3265 C CA . TYR A 1 390 ? 76.561 -9.771 -29.611 1.00 84.00 390 TYR A CA 1
ATOM 3266 C C . TYR A 1 390 ? 77.167 -9.121 -30.865 1.00 84.00 390 TYR A C 1
ATOM 3268 O O . TYR A 1 390 ? 78.257 -9.507 -31.279 1.00 84.00 390 TYR A O 1
ATOM 3276 N N . GLU A 1 391 ? 76.497 -8.118 -31.440 1.00 85.81 391 GLU A N 1
ATOM 3277 C CA . GLU A 1 391 ? 77.010 -7.303 -32.547 1.00 85.81 391 GLU A CA 1
ATOM 3278 C C . GLU A 1 391 ? 78.262 -6.513 -32.126 1.00 85.81 391 GLU A C 1
ATOM 3280 O O . GLU A 1 391 ? 79.283 -6.594 -32.808 1.00 85.81 391 GLU A O 1
ATOM 3285 N N . GLU A 1 392 ? 78.239 -5.837 -30.972 1.00 85.69 392 GLU A N 1
ATOM 3286 C CA . GLU A 1 392 ? 79.393 -5.086 -30.442 1.00 85.69 392 GLU A CA 1
ATOM 3287 C C . GLU A 1 392 ? 80.567 -5.996 -30.027 1.00 85.69 392 GLU A C 1
ATOM 3289 O O . GLU A 1 392 ? 81.729 -5.679 -30.305 1.00 85.69 392 GLU A O 1
ATOM 3294 N N . ASP A 1 393 ? 80.297 -7.165 -29.430 1.00 83.44 393 ASP A N 1
ATOM 3295 C CA . ASP A 1 393 ? 81.334 -8.168 -29.142 1.00 83.44 393 ASP A CA 1
ATOM 3296 C C . ASP A 1 393 ? 81.970 -8.672 -30.462 1.00 83.44 393 ASP A C 1
ATOM 3298 O O . ASP A 1 393 ? 83.195 -8.766 -30.555 1.00 83.44 393 ASP A O 1
ATOM 3302 N N . ILE A 1 394 ? 81.186 -8.921 -31.525 1.00 82.12 394 ILE A N 1
ATOM 3303 C CA . ILE A 1 394 ? 81.717 -9.286 -32.856 1.00 82.12 394 ILE A CA 1
ATOM 3304 C C . ILE A 1 394 ? 82.555 -8.151 -33.458 1.00 82.12 394 ILE A C 1
ATOM 3306 O O . ILE A 1 394 ? 83.640 -8.419 -33.978 1.00 82.12 394 ILE A O 1
ATOM 3310 N N . LEU A 1 395 ? 82.089 -6.900 -33.398 1.00 84.31 395 LEU A N 1
ATOM 3311 C CA . LEU A 1 395 ? 82.821 -5.743 -33.924 1.00 84.31 395 LEU A CA 1
ATOM 3312 C C . LEU A 1 395 ? 84.160 -5.552 -33.203 1.00 84.31 395 LEU A C 1
ATOM 3314 O O . LEU A 1 395 ? 85.186 -5.402 -33.864 1.00 84.31 395 LEU A O 1
ATOM 3318 N N . THR A 1 396 ? 84.172 -5.660 -31.873 1.00 81.94 396 THR A N 1
ATOM 3319 C CA . THR A 1 396 ? 85.390 -5.608 -31.045 1.00 81.94 396 THR A CA 1
ATOM 3320 C C . THR A 1 396 ? 86.378 -6.711 -31.437 1.00 81.94 396 THR A C 1
ATOM 3322 O O . THR A 1 396 ? 87.574 -6.467 -31.605 1.00 81.94 396 THR A O 1
ATOM 3325 N N . VAL A 1 397 ? 85.882 -7.933 -31.640 1.00 80.25 397 VAL A N 1
ATOM 3326 C CA . VAL A 1 397 ? 86.688 -9.096 -32.038 1.00 80.25 397 VAL A CA 1
ATOM 3327 C C . VAL A 1 397 ? 87.253 -8.950 -33.447 1.00 80.25 397 VAL A C 1
ATOM 3329 O O . VAL A 1 397 ? 88.423 -9.263 -33.668 1.00 80.25 397 VAL A O 1
ATOM 3332 N N . LEU A 1 398 ? 86.463 -8.444 -34.394 1.00 81.75 398 LEU A N 1
ATOM 3333 C CA . LEU A 1 398 ? 86.948 -8.115 -35.730 1.00 81.75 398 LEU A CA 1
ATOM 3334 C C . LEU A 1 398 ? 88.010 -7.016 -35.658 1.00 81.75 398 LEU A C 1
ATOM 3336 O O . LEU A 1 398 ? 89.071 -7.183 -36.246 1.00 81.75 398 LEU A O 1
ATOM 3340 N N . GLU A 1 399 ? 87.797 -5.945 -34.892 1.00 81.38 399 GLU A N 1
ATOM 3341 C CA . GLU A 1 399 ? 88.782 -4.870 -34.736 1.00 81.38 399 GLU A CA 1
ATOM 3342 C C . GLU A 1 399 ? 90.114 -5.383 -34.156 1.00 81.38 399 GLU A C 1
ATOM 3344 O O . GLU A 1 399 ? 91.184 -4.994 -34.630 1.00 81.38 399 GLU A O 1
ATOM 3349 N N . LEU A 1 400 ? 90.073 -6.307 -33.189 1.00 76.44 400 LEU A N 1
ATOM 3350 C CA . LEU A 1 400 ? 91.263 -6.979 -32.656 1.00 76.44 400 LEU A CA 1
ATOM 3351 C C . LEU A 1 400 ? 91.950 -7.873 -33.699 1.00 76.44 400 LEU A C 1
ATOM 3353 O O . LEU A 1 400 ? 93.161 -7.764 -33.877 1.00 76.44 400 LEU A O 1
ATOM 3357 N N . LEU A 1 401 ? 91.207 -8.709 -34.433 1.00 75.56 401 LEU A N 1
ATOM 3358 C CA . LEU A 1 401 ? 91.769 -9.572 -35.483 1.00 75.56 401 LEU A CA 1
ATOM 3359 C C . LEU A 1 401 ? 92.378 -8.756 -36.640 1.00 75.56 401 LEU A C 1
ATOM 3361 O O . LEU A 1 401 ? 93.460 -9.087 -37.128 1.00 75.56 401 LEU A O 1
ATOM 3365 N N . LEU A 1 402 ? 91.740 -7.649 -37.035 1.00 74.94 402 LEU A N 1
ATOM 3366 C CA . LEU A 1 402 ? 92.271 -6.683 -38.004 1.00 74.94 402 LEU A CA 1
ATOM 3367 C C . LEU A 1 402 ? 93.586 -6.066 -37.487 1.00 74.94 402 LEU A C 1
ATOM 3369 O O . LEU A 1 402 ? 94.592 -6.071 -38.199 1.00 74.94 402 LEU A O 1
ATOM 3373 N N . LYS A 1 403 ? 93.619 -5.610 -36.226 1.00 72.62 403 LYS A N 1
ATOM 3374 C CA . LYS A 1 403 ? 94.833 -5.087 -35.567 1.00 72.62 403 LYS A CA 1
ATOM 3375 C C . LYS A 1 403 ? 95.943 -6.130 -35.421 1.00 72.62 403 LYS A C 1
ATOM 3377 O O . LYS A 1 403 ? 97.105 -5.736 -35.371 1.00 72.62 403 LYS A O 1
ATOM 3382 N N . ASP A 1 404 ? 95.620 -7.417 -35.328 1.00 66.19 404 ASP A N 1
ATOM 3383 C CA . ASP A 1 404 ? 96.610 -8.488 -35.189 1.00 66.19 404 ASP A CA 1
ATOM 3384 C C . ASP A 1 404 ? 97.168 -8.960 -36.536 1.00 66.19 404 ASP A C 1
ATOM 3386 O O . ASP A 1 404 ? 98.380 -9.138 -36.633 1.00 66.19 404 ASP A O 1
ATOM 3390 N N . THR A 1 405 ? 96.365 -9.033 -37.605 1.00 65.50 405 THR A N 1
ATOM 3391 C CA . THR A 1 405 ? 96.895 -9.248 -38.975 1.00 65.50 405 THR A CA 1
ATOM 3392 C C . THR A 1 405 ? 97.836 -8.121 -39.421 1.00 65.50 405 THR A C 1
ATOM 3394 O O . THR A 1 405 ? 98.844 -8.378 -40.073 1.00 65.50 405 THR A O 1
ATOM 3397 N N . GLN A 1 406 ? 97.609 -6.879 -38.971 1.00 59.97 406 GLN A N 1
ATOM 3398 C CA . GLN A 1 406 ? 98.558 -5.765 -39.144 1.00 59.97 406 GLN A CA 1
ATOM 3399 C C . GLN A 1 406 ? 99.864 -5.917 -38.332 1.00 59.97 406 GLN A C 1
ATOM 3401 O O . GLN A 1 406 ? 100.804 -5.150 -38.538 1.00 59.97 406 GLN A O 1
ATOM 3406 N N . LYS A 1 407 ? 99.940 -6.879 -37.402 1.00 59.31 407 LYS A N 1
ATOM 3407 C CA . LYS A 1 407 ? 101.085 -7.132 -36.506 1.00 59.31 407 LYS A CA 1
ATOM 3408 C C . LYS A 1 407 ? 101.722 -8.513 -36.703 1.00 59.31 407 LYS A C 1
ATOM 3410 O O . LYS A 1 407 ? 102.586 -8.891 -35.904 1.00 59.31 407 LYS A O 1
ATOM 3415 N N . GLU A 1 408 ? 101.356 -9.264 -37.744 1.00 51.00 408 GLU A N 1
ATOM 3416 C CA . GLU A 1 408 ? 101.958 -10.564 -38.090 1.00 51.00 408 GLU A CA 1
ATOM 3417 C C . GLU A 1 408 ? 103.386 -10.413 -38.664 1.00 51.00 408 GLU A C 1
ATOM 3419 O O . GLU A 1 408 ? 103.697 -10.800 -39.784 1.00 51.00 408 GLU A O 1
ATOM 3424 N N . HIS A 1 409 ? 104.287 -9.860 -37.847 1.00 47.31 409 HIS A N 1
ATOM 3425 C CA . HIS A 1 409 ? 105.740 -9.900 -38.033 1.00 47.31 409 HIS A CA 1
ATOM 3426 C C . HIS A 1 409 ? 106.531 -10.050 -36.713 1.00 47.31 409 HIS A C 1
ATOM 3428 O O . HIS A 1 409 ? 107.762 -10.045 -36.736 1.00 47.31 409 HIS A O 1
ATOM 3434 N N . VAL A 1 410 ? 105.855 -10.215 -35.561 1.00 41.59 410 VAL A N 1
ATOM 3435 C CA . VAL A 1 410 ? 106.493 -10.425 -34.244 1.00 41.59 410 VAL A CA 1
ATOM 3436 C C . VAL A 1 410 ? 105.938 -11.673 -33.550 1.00 41.59 410 VAL A C 1
ATOM 3438 O O . VAL A 1 410 ? 104.733 -11.805 -33.312 1.00 41.59 410 VAL A O 1
ATOM 3441 N N . SER A 1 411 ? 106.841 -12.591 -33.204 1.00 47.00 411 SER A N 1
ATOM 3442 C CA . SER A 1 411 ? 106.535 -13.902 -32.630 1.00 47.00 411 SER A CA 1
ATOM 3443 C C . SER A 1 411 ? 105.966 -13.825 -31.206 1.00 47.00 411 SER A C 1
ATOM 3445 O O . SER A 1 411 ? 106.507 -13.170 -30.318 1.00 47.00 411 SER A O 1
ATOM 3447 N N . GLY A 1 412 ? 104.873 -14.550 -30.964 1.00 49.53 412 GLY A N 1
ATOM 3448 C CA . GLY A 1 412 ? 104.294 -14.756 -29.636 1.00 49.53 412 GLY A CA 1
ATOM 3449 C C . GLY A 1 412 ? 103.215 -15.837 -29.678 1.00 49.53 412 GLY A C 1
ATOM 3450 O O . GLY A 1 412 ? 102.499 -15.930 -30.668 1.00 49.53 412 GLY A O 1
ATOM 3451 N N . SER A 1 413 ? 103.129 -16.658 -28.627 1.00 52.59 413 SER A N 1
ATOM 3452 C CA . SER A 1 413 ? 102.294 -17.873 -28.606 1.00 52.59 413 SER A CA 1
ATOM 3453 C C . SER A 1 413 ? 100.802 -17.592 -28.833 1.00 52.59 413 SER A C 1
ATOM 3455 O O . SER A 1 413 ? 100.233 -16.713 -28.180 1.00 52.59 413 SER A O 1
ATOM 3457 N N . GLU A 1 414 ? 100.171 -18.358 -29.728 1.00 57.19 414 GLU A N 1
ATOM 3458 C CA . GLU A 1 414 ? 98.790 -18.133 -30.174 1.00 57.19 414 GLU A CA 1
ATOM 3459 C C . GLU A 1 414 ? 97.741 -18.431 -29.095 1.00 57.19 414 GLU A C 1
ATOM 3461 O O . GLU A 1 414 ? 96.833 -17.620 -28.906 1.00 57.19 414 GLU A O 1
ATOM 3466 N N . ASP A 1 415 ? 97.894 -19.524 -28.334 1.00 55.50 415 ASP A N 1
ATOM 3467 C CA . ASP A 1 415 ? 96.936 -19.944 -27.291 1.00 55.50 415 ASP A CA 1
ATOM 3468 C C . ASP A 1 415 ? 96.636 -18.827 -26.284 1.00 55.50 415 ASP A C 1
ATOM 3470 O O . ASP A 1 415 ? 95.506 -18.661 -25.822 1.00 55.50 415 ASP A O 1
ATOM 3474 N N . LYS A 1 416 ? 97.655 -18.023 -25.958 1.00 62.03 416 LYS A N 1
ATOM 3475 C CA . LYS A 1 416 ? 97.522 -16.934 -24.989 1.00 62.03 416 LYS A CA 1
ATOM 3476 C C . LYS A 1 416 ? 96.717 -15.760 -25.556 1.00 62.03 416 LYS A C 1
ATOM 3478 O O . LYS A 1 416 ? 95.879 -15.214 -24.851 1.00 62.03 416 LYS A O 1
ATOM 3483 N N . ARG A 1 417 ? 96.899 -15.438 -26.844 1.00 63.44 417 ARG A N 1
ATOM 3484 C CA . ARG A 1 417 ? 96.132 -14.383 -27.533 1.00 63.44 417 ARG A CA 1
ATOM 3485 C C . ARG A 1 417 ? 94.661 -14.772 -27.706 1.00 63.44 417 ARG A C 1
ATOM 3487 O O . ARG A 1 417 ? 93.789 -13.921 -27.572 1.00 63.44 417 ARG A O 1
ATOM 3494 N N . LEU A 1 418 ? 94.377 -16.055 -27.955 1.00 60.94 418 LEU A N 1
ATOM 3495 C CA . LEU A 1 418 ? 93.004 -16.570 -28.003 1.00 60.94 418 LEU A CA 1
ATOM 3496 C C . LEU A 1 418 ? 92.306 -16.460 -26.638 1.00 60.94 418 LEU A C 1
ATOM 3498 O O . LEU A 1 418 ? 91.150 -16.049 -26.587 1.00 60.94 418 LEU A O 1
ATOM 3502 N N . ALA A 1 419 ? 93.004 -16.763 -25.538 1.00 63.59 419 ALA A N 1
ATOM 3503 C CA . ALA A 1 419 ? 92.468 -16.579 -24.188 1.00 63.59 419 ALA A CA 1
ATOM 3504 C C . ALA A 1 419 ? 92.161 -15.100 -23.874 1.00 63.59 419 ALA A C 1
ATOM 3506 O O . ALA A 1 419 ? 91.087 -14.802 -23.350 1.00 63.59 419 ALA A O 1
ATOM 3507 N N . ASP A 1 420 ? 93.051 -14.177 -24.253 1.00 65.00 420 ASP A N 1
ATOM 3508 C CA . ASP A 1 420 ? 92.849 -12.735 -24.061 1.00 65.00 420 ASP A CA 1
ATOM 3509 C C . ASP A 1 420 ? 91.658 -12.202 -24.902 1.00 65.00 420 ASP A C 1
ATOM 3511 O O . ASP A 1 420 ? 90.857 -11.408 -24.404 1.00 65.00 420 ASP A O 1
ATOM 3515 N N . LEU A 1 421 ? 91.460 -12.695 -26.138 1.00 65.06 421 LEU A N 1
ATOM 3516 C CA . LEU A 1 421 ? 90.275 -12.381 -26.962 1.00 65.06 421 LEU A CA 1
ATOM 3517 C C . LEU A 1 421 ? 88.970 -12.875 -26.314 1.00 65.06 421 LEU A C 1
ATOM 3519 O O . LEU A 1 421 ? 88.006 -12.115 -26.196 1.00 65.06 421 LEU A O 1
ATOM 3523 N N . VAL A 1 422 ? 88.946 -14.137 -25.866 1.00 64.50 422 VAL A N 1
ATOM 3524 C CA . VAL A 1 422 ? 87.795 -14.745 -25.171 1.00 64.50 422 VAL A CA 1
ATOM 3525 C C . VAL A 1 422 ? 87.470 -13.977 -23.884 1.00 64.50 422 VAL A C 1
ATOM 3527 O O . VAL A 1 422 ? 86.300 -13.804 -23.559 1.00 64.50 422 VAL A O 1
ATOM 3530 N N . SER A 1 423 ? 88.487 -13.464 -23.183 1.00 68.00 423 SER A N 1
ATOM 3531 C CA . SER A 1 423 ? 88.329 -12.644 -21.975 1.00 68.00 423 SER A CA 1
ATOM 3532 C C . SER A 1 423 ? 87.913 -11.188 -22.239 1.00 68.00 423 SER A C 1
ATOM 3534 O O . SER A 1 423 ? 87.609 -10.479 -21.279 1.00 68.00 423 SER A O 1
ATOM 3536 N N . THR A 1 424 ? 87.928 -10.722 -23.492 1.00 69.31 424 THR A N 1
ATOM 3537 C CA . THR A 1 424 ? 87.541 -9.346 -23.860 1.00 69.31 424 THR A CA 1
ATOM 3538 C C . THR A 1 424 ? 86.046 -9.231 -24.185 1.00 69.31 424 THR A C 1
ATOM 3540 O O . THR A 1 424 ? 85.466 -8.158 -24.037 1.00 69.31 424 THR A O 1
ATOM 3543 N N . CYS A 1 425 ? 85.402 -10.329 -24.591 1.00 69.25 425 CYS A N 1
ATOM 3544 C CA . CYS A 1 425 ? 83.965 -10.357 -24.870 1.00 69.25 425 CYS A CA 1
ATOM 3545 C C . CYS A 1 425 ? 83.149 -10.357 -23.569 1.00 69.25 425 CYS A C 1
ATOM 3547 O O . CYS A 1 425 ? 83.455 -11.095 -22.632 1.00 69.25 425 CYS A O 1
ATOM 3549 N N . SER A 1 426 ? 82.072 -9.573 -23.523 1.00 65.19 426 SER A N 1
ATOM 3550 C CA . SER A 1 426 ? 81.178 -9.498 -22.358 1.00 65.19 426 SER A CA 1
ATOM 3551 C C . SER A 1 426 ? 80.274 -10.738 -22.239 1.00 65.19 426 SER A C 1
ATOM 3553 O O . SER A 1 426 ? 79.779 -11.087 -21.162 1.00 65.19 426 SER A O 1
ATOM 3555 N N . SER A 1 427 ? 80.030 -11.419 -23.363 1.00 61.47 427 SER A N 1
ATOM 3556 C CA . SER A 1 427 ? 78.935 -12.375 -23.515 1.00 61.47 427 SER A CA 1
ATOM 3557 C C . SER A 1 427 ? 79.364 -13.853 -23.617 1.00 61.47 427 SER A C 1
ATOM 3559 O O . SER A 1 427 ? 80.421 -14.223 -24.120 1.00 61.47 427 SER A O 1
ATOM 3561 N N . LYS A 1 428 ? 78.508 -14.751 -23.103 1.00 61.78 428 LYS A N 1
ATOM 3562 C CA . LYS A 1 428 ? 78.857 -16.153 -22.773 1.00 61.78 428 LYS A CA 1
ATOM 3563 C C . LYS A 1 428 ? 78.853 -17.150 -23.945 1.00 61.78 428 LYS A C 1
ATOM 3565 O O . LYS A 1 428 ? 79.081 -18.336 -23.720 1.00 61.78 428 LYS A O 1
ATOM 3570 N N . TRP A 1 429 ? 78.523 -16.722 -25.162 1.00 60.62 429 TRP A N 1
ATOM 3571 C CA . TRP A 1 429 ? 78.276 -17.618 -26.306 1.00 60.62 429 TRP A CA 1
ATOM 3572 C C . TRP A 1 429 ? 79.479 -17.769 -27.246 1.00 60.62 429 TRP A C 1
ATOM 3574 O O . TRP A 1 429 ? 79.469 -18.666 -28.094 1.00 60.62 429 TRP A O 1
ATOM 3584 N N . VAL A 1 430 ? 80.512 -16.926 -27.113 1.00 61.34 430 VAL A N 1
ATOM 3585 C CA . VAL A 1 430 ? 81.628 -16.875 -28.068 1.00 61.34 430 VAL A CA 1
ATOM 3586 C C . VAL A 1 430 ? 82.583 -18.059 -27.860 1.00 61.34 430 VAL A C 1
ATOM 3588 O O . VAL A 1 430 ? 83.594 -18.000 -27.166 1.00 61.34 430 VAL A O 1
ATOM 3591 N N . SER A 1 431 ? 82.216 -19.200 -28.442 1.00 68.12 431 SER A N 1
ATOM 3592 C CA . SER A 1 431 ? 83.013 -20.426 -28.405 1.00 68.12 431 SER A CA 1
ATOM 3593 C C . SER A 1 431 ? 84.357 -20.232 -29.111 1.00 68.12 431 SER A C 1
ATOM 3595 O O . SER A 1 431 ? 84.410 -19.643 -30.190 1.00 68.12 431 SER A O 1
ATOM 3597 N N . VAL A 1 432 ? 85.428 -20.837 -28.586 1.00 68.12 432 VAL A N 1
ATOM 3598 C CA . VAL A 1 432 ? 86.750 -20.887 -29.246 1.00 68.12 432 VAL A CA 1
ATOM 3599 C C . VAL A 1 432 ? 86.631 -21.379 -30.700 1.00 68.12 432 VAL A C 1
ATOM 3601 O O . VAL A 1 432 ? 87.200 -20.781 -31.606 1.00 68.12 432 VAL A O 1
ATOM 3604 N N . ARG A 1 433 ? 85.750 -22.356 -30.966 1.00 72.75 433 ARG A N 1
ATOM 3605 C CA . ARG A 1 433 ? 85.460 -22.871 -32.322 1.00 72.75 433 ARG A CA 1
ATOM 3606 C C . ARG A 1 433 ? 84.745 -21.892 -33.259 1.00 72.75 433 ARG A C 1
ATOM 3608 O O . ARG A 1 433 ? 84.695 -22.132 -34.465 1.00 72.75 433 ARG A O 1
ATOM 3615 N N . TYR A 1 434 ? 84.126 -20.842 -32.724 1.00 75.50 434 TYR A N 1
ATOM 3616 C CA . TYR A 1 434 ? 83.573 -19.737 -33.509 1.00 75.50 434 TYR A CA 1
ATOM 3617 C C . TYR A 1 434 ? 84.676 -18.721 -33.826 1.00 75.50 434 TYR A C 1
ATOM 3619 O O . TYR A 1 434 ? 84.848 -18.368 -34.991 1.00 75.50 434 TYR A O 1
ATOM 3627 N N . PHE A 1 435 ? 85.492 -18.352 -32.830 1.00 72.25 435 PHE A N 1
ATOM 3628 C CA . PHE A 1 435 ? 86.678 -17.506 -33.014 1.00 72.25 435 PHE A CA 1
ATOM 3629 C C . PHE A 1 435 ? 87.656 -18.061 -34.056 1.00 72.25 435 PHE A C 1
ATOM 3631 O O . PHE A 1 435 ? 88.042 -17.335 -34.965 1.00 72.25 435 PHE A O 1
ATOM 3638 N N . GLU A 1 436 ? 88.017 -19.345 -33.967 1.00 74.50 436 GLU A N 1
ATOM 3639 C CA . GLU A 1 436 ? 88.902 -20.031 -34.924 1.00 74.50 436 GLU A CA 1
ATOM 3640 C C 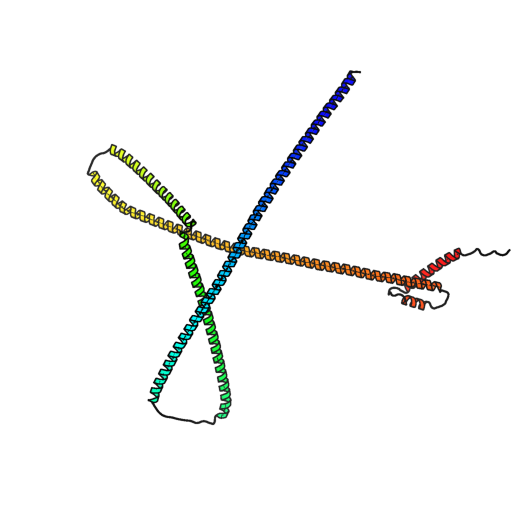. GLU A 1 436 ? 88.392 -19.891 -36.366 1.00 74.50 436 GLU A C 1
ATOM 3642 O O . GLU A 1 436 ? 89.148 -19.547 -37.274 1.00 74.50 436 GLU A O 1
ATOM 3647 N N . LYS A 1 437 ? 87.085 -20.101 -36.575 1.00 81.62 437 LYS A N 1
ATOM 3648 C CA . LYS A 1 437 ? 86.442 -19.962 -37.888 1.00 81.62 437 LYS A CA 1
ATOM 3649 C C . LYS A 1 437 ? 86.402 -18.514 -38.362 1.00 81.62 437 LYS A C 1
ATOM 3651 O O . LYS A 1 437 ? 86.653 -18.272 -39.540 1.00 81.62 437 LYS A O 1
ATOM 3656 N N . LEU A 1 438 ? 86.107 -17.563 -37.475 1.00 80.88 438 LEU A N 1
ATOM 3657 C CA . LEU A 1 438 ? 86.068 -16.141 -37.810 1.00 80.88 438 LEU A CA 1
ATOM 3658 C C . LEU A 1 438 ? 87.468 -15.625 -38.177 1.00 80.88 438 LEU A C 1
ATOM 3660 O O . LEU A 1 438 ? 87.622 -15.018 -39.235 1.00 80.88 438 LEU A O 1
ATOM 3664 N N . LYS A 1 439 ? 88.497 -15.962 -37.383 1.00 76.75 439 LYS A N 1
ATOM 3665 C CA . LYS A 1 439 ? 89.915 -15.694 -37.685 1.00 76.75 439 LYS A CA 1
ATOM 3666 C C . LYS A 1 439 ? 90.301 -16.279 -39.043 1.00 76.75 439 LYS A C 1
ATOM 3668 O O . LYS A 1 439 ? 90.823 -15.544 -39.874 1.00 76.75 439 LYS A O 1
ATOM 3673 N N . ALA A 1 440 ? 89.984 -17.549 -39.307 1.00 80.88 440 ALA A N 1
ATOM 3674 C CA . ALA A 1 440 ? 90.284 -18.187 -40.588 1.00 80.88 440 ALA A CA 1
ATOM 3675 C C . ALA A 1 440 ? 89.571 -17.513 -41.778 1.00 80.88 440 ALA A C 1
ATOM 3677 O O . ALA A 1 440 ? 90.175 -17.347 -42.834 1.00 80.88 440 ALA A O 1
ATOM 3678 N N . CYS A 1 441 ? 88.315 -17.077 -41.617 1.00 82.12 441 CYS A N 1
ATOM 3679 C CA . CYS A 1 441 ? 87.594 -16.337 -42.659 1.00 82.12 441 CYS A CA 1
ATOM 3680 C C . CYS A 1 441 ? 88.206 -14.951 -42.917 1.00 82.12 441 CYS A C 1
ATOM 3682 O O . CYS A 1 441 ? 88.357 -14.568 -44.074 1.00 82.12 441 CYS A O 1
ATOM 3684 N N . VAL A 1 442 ? 88.596 -14.220 -41.865 1.00 81.94 442 VAL A N 1
ATOM 3685 C CA . VAL A 1 442 ? 89.241 -12.898 -41.974 1.00 81.94 442 VAL A CA 1
ATOM 3686 C C . VAL A 1 442 ? 90.641 -13.012 -42.583 1.00 81.94 442 VAL A C 1
ATOM 3688 O O . VAL A 1 442 ? 90.943 -12.305 -43.542 1.00 81.94 442 VAL A O 1
ATOM 3691 N N . GLN A 1 443 ? 91.478 -13.936 -42.097 1.00 78.69 443 GLN A N 1
ATOM 3692 C CA . GLN A 1 443 ? 92.806 -14.197 -42.663 1.00 78.69 443 GLN A CA 1
ATOM 3693 C C . GLN A 1 443 ? 92.713 -14.645 -44.126 1.00 78.69 443 GLN A C 1
ATOM 3695 O O . GLN A 1 443 ? 93.480 -14.153 -44.951 1.00 78.69 443 GLN A O 1
ATOM 3700 N N . LYS A 1 444 ? 91.743 -15.502 -44.483 1.00 83.94 444 LYS A N 1
ATOM 3701 C CA . LYS A 1 444 ? 91.507 -15.858 -45.886 1.00 83.94 444 LYS A CA 1
ATOM 3702 C C . LYS A 1 444 ? 91.097 -14.639 -46.717 1.00 83.94 444 LYS A C 1
ATOM 3704 O O . LYS A 1 444 ? 91.684 -14.426 -47.768 1.00 83.94 444 LYS A O 1
ATOM 3709 N N . ALA A 1 445 ? 90.143 -13.826 -46.258 1.00 82.06 445 ALA A N 1
ATOM 3710 C CA . ALA A 1 445 ? 89.725 -12.631 -46.992 1.00 82.06 445 ALA A CA 1
ATOM 3711 C C . ALA A 1 445 ? 90.903 -11.666 -47.232 1.00 82.06 445 ALA A C 1
ATOM 3713 O O . ALA A 1 445 ? 91.041 -11.132 -48.330 1.00 82.06 445 ALA A O 1
ATOM 3714 N N . PHE A 1 446 ? 91.802 -11.503 -46.255 1.00 79.31 446 PHE A N 1
ATOM 3715 C CA . PHE A 1 446 ? 93.053 -10.769 -46.455 1.00 79.31 446 PHE A CA 1
ATOM 3716 C C . PHE A 1 446 ? 93.992 -11.432 -47.463 1.00 79.31 446 PHE A C 1
ATOM 3718 O O . PHE A 1 446 ? 94.551 -10.728 -48.294 1.00 79.31 446 PHE A O 1
ATOM 3725 N N . GLN A 1 447 ? 94.172 -12.753 -47.422 1.00 80.12 447 GLN A N 1
ATOM 3726 C CA . GLN A 1 447 ? 95.008 -13.472 -48.389 1.00 80.12 447 GLN A CA 1
ATOM 3727 C C . GLN A 1 447 ? 94.448 -13.372 -49.814 1.00 80.12 447 GLN A C 1
ATOM 3729 O O . GLN A 1 447 ? 95.215 -13.122 -50.742 1.00 80.12 447 GLN A O 1
ATOM 3734 N N . ASP A 1 448 ? 93.130 -13.478 -49.989 1.00 82.06 448 ASP A N 1
ATOM 3735 C CA . ASP A 1 448 ? 92.450 -13.296 -51.275 1.00 82.06 448 ASP A CA 1
ATOM 3736 C C . ASP A 1 448 ? 92.647 -11.846 -51.791 1.00 82.06 448 ASP A C 1
ATOM 3738 O O . ASP A 1 448 ? 93.023 -11.642 -52.947 1.00 82.06 448 ASP A O 1
ATOM 3742 N N . ILE A 1 449 ? 92.502 -10.829 -50.925 1.00 80.88 449 ILE A N 1
ATOM 3743 C CA . ILE A 1 449 ? 92.742 -9.405 -51.252 1.00 80.88 449 ILE A CA 1
ATOM 3744 C C . ILE A 1 449 ? 94.221 -9.118 -51.572 1.00 80.88 449 ILE A C 1
ATOM 3746 O O . ILE A 1 449 ? 94.517 -8.399 -52.525 1.00 80.88 449 ILE A O 1
ATOM 3750 N N . LEU A 1 450 ? 95.162 -9.668 -50.800 1.00 77.50 450 LEU A N 1
ATOM 3751 C CA . LEU A 1 450 ? 96.604 -9.498 -51.015 1.00 77.50 450 LEU A CA 1
ATOM 3752 C C . LEU A 1 450 ? 97.075 -10.209 -52.285 1.00 77.50 450 LEU A C 1
ATOM 3754 O O . LEU A 1 450 ? 97.935 -9.680 -52.988 1.00 77.50 450 LEU A O 1
ATOM 3758 N N . SER A 1 451 ? 96.489 -11.362 -52.613 1.00 78.56 451 SER A N 1
ATOM 3759 C CA . SER A 1 451 ? 96.734 -12.057 -53.881 1.00 78.56 451 SER A CA 1
ATOM 3760 C C . SER A 1 451 ? 96.262 -11.193 -55.049 1.00 78.56 451 SER A C 1
ATOM 3762 O O . SER A 1 451 ? 97.058 -10.890 -55.933 1.00 78.56 451 SER A O 1
ATOM 3764 N N . LEU A 1 452 ? 95.027 -10.678 -54.983 1.00 76.56 452 LEU A N 1
ATOM 3765 C CA . LEU A 1 452 ? 94.469 -9.775 -55.993 1.00 76.56 452 LEU A CA 1
ATOM 3766 C C . LEU A 1 452 ? 95.309 -8.492 -56.158 1.00 76.56 452 LEU A C 1
ATOM 3768 O O . LEU A 1 452 ? 95.543 -8.045 -57.279 1.00 76.56 452 LEU A O 1
ATOM 3772 N N . LEU A 1 453 ? 95.806 -7.905 -55.065 1.00 72.75 453 LEU A N 1
ATOM 3773 C CA . LEU A 1 453 ? 96.720 -6.757 -55.118 1.00 72.75 453 LEU A CA 1
ATOM 3774 C C . LEU A 1 453 ? 98.068 -7.119 -55.753 1.00 72.75 453 LEU A C 1
ATOM 3776 O O . LEU A 1 453 ? 98.599 -6.332 -56.531 1.00 72.75 453 LEU A O 1
ATOM 3780 N N . THR A 1 454 ? 98.608 -8.302 -55.457 1.00 69.38 454 THR A N 1
ATOM 3781 C CA . THR A 1 454 ? 99.916 -8.745 -55.964 1.00 69.38 454 THR A CA 1
ATOM 3782 C C . THR A 1 454 ? 99.860 -9.091 -57.455 1.00 69.38 454 THR A C 1
ATOM 3784 O O . THR A 1 454 ? 100.763 -8.705 -58.196 1.00 69.38 454 THR A O 1
ATOM 3787 N N . GLU A 1 455 ? 98.780 -9.727 -57.926 1.00 68.50 455 GLU A N 1
ATOM 3788 C CA . GLU A 1 455 ? 98.524 -9.978 -59.356 1.00 68.50 455 GLU A CA 1
ATOM 3789 C C . GLU A 1 455 ? 98.425 -8.678 -60.175 1.00 68.50 455 GLU A C 1
ATOM 3791 O O . GLU A 1 455 ? 98.806 -8.654 -61.343 1.00 68.50 455 GLU A O 1
ATOM 3796 N N . ASN A 1 456 ? 97.973 -7.578 -59.563 1.00 60.22 456 ASN A N 1
ATOM 3797 C CA . ASN A 1 456 ? 97.895 -6.262 -60.206 1.00 60.22 456 ASN A CA 1
ATOM 3798 C C . ASN A 1 456 ? 99.201 -5.436 -60.131 1.00 60.22 456 ASN A C 1
ATOM 3800 O O . ASN A 1 456 ? 99.263 -4.360 -60.726 1.00 60.22 456 ASN A O 1
ATOM 3804 N N . ALA A 1 457 ? 100.235 -5.884 -59.404 1.00 61.50 457 ALA A N 1
ATOM 3805 C CA . ALA A 1 457 ? 101.353 -5.022 -58.990 1.00 61.50 457 ALA A CA 1
ATOM 3806 C C . ALA A 1 457 ? 102.703 -5.253 -59.702 1.00 61.50 457 ALA A C 1
ATOM 3808 O O . ALA A 1 457 ? 103.654 -4.516 -59.430 1.00 61.50 457 ALA A O 1
ATOM 3809 N N . ASN A 1 458 ? 102.843 -6.247 -60.588 1.00 48.91 458 ASN A N 1
ATOM 3810 C CA . ASN A 1 458 ? 104.139 -6.577 -61.202 1.00 48.91 458 ASN A CA 1
ATOM 3811 C C . ASN A 1 458 ? 103.954 -7.209 -62.605 1.00 48.91 458 ASN A C 1
ATOM 3813 O O . ASN A 1 458 ? 103.107 -8.095 -62.714 1.00 48.91 458 ASN A O 1
ATOM 3817 N N . PRO A 1 459 ? 104.724 -6.853 -63.665 1.00 52.06 459 PRO A N 1
ATOM 3818 C CA . PRO A 1 459 ? 105.906 -5.983 -63.689 1.00 52.06 459 PRO A CA 1
ATOM 3819 C C . PRO A 1 459 ? 105.835 -4.770 -64.640 1.00 52.06 459 PRO A C 1
ATOM 3821 O O . PRO A 1 459 ? 105.259 -4.830 -65.725 1.00 52.06 459 PRO A O 1
ATOM 3824 N N . GLN A 1 460 ? 106.549 -3.688 -64.292 1.00 50.25 460 GLN A N 1
ATOM 3825 C CA . GLN A 1 460 ? 106.889 -2.625 -65.259 1.00 50.25 460 GLN A CA 1
ATOM 3826 C C . GLN A 1 460 ? 108.240 -1.907 -65.018 1.00 50.25 460 GLN A C 1
ATOM 3828 O O . GLN A 1 460 ? 108.497 -0.873 -65.627 1.00 50.25 460 GLN A O 1
ATOM 3833 N N . TRP A 1 461 ? 109.127 -2.445 -64.168 1.00 52.97 461 TRP A N 1
ATOM 3834 C CA . TRP A 1 461 ? 110.334 -1.743 -63.688 1.00 52.97 461 TRP A CA 1
ATOM 3835 C C . TRP A 1 461 ? 111.681 -2.371 -64.102 1.00 52.97 461 TRP A C 1
ATOM 3837 O O . TRP A 1 461 ? 112.626 -2.399 -63.321 1.00 52.97 461 TRP A O 1
ATOM 3847 N N . GLU A 1 462 ? 111.814 -2.789 -65.365 1.00 49.06 462 GLU A N 1
ATOM 3848 C CA . GLU A 1 462 ? 113.129 -3.004 -65.998 1.00 49.06 462 GLU A CA 1
ATOM 3849 C C . GLU A 1 462 ? 113.238 -2.285 -67.354 1.00 49.06 462 GLU A C 1
ATOM 3851 O O . GLU A 1 462 ? 112.937 -2.864 -68.399 1.00 49.06 462 GLU A O 1
ATOM 3856 N N . LYS A 1 463 ? 113.705 -1.023 -67.325 1.00 46.53 463 LYS A N 1
ATOM 3857 C CA . LYS A 1 463 ? 114.724 -0.450 -68.242 1.00 46.53 463 LYS A CA 1
ATOM 3858 C C . LYS A 1 463 ? 114.918 1.058 -68.035 1.00 46.53 463 LYS A C 1
ATOM 3860 O O . LYS A 1 463 ? 114.269 1.878 -68.675 1.00 46.53 463 LYS A O 1
ATOM 3865 N N . VAL A 1 464 ? 115.924 1.406 -67.234 1.00 49.38 464 VAL A N 1
ATOM 3866 C CA . VAL A 1 464 ? 116.699 2.646 -67.407 1.00 49.38 464 VAL A CA 1
ATOM 3867 C C . VAL A 1 464 ? 118.177 2.256 -67.426 1.00 49.38 464 VAL A C 1
ATOM 3869 O O . VAL A 1 464 ? 118.838 2.206 -66.395 1.00 49.38 464 VAL A O 1
ATOM 3872 N N . CYS A 1 465 ? 118.658 1.892 -68.615 1.00 46.56 465 CYS A N 1
ATOM 3873 C CA . CYS A 1 465 ? 120.067 1.658 -68.945 1.00 46.56 465 CYS A CA 1
ATOM 3874 C C . CYS A 1 465 ? 120.251 1.950 -70.441 1.00 46.56 465 CYS A C 1
ATOM 3876 O O . CYS A 1 465 ? 120.099 1.065 -71.285 1.00 46.56 465 CYS A O 1
ATOM 3878 N N . SER A 1 466 ? 120.502 3.217 -70.763 1.00 44.03 466 SER A N 1
ATOM 3879 C CA . SER A 1 466 ? 120.955 3.745 -72.058 1.00 44.03 466 SER A CA 1
ATOM 3880 C C . SER A 1 466 ? 121.595 5.104 -71.801 1.00 44.03 466 SER A C 1
ATOM 3882 O O . SER A 1 466 ? 120.997 5.847 -70.991 1.00 44.03 466 SER A O 1
#

Organism: Molossus molossus (NCBI:txid27622)

Radius of gyration: 67.39 Å; chains: 1; bounding box: 214×46×205 Å

Foldseek 3Di:
DVVVVVVVVVVVVVVVVVVVVVVVVVVVVVVVVVVVVVVVVVVVVVVVVVVVVVVVVVVVVVVVVVVVVVVVVVVVVVVVVVVVVVVVVVVVVVVVVVVVVVVVVVVVVVVVVVVVVVVVVVVVVVVVVVVVVVVVVPDDDYDYDDDDDCPPVCVVVVVVVVVVVVVVVVVVVVVVVVVVVVVVVVVVVVVVVVVVVVVVVVVVVVVVVVVVVCVVCLVVDPVSVVVVVVVVVVVVVVVVVVVVVVVVVVVVVVVVVVVVVVVVVVPDDDDDPVVVVVVVVVVVVVVVCVVVVVVVVVVVVVVVVVVVVVVVVVVVVVVVVVVVVVVVVVVVVVVVVVVVVVVVVVVVVVVVVVVVVVVVVVVVVVVVVVVVVVVVVVVVVVVVVVVVLVVVLVVVLVVVLVVVVVVVPDDDDDVVVLVVSVVVRPDDPCDSVNSVVVSVVSVVVVVVVVVVVVVVPDDDPDDDDD

Sequence (466 aa):
MSSKYQIINLETDFWNITYLCERTYQQHHEAVKAQIRESLLAKHTLEKQQLFEMYEGTHSQLRSELDKMNKEMASVQECYLEVCREKDSLEAALRKTFEKEQQAREKKMKEELLQQLEKEWQSKLDQTIKAMKKKTSESYSQTDQVTTVEVISQKEMAIMIKEQKQKIQQDLEQEKEIAIKGALKKLEVELELKYCENIAKQVETAVQNARRRWLEELPELSEYKAHVRAEQRRWEEQQETSVAKRILFAVSEAKEKWKSELENMKKTVMPGKELEEKIHSLQRELELKDQEVPVAVRAELAKARSEWNKEKQEEIHRIQEQNEEDYRQFLDDHRNKINEVLAAAKEDFLKQKMELLLQKETELQACLDQSRREWTMQEARRIQLELCQYEEDILTVLELLLKDTQKEHVSGSEDKRLADLVSTCSSKWVSVRYFEKLKACVQKAFQDILSLLTENANPQWEKVCS